Protein AF-A0A7S4CVP0-F1 (afdb_monomer)

Secondary structure (DSSP, 8-state):
-EEE-TTT--EEETT------S---STT-B---SSHHHHTTTTT--PPP--------------------------------------PPPPPPP----------------PPP-PPPPHHHHHHHHHHHHHHHHHHHHHHHHHHHHHHHHHHHHHHHHHHHHHHTT--HHHHIIIII-S-HHHHHTT-GGGGGS-HHHHHHHHHHHHTTT--HHHHHHH-GGGGGS-HHHHHHHHHHHHHTT--HHHHHHH-GGGGGS-HHHHHHHHHHHHHTT--HHHHHTT-GGGGGS-HHHHHHHHHHHHHTT--HHHHHHH-GGGGGS-HHHHHHHHHHHHHTT--HHHHHHH-GGGGGS-IIIIIHHHHHIIIIIS---THHHHH-GGGGGS-IIIIIHHHHHHHHHHHS---S--HHHHHSS-HHHHIIIIISS-HHHHHHHHHHT--SGGGTSHHHHTT--

Radius of gyration: 43.51 Å; Cα contacts (8 Å, |Δi|>4): 347; chains: 1; bounding box: 98×73×129 Å

InterPro domains:
  IPR003690 Transcription termination factor, mitochondrial/chloroplastic [PF02536] (267-424)
  IPR003690 Transcription termination factor, mitochondrial/chloroplastic [PTHR13068] (178-427)
  IPR003690 Transcription termination factor, mitochondrial/chloroplastic [SM00733] (182-212)
  IPR003690 Transcription termination factor, mitochondrial/chloroplastic [SM00733] (214-244)
  IPR003690 Transcription termination factor, mitochondrial/chloroplastic [SM00733] (246-276)
  IPR003690 Transcription termination factor, mitochondrial/chloroplastic [SM00733] (278-308)
  IPR003690 Transcription termination factor, mitochondrial/chloroplastic [SM00733] (310-340)
  IPR003690 Transcription termination factor, mitochondrial/chloroplastic [SM00733] (342-374)
  IPR003690 Transcription termination factor, mitochondrial/chloroplastic [SM00733] (375-406)
  IPR038538 MTERF superfamily, mitochondrial/chloroplastic [G3DSA:1.25.70.10] (231-441)

Foldseek 3Di:
DWWADPPPGDIDDDPDDDDDDDDDDPPDTDDDDDDPVVVVVVVPDDDDDDDDDDDDDDDDDDDDDDDDDDDDDDDDDDDDDDDDDDDDDDDDDDDDDDDDDDDDDDDDDDDDDDDDDDVVVVVVVVVVVVVVVVVVVVVVVVVVVVVVVVVVVVVVVVVVVVVQPPQALQNLCCVQQVDGPVLLCVVPVCSNVDGSVLSNVLSCLCVVLVANSNLLCNVPVCSSVADSVLVVVLQVVCVVLVASSNLLCSVCVCSSVADPVLVVVLVVVCVVLVASVNQLSSVCVCSSVADPVLVVVLVVVCVVLVASPNLLCSVPVCSSVADPVLVVVLQVLCVVLVHSPRLLCSVPVCSSVDDCLPQVVLLSCCCCPVQVHDSVLCSVPVCSSVDDCLPAVVLQQVLLCVQPVHQPPQRPCLSGVDDLQSCQVPVNVHGSVVSVVCCVPPRDSCPSVVVSVVVRPD

pLDDT: mean 70.23, std 26.1, range [22.73, 96.19]

Sequence (458 aa):
MALGCPTCGELQLLSDLPSAGSGCRPSRWIIATSGLVLFLVELGYVVSEKGPPPWSMLTATLKPHTAPRAMIPPASARRRPHRASQMQTPKPKAMAMHPSLPVLIEAKPSAPTAGALPPTLAWAMWLGLLLSGAAAWWWYWWRWGRSQETWVTLMTMGSEEGELSEMTTEEAIRRYLGVDMQTLILKYPAVQRYSVARVKEIAKCLTEFGVDVKRVVKREPRVVGFDPCRMRKTIAYLEELGLKVPKVVDGHPAVFGYSLQKMKGTVAYLESLGVNVPYVMNWHPAVFGLSLGNMKGTVAYLEELQVNIATVVNRRPEVFGISMENMKRTVTSLEKLGVDAPTVINTLPSIFGLRMETNVCPKIHFVTERMGRSVAEINRFPPYLGYSLQQRILPRYEFLVHCRGDANGVALASMLTPADEVFARRVAGSTLEEYQRWKAESWDQDLYVSEGSAVLEE

Organism: NCBI:txid73025

Mean predicted aligned error: 19.02 Å

Solvent-accessible surface area (backbone atoms only — not comparable to full-atom values): 28694 Å² total; per-residue (Å²): 116,62,44,46,40,94,87,77,72,52,73,48,64,84,84,76,85,81,84,89,89,74,96,74,74,86,90,70,67,57,84,80,76,92,62,75,71,62,67,57,60,80,66,68,72,78,86,80,93,82,88,84,86,89,88,86,88,86,90,79,91,84,82,88,80,89,84,89,90,80,90,87,90,90,81,88,84,84,81,90,80,88,88,86,82,88,86,83,85,87,77,87,84,87,85,83,87,85,88,84,87,89,86,89,84,90,78,85,90,79,85,84,78,91,76,85,78,64,74,73,57,54,56,54,52,53,52,50,51,53,52,50,47,53,51,51,49,50,51,50,51,53,54,49,52,59,44,46,60,54,45,54,52,47,52,62,46,45,68,55,52,63,63,59,75,76,58,44,53,56,56,40,37,40,72,55,36,67,43,62,55,67,74,41,39,80,79,37,60,69,64,78,76,54,52,44,67,53,50,53,50,46,37,47,59,35,50,76,60,69,32,56,49,44,59,26,42,73,74,37,59,67,61,74,73,56,54,64,75,58,44,52,56,53,47,55,51,39,52,75,53,70,36,58,56,36,62,38,39,54,72,41,51,66,62,70,76,54,52,69,69,57,46,54,55,52,48,58,50,40,51,76,52,67,30,57,58,49,64,37,43,61,76,48,57,67,62,69,74,59,53,73,66,52,40,50,57,50,48,53,54,35,54,76,54,72,34,53,59,28,58,25,41,58,76,39,63,65,61,60,74,58,55,72,67,56,48,50,51,49,40,55,55,29,51,76,64,66,35,52,46,42,61,33,38,46,72,40,56,62,56,77,76,53,53,54,80,86,52,45,49,60,53,50,48,44,37,40,71,76,63,68,38,64,54,66,55,44,60,75,38,42,67,63,76,74,54,51,54,80,82,48,49,49,60,50,46,56,48,24,27,71,68,63,76,52,57,75,95,61,51,67,63,65,67,62,68,55,57,66,55,56,24,22,50,74,66,52,69,44,51,48,66,57,53,53,47,44,55,70,76,69,57,69,77,61,79,68,52,65,65,66,60,58,83,73,80,124

Structure (mmCIF, N/CA/C/O backbone):
data_AF-A0A7S4CVP0-F1
#
_entry.id   AF-A0A7S4CVP0-F1
#
loop_
_atom_site.group_PDB
_atom_site.id
_atom_site.type_symbol
_atom_site.label_atom_id
_atom_site.label_alt_id
_atom_site.label_comp_id
_atom_site.label_asym_id
_atom_site.label_entity_id
_atom_site.label_seq_id
_atom_site.pdbx_PDB_ins_code
_atom_site.Cartn_x
_atom_site.Cartn_y
_atom_site.Cartn_z
_atom_site.occupancy
_atom_site.B_iso_or_equiv
_atom_site.auth_seq_id
_atom_site.auth_comp_id
_atom_site.auth_asym_id
_atom_site.auth_atom_id
_atom_site.pdbx_PDB_model_num
ATOM 1 N N . MET A 1 1 ? 53.625 -0.206 -57.895 1.00 46.38 1 MET A N 1
ATOM 2 C CA . MET A 1 1 ? 52.765 -0.112 -56.692 1.00 46.38 1 MET A CA 1
ATOM 3 C C . MET A 1 1 ? 53.620 0.382 -55.539 1.00 46.38 1 MET A C 1
ATOM 5 O O . MET A 1 1 ? 54.799 0.046 -55.519 1.00 46.38 1 MET A O 1
ATOM 9 N N . ALA A 1 2 ? 53.047 1.155 -54.618 1.00 42.09 2 ALA A N 1
ATOM 10 C CA . ALA A 1 2 ? 53.706 1.578 -53.384 1.00 42.09 2 ALA A CA 1
ATOM 11 C C . ALA A 1 2 ? 52.854 1.156 -52.182 1.00 42.09 2 ALA A C 1
ATOM 13 O O . ALA A 1 2 ? 51.628 1.081 -52.297 1.00 42.09 2 ALA A O 1
ATOM 14 N N . LEU A 1 3 ? 53.498 0.880 -51.051 1.00 45.41 3 LEU A N 1
ATOM 15 C CA . LEU A 1 3 ? 52.837 0.586 -49.780 1.00 45.41 3 LEU A CA 1
ATOM 16 C C . LEU A 1 3 ? 53.231 1.664 -48.764 1.00 45.41 3 LEU A C 1
ATOM 18 O O . LEU A 1 3 ? 54.396 2.057 -48.708 1.00 45.41 3 LEU A O 1
ATOM 22 N N . GLY A 1 4 ? 52.257 2.151 -47.990 1.00 43.38 4 GLY A N 1
ATOM 23 C CA . GLY A 1 4 ? 52.450 3.201 -46.986 1.00 43.38 4 GLY A CA 1
ATOM 24 C C . GLY A 1 4 ? 52.072 2.740 -45.578 1.00 43.38 4 GLY A C 1
ATOM 25 O O . GLY A 1 4 ? 51.098 2.000 -45.412 1.00 43.38 4 GLY A O 1
ATOM 26 N N . CYS A 1 5 ? 52.826 3.175 -44.567 1.00 43.00 5 CYS A N 1
ATOM 27 C CA . CYS A 1 5 ? 52.588 2.826 -43.164 1.00 43.00 5 CYS A CA 1
ATOM 28 C C . CYS A 1 5 ? 51.817 3.943 -42.420 1.00 43.00 5 CYS A C 1
ATOM 30 O O . CYS A 1 5 ? 52.391 5.008 -42.174 1.00 43.00 5 CYS A O 1
ATOM 32 N N . PRO A 1 6 ? 50.557 3.724 -41.978 1.00 41.50 6 PRO A N 1
ATOM 33 C CA . PRO A 1 6 ? 49.731 4.779 -41.368 1.00 41.50 6 PRO A CA 1
ATOM 34 C C . PRO A 1 6 ? 50.246 5.353 -40.037 1.00 41.50 6 PRO A C 1
ATOM 36 O O . PRO A 1 6 ? 49.711 6.348 -39.560 1.00 41.50 6 PRO A O 1
ATOM 39 N N . THR A 1 7 ? 51.238 4.715 -39.408 1.00 38.84 7 THR A N 1
ATOM 40 C CA . THR A 1 7 ? 51.791 5.105 -38.096 1.00 38.84 7 THR A CA 1
ATOM 41 C C . THR A 1 7 ? 53.147 5.811 -38.149 1.00 38.84 7 THR A C 1
ATOM 43 O O . THR A 1 7 ? 53.573 6.325 -37.120 1.00 38.84 7 THR A O 1
ATOM 46 N N . CYS A 1 8 ? 53.824 5.855 -39.303 1.00 44.88 8 CYS A N 1
ATOM 47 C CA . CYS A 1 8 ? 55.078 6.610 -39.480 1.00 44.88 8 CYS A CA 1
ATOM 48 C C . CYS A 1 8 ? 55.145 7.442 -40.774 1.00 44.88 8 CYS A C 1
ATOM 50 O O . CYS A 1 8 ? 56.036 8.273 -40.898 1.00 44.88 8 CYS A O 1
ATOM 52 N N . GLY A 1 9 ? 54.220 7.255 -41.724 1.00 44.00 9 GLY A N 1
ATOM 53 C CA . GLY A 1 9 ? 54.170 8.024 -42.974 1.00 44.00 9 GLY A CA 1
ATOM 54 C C . GLY A 1 9 ? 55.137 7.555 -44.068 1.00 44.00 9 GLY A C 1
ATOM 55 O O . GLY A 1 9 ? 55.077 8.072 -45.180 1.00 44.00 9 GLY A O 1
ATOM 56 N N . GLU A 1 10 ? 55.992 6.564 -43.798 1.00 43.25 10 GLU A N 1
ATOM 57 C CA . GLU A 1 10 ? 56.918 6.015 -44.794 1.00 43.25 10 GLU A CA 1
ATOM 58 C C . GLU A 1 10 ? 56.180 5.340 -45.961 1.00 43.25 10 GLU A C 1
ATOM 60 O O . GLU A 1 10 ? 55.196 4.615 -45.768 1.00 43.25 10 GLU A O 1
ATOM 65 N N . LEU A 1 11 ? 56.706 5.561 -47.169 1.00 43.09 11 LEU A N 1
ATOM 66 C CA . LEU A 1 11 ? 56.257 5.002 -48.443 1.00 43.09 11 LEU A CA 1
ATOM 67 C C . LEU A 1 11 ? 57.411 4.223 -49.083 1.00 43.09 11 LEU A C 1
ATOM 69 O O . LEU A 1 11 ? 58.501 4.767 -49.247 1.00 43.09 11 LEU A O 1
ATOM 73 N N . GLN A 1 12 ? 57.168 2.974 -49.484 1.00 45.47 12 GLN A N 1
ATOM 74 C CA . GLN A 1 12 ? 58.162 2.142 -50.175 1.00 45.47 12 GLN A CA 1
ATOM 75 C C . GLN A 1 12 ? 57.663 1.652 -51.539 1.00 45.47 12 GLN A C 1
ATOM 77 O O . GLN A 1 12 ? 56.481 1.341 -51.718 1.00 45.47 12 GLN A O 1
ATOM 82 N N . LEU A 1 13 ? 58.592 1.579 -52.497 1.00 45.72 13 LEU A N 1
ATOM 83 C CA . LEU A 1 13 ? 58.393 1.037 -53.841 1.00 45.72 13 LEU A CA 1
ATOM 84 C C . LEU A 1 13 ? 58.827 -0.433 -53.903 1.00 45.72 13 LEU A C 1
ATOM 86 O O . LEU A 1 13 ? 59.743 -0.865 -53.215 1.00 45.72 13 LEU A O 1
ATOM 90 N N . LEU A 1 14 ? 58.134 -1.205 -54.738 1.00 40.69 14 LEU A N 1
ATOM 91 C CA . LEU A 1 14 ? 58.150 -2.674 -54.726 1.00 40.69 14 LEU A CA 1
ATOM 92 C C . LEU A 1 14 ? 59.321 -3.331 -55.499 1.00 40.69 14 LEU A C 1
ATOM 94 O O . LEU A 1 14 ? 59.180 -4.462 -55.957 1.00 40.69 14 LEU A O 1
ATOM 98 N N . SER A 1 15 ? 60.443 -2.628 -55.679 1.00 39.16 15 SER A N 1
ATOM 99 C CA . SER A 1 15 ? 61.618 -3.094 -56.440 1.00 39.16 15 SER A CA 1
ATOM 100 C C . SER A 1 15 ? 62.722 -3.726 -55.587 1.00 39.16 15 SER A C 1
ATOM 102 O O . SER A 1 15 ? 63.431 -4.598 -56.084 1.00 39.16 15 SER A O 1
ATOM 104 N N . ASP A 1 16 ? 62.859 -3.328 -54.319 1.00 36.28 16 ASP A N 1
ATOM 105 C CA . ASP A 1 16 ? 64.052 -3.612 -53.514 1.00 36.28 16 ASP A CA 1
ATOM 106 C C . ASP A 1 16 ? 63.702 -4.306 -52.191 1.00 36.28 16 ASP A C 1
ATOM 108 O O . ASP A 1 16 ? 62.962 -3.773 -51.365 1.00 36.28 16 ASP A O 1
ATOM 112 N N . LEU A 1 17 ? 64.257 -5.505 -51.973 1.00 39.41 17 LEU A N 1
ATOM 113 C CA . LEU A 1 17 ? 64.061 -6.296 -50.751 1.00 39.41 17 LEU A CA 1
ATOM 114 C C . LEU A 1 17 ? 65.361 -6.968 -50.267 1.00 39.41 17 LEU A C 1
ATOM 116 O O . LEU A 1 17 ? 65.674 -8.087 -50.677 1.00 39.41 17 LEU A O 1
ATOM 120 N N . PRO A 1 18 ? 66.086 -6.336 -49.327 1.00 33.47 18 PRO A N 1
ATOM 121 C CA . PRO A 1 18 ? 67.038 -7.002 -48.445 1.00 33.47 18 PRO A CA 1
ATOM 122 C C . PRO A 1 18 ? 66.415 -7.344 -47.077 1.00 33.47 18 PRO A C 1
ATOM 124 O O . PRO A 1 18 ? 65.361 -6.848 -46.680 1.00 33.47 18 PRO A O 1
ATOM 127 N N . SER A 1 19 ? 67.089 -8.219 -46.335 1.00 34.56 19 SER A N 1
ATOM 128 C CA . SER A 1 19 ? 66.612 -8.834 -45.092 1.00 34.56 19 SER A CA 1
ATOM 129 C C . SER A 1 19 ? 66.484 -7.899 -43.877 1.00 34.56 19 SER A C 1
ATOM 131 O O . SER A 1 19 ? 67.437 -7.217 -43.519 1.00 34.56 19 SER A O 1
ATOM 133 N N . ALA A 1 20 ? 65.361 -8.039 -43.159 1.00 42.88 20 ALA A N 1
ATOM 134 C CA . ALA A 1 20 ? 65.218 -7.945 -41.696 1.00 42.88 20 ALA A CA 1
ATOM 135 C C . ALA A 1 20 ? 65.964 -6.806 -40.952 1.00 42.88 20 ALA A C 1
ATOM 137 O O . ALA A 1 20 ? 67.078 -7.000 -40.471 1.00 42.88 20 ALA A O 1
ATOM 138 N N . GLY A 1 21 ? 65.288 -5.665 -40.733 1.00 38.44 21 GLY A N 1
ATOM 139 C CA . GLY A 1 21 ? 65.865 -4.535 -39.981 1.00 38.44 21 GLY A CA 1
ATOM 140 C C . GLY A 1 21 ? 64.916 -3.627 -39.179 1.00 38.44 21 GLY A C 1
ATOM 141 O O . GLY A 1 21 ? 65.406 -2.727 -38.505 1.00 38.44 21 GLY A O 1
ATOM 142 N N . SER A 1 22 ? 63.587 -3.814 -39.201 1.00 35.94 22 SER A N 1
ATOM 143 C CA . SER A 1 22 ? 62.653 -2.931 -38.469 1.00 35.94 22 SER A CA 1
ATOM 144 C C . SER A 1 22 ? 61.409 -3.651 -37.921 1.00 35.94 22 SER A C 1
ATOM 146 O O . SER A 1 22 ? 60.970 -4.681 -38.430 1.00 35.94 22 SER A O 1
ATOM 148 N N . GLY A 1 23 ? 60.849 -3.123 -36.826 1.00 39.31 23 GLY A N 1
ATOM 149 C CA . GLY A 1 23 ? 59.878 -3.811 -35.960 1.00 39.31 23 GLY A CA 1
ATOM 150 C C . GLY A 1 23 ? 58.406 -3.813 -36.402 1.00 39.31 23 GLY A C 1
ATOM 151 O O . GLY A 1 23 ? 57.531 -3.923 -35.542 1.00 39.31 23 GLY A O 1
ATOM 152 N N . CYS A 1 24 ? 58.095 -3.681 -37.696 1.00 35.50 24 CYS A N 1
ATOM 153 C CA . CYS A 1 24 ? 56.708 -3.640 -38.184 1.00 35.50 24 CYS A CA 1
ATOM 154 C C . CYS A 1 24 ? 56.203 -5.010 -38.674 1.00 35.50 24 CYS A C 1
ATOM 156 O O . CYS A 1 24 ? 56.854 -5.687 -39.466 1.00 35.50 24 CYS A O 1
ATOM 158 N N . ARG A 1 25 ? 55.002 -5.424 -38.237 1.00 35.44 25 ARG A N 1
ATOM 159 C CA . ARG A 1 25 ? 54.365 -6.671 -38.707 1.00 35.44 25 ARG A CA 1
ATOM 160 C C . ARG A 1 25 ? 53.652 -6.451 -40.057 1.00 35.44 25 ARG A C 1
ATOM 162 O O . ARG A 1 25 ? 52.914 -5.474 -40.162 1.00 35.44 25 ARG A O 1
ATOM 169 N N . PRO A 1 26 ? 53.740 -7.372 -41.043 1.00 36.84 26 PRO A N 1
ATOM 170 C CA . PRO A 1 26 ? 53.161 -7.171 -42.384 1.00 36.84 26 PRO A CA 1
ATOM 171 C C . PRO A 1 26 ? 51.627 -7.060 -42.479 1.00 36.84 26 PRO A C 1
ATOM 173 O O . PRO A 1 26 ? 51.095 -6.805 -43.553 1.00 36.84 26 PRO A O 1
ATOM 176 N N . SER A 1 27 ? 50.877 -7.261 -41.396 1.00 36.38 27 SER A N 1
ATOM 177 C CA . SER A 1 27 ? 49.415 -7.422 -41.425 1.00 36.38 27 SER A CA 1
ATOM 178 C C . SER A 1 27 ? 48.607 -6.109 -41.387 1.00 36.38 27 SER A C 1
ATOM 180 O O . SER A 1 27 ? 47.481 -6.115 -40.890 1.00 36.38 27 SER A O 1
ATOM 182 N N . ARG A 1 28 ? 49.181 -4.972 -41.818 1.00 35.94 28 ARG A N 1
ATOM 183 C CA . ARG A 1 28 ? 48.540 -3.634 -41.777 1.00 35.94 28 ARG A CA 1
ATOM 184 C C . ARG A 1 28 ? 48.880 -2.690 -42.949 1.00 35.94 28 ARG A C 1
ATOM 186 O O . ARG A 1 28 ? 48.596 -1.499 -42.860 1.00 35.94 28 ARG A O 1
ATOM 193 N N . TRP A 1 29 ? 49.446 -3.191 -44.045 1.00 40.81 29 TRP A N 1
ATOM 194 C CA . TRP A 1 29 ? 49.641 -2.384 -45.258 1.00 40.81 29 TRP A CA 1
ATOM 195 C C . TRP A 1 29 ? 48.354 -2.350 -46.095 1.00 40.81 29 TRP A C 1
ATOM 197 O O . TRP A 1 29 ? 47.721 -3.386 -46.295 1.00 40.81 29 TRP A O 1
ATOM 207 N N . ILE A 1 30 ? 47.967 -1.169 -46.585 1.00 35.84 30 ILE A N 1
ATOM 208 C CA . ILE A 1 30 ? 46.764 -0.968 -47.408 1.00 35.84 30 ILE A CA 1
ATOM 209 C C . ILE A 1 30 ? 47.189 -0.723 -48.858 1.00 35.84 30 ILE A C 1
ATOM 211 O O . ILE A 1 30 ? 48.037 0.128 -49.123 1.00 35.84 30 ILE A O 1
ATOM 215 N N . ILE A 1 31 ? 46.580 -1.445 -49.802 1.00 33.91 31 ILE A N 1
ATOM 216 C CA . ILE A 1 31 ? 46.759 -1.198 -51.238 1.00 33.91 31 ILE A CA 1
ATOM 217 C C . ILE A 1 31 ? 45.822 -0.057 -51.642 1.00 33.91 31 ILE A C 1
ATOM 219 O O . ILE A 1 31 ? 44.610 -0.244 -51.732 1.00 33.91 31 ILE A O 1
ATOM 223 N N . ALA A 1 32 ? 46.380 1.125 -51.901 1.00 35.28 32 ALA A N 1
ATOM 224 C CA . ALA A 1 32 ? 45.632 2.241 -52.466 1.00 35.28 32 ALA A CA 1
ATOM 225 C C . ALA A 1 32 ? 45.401 2.011 -53.971 1.00 35.28 32 ALA A C 1
ATOM 227 O O . ALA A 1 32 ? 46.287 2.252 -54.792 1.00 35.28 32 ALA A O 1
ATOM 228 N N . THR A 1 33 ? 44.212 1.535 -54.346 1.00 34.81 33 THR A N 1
ATOM 229 C CA . THR A 1 33 ? 43.785 1.487 -55.752 1.00 34.81 33 THR A CA 1
ATOM 230 C C . THR A 1 33 ? 43.420 2.884 -56.256 1.00 34.81 33 THR A C 1
ATOM 232 O O . THR A 1 33 ? 42.788 3.674 -55.555 1.00 34.81 33 THR A O 1
ATOM 235 N N . SER A 1 34 ? 43.844 3.192 -57.479 1.00 51.25 34 SER A N 1
ATOM 236 C CA . SER A 1 34 ? 43.791 4.522 -58.091 1.00 51.25 34 SER A CA 1
ATOM 237 C C . SER A 1 34 ? 42.371 5.076 -58.249 1.00 51.25 34 SER A C 1
ATOM 239 O O . SER A 1 34 ? 41.526 4.451 -58.884 1.00 51.25 34 SER A O 1
ATOM 241 N N . GLY A 1 35 ? 42.159 6.293 -57.743 1.00 39.25 35 GLY A N 1
ATOM 242 C CA . GLY A 1 35 ? 40.948 7.091 -57.961 1.00 39.25 35 GLY A CA 1
ATOM 243 C C . GLY A 1 35 ? 41.103 8.506 -57.400 1.00 39.25 35 GLY A C 1
ATOM 244 O O . GLY A 1 35 ? 41.115 9.476 -58.148 1.00 39.25 35 GLY A O 1
ATOM 245 N N . LEU A 1 36 ? 41.340 8.620 -56.088 1.00 38.25 36 LEU A N 1
ATOM 246 C CA . LEU A 1 36 ? 41.391 9.914 -55.390 1.00 38.25 36 LEU A CA 1
ATOM 247 C C . LEU A 1 36 ? 42.608 10.793 -55.755 1.00 38.25 36 LEU A C 1
ATOM 249 O O . LEU A 1 36 ? 42.544 12.012 -55.645 1.00 38.25 36 LEU A O 1
ATOM 253 N N . VAL A 1 37 ? 43.716 10.184 -56.193 1.00 38.88 37 VAL A N 1
ATOM 254 C CA . VAL A 1 37 ? 44.991 10.886 -56.451 1.00 38.88 37 VAL A CA 1
ATOM 255 C C . VAL A 1 37 ? 44.953 11.733 -57.729 1.00 38.88 37 VAL A C 1
ATOM 257 O O . VAL A 1 37 ? 45.592 12.775 -57.772 1.00 38.88 37 VAL A O 1
ATOM 260 N N . LEU A 1 38 ? 44.185 11.335 -58.751 1.00 39.91 38 LEU A N 1
ATOM 261 C CA . LEU A 1 38 ? 44.077 12.108 -59.997 1.00 39.91 38 LEU A CA 1
ATOM 262 C C . LEU A 1 38 ? 43.253 13.392 -59.802 1.00 39.91 38 LEU A C 1
ATOM 264 O O . LEU A 1 38 ? 43.621 14.445 -60.314 1.00 39.91 38 LEU A O 1
ATOM 268 N N . PHE A 1 39 ? 42.195 13.327 -58.988 1.00 35.50 39 PHE A N 1
ATOM 269 C CA . PHE A 1 39 ? 41.275 14.447 -58.757 1.00 35.50 39 PHE A CA 1
ATOM 270 C C . PHE A 1 39 ? 41.923 15.640 -58.028 1.00 35.50 39 PHE A C 1
ATOM 272 O O . PHE A 1 39 ? 41.482 16.775 -58.173 1.00 35.50 39 PHE A O 1
ATOM 279 N N . LEU A 1 40 ? 42.990 15.403 -57.257 1.00 40.72 40 LEU A N 1
ATOM 280 C CA . LEU A 1 40 ? 43.727 16.458 -56.551 1.00 40.72 40 LEU A CA 1
ATOM 281 C C . LEU A 1 40 ? 44.822 17.121 -57.405 1.00 40.72 40 LEU A C 1
ATOM 283 O O . LEU A 1 40 ? 45.329 18.170 -57.015 1.00 40.72 40 LEU A O 1
ATOM 287 N N . VAL A 1 41 ? 45.169 16.551 -58.566 1.00 40.88 41 VAL A N 1
ATOM 288 C CA . VAL A 1 41 ? 46.170 17.125 -59.485 1.00 40.88 41 VAL A CA 1
ATOM 289 C C . VAL A 1 41 ? 45.535 18.137 -60.445 1.00 40.88 41 VAL A C 1
ATOM 291 O O . VAL A 1 41 ? 46.136 19.176 -60.705 1.00 40.88 41 VAL A O 1
ATOM 294 N N . GLU A 1 42 ? 44.300 17.907 -60.910 1.00 39.06 42 GLU A N 1
ATOM 295 C CA . GLU A 1 42 ? 43.581 18.879 -61.759 1.00 39.06 42 GLU A CA 1
ATOM 296 C C . GLU A 1 42 ? 43.179 20.167 -61.016 1.00 39.06 42 GLU A C 1
ATOM 298 O O . GLU A 1 42 ? 42.990 21.206 -61.645 1.00 39.06 42 GLU A O 1
ATOM 303 N N . LEU A 1 43 ? 43.097 20.139 -59.680 1.00 40.28 43 LEU A N 1
ATOM 304 C CA . LEU A 1 43 ? 42.708 21.294 -58.856 1.00 40.28 43 LEU A CA 1
ATOM 305 C C . LEU A 1 43 ? 43.872 22.235 -58.479 1.00 40.28 43 LEU A C 1
ATOM 307 O O . LEU A 1 43 ? 43.681 23.153 -57.685 1.00 40.28 43 LEU A O 1
ATOM 311 N N . GLY A 1 44 ? 45.072 22.041 -59.041 1.00 35.12 44 GLY A N 1
ATOM 312 C CA . GLY A 1 44 ? 46.144 23.051 -59.042 1.00 35.12 44 GLY A CA 1
ATOM 313 C C . GLY A 1 44 ? 46.776 23.408 -57.686 1.00 35.12 44 GLY A C 1
ATOM 314 O O . GLY A 1 44 ? 47.491 24.407 -57.595 1.00 35.12 44 GLY A O 1
ATOM 315 N N . TYR A 1 45 ? 46.541 22.624 -56.629 1.00 29.42 45 TYR A N 1
ATOM 316 C CA . TYR A 1 45 ? 47.054 22.915 -55.286 1.00 29.42 45 TYR A CA 1
ATOM 317 C C . TYR A 1 45 ? 48.559 22.627 -55.149 1.00 29.42 45 TYR A C 1
ATOM 319 O O . TYR A 1 45 ? 48.985 21.512 -54.847 1.00 29.42 45 TYR A O 1
ATOM 327 N N . VAL A 1 46 ? 49.375 23.671 -55.313 1.00 28.05 46 VAL A N 1
ATOM 328 C CA . VAL A 1 46 ? 50.807 23.648 -54.981 1.00 28.05 46 VAL A CA 1
ATOM 329 C C . VAL A 1 46 ? 50.983 23.752 -53.464 1.00 28.05 46 VAL A C 1
ATOM 331 O O . VAL A 1 46 ? 50.719 24.797 -52.868 1.00 28.05 46 VAL A O 1
ATOM 334 N N . VAL A 1 47 ? 51.468 22.683 -52.828 1.00 28.44 47 VAL A N 1
ATOM 335 C CA . VAL A 1 47 ? 51.889 22.719 -51.418 1.00 28.44 47 VAL A CA 1
ATOM 336 C C . VAL A 1 47 ? 53.256 23.401 -51.330 1.00 28.44 47 VAL A C 1
ATOM 338 O O . VAL A 1 47 ? 54.237 22.907 -51.878 1.00 28.44 47 VAL A O 1
ATOM 341 N N . SER A 1 48 ? 53.311 24.550 -50.656 1.00 26.23 48 SER A N 1
ATOM 342 C CA . SER A 1 48 ? 54.523 25.365 -50.512 1.00 26.23 48 SER A CA 1
ATOM 343 C C . SER A 1 48 ? 55.221 25.109 -49.173 1.00 26.23 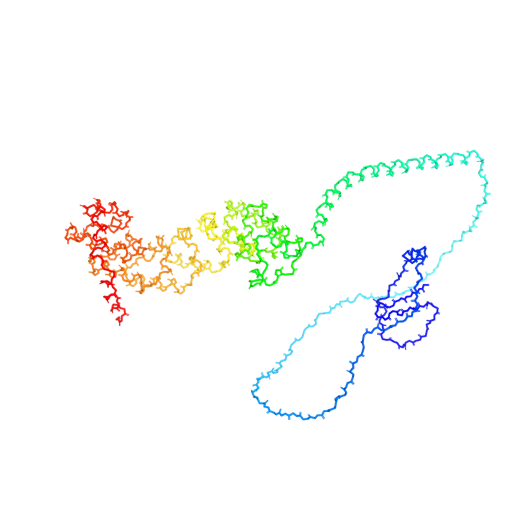48 SER A C 1
ATOM 345 O O . SER A 1 48 ? 54.600 25.213 -48.115 1.00 26.23 48 SER A O 1
ATOM 347 N N . GLU A 1 49 ? 56.522 24.820 -49.202 1.00 33.69 49 GLU A N 1
ATOM 348 C CA . GLU A 1 49 ? 57.362 24.729 -48.004 1.00 33.69 49 GLU A CA 1
ATOM 349 C C . GLU A 1 49 ? 57.940 26.103 -47.617 1.00 33.69 49 GLU A C 1
ATOM 351 O O . GLU A 1 49 ? 58.680 26.681 -48.418 1.00 33.69 49 GLU A O 1
ATOM 356 N N . LYS A 1 50 ? 57.670 26.585 -46.384 1.00 26.03 50 LYS A N 1
ATOM 357 C CA . LYS A 1 50 ? 58.583 27.355 -45.485 1.00 26.03 50 LYS A CA 1
ATOM 358 C C . LYS A 1 50 ? 57.843 28.046 -44.322 1.00 26.03 50 LYS A C 1
ATOM 360 O O . LYS A 1 50 ? 56.875 28.756 -44.557 1.00 26.03 50 LYS A O 1
ATOM 365 N N . GLY A 1 51 ? 58.428 27.999 -43.116 1.00 23.86 51 GLY A N 1
ATOM 366 C CA . GLY A 1 51 ? 58.300 29.078 -42.111 1.00 23.86 51 GLY A CA 1
ATOM 367 C C . GLY A 1 51 ? 57.478 28.794 -40.830 1.00 23.86 51 GLY A C 1
ATOM 368 O O . GLY A 1 51 ? 56.299 28.473 -40.932 1.00 23.86 51 GLY A O 1
ATOM 369 N N . PRO A 1 52 ? 58.072 28.961 -39.626 1.00 33.03 52 PRO A N 1
ATOM 370 C CA . PRO A 1 52 ? 57.411 28.969 -38.303 1.00 33.03 52 PRO A CA 1
ATOM 371 C C . PRO A 1 52 ? 57.584 30.363 -37.617 1.00 33.03 52 PRO A C 1
ATOM 373 O O . PRO A 1 52 ? 57.953 31.309 -38.318 1.00 33.03 52 PRO A O 1
ATOM 376 N N . PRO A 1 53 ? 57.477 30.546 -36.274 1.00 43.41 53 PRO A N 1
ATOM 377 C CA . PRO A 1 53 ? 56.836 29.762 -35.208 1.00 43.41 53 PRO A CA 1
ATOM 378 C C . PRO A 1 53 ? 55.543 30.514 -34.778 1.00 43.41 53 PRO A C 1
ATOM 380 O O . PRO A 1 53 ? 54.686 30.566 -35.660 1.00 43.41 53 PRO A O 1
ATOM 383 N N . PRO A 1 54 ? 55.321 31.166 -33.597 1.00 29.48 54 PRO A N 1
ATOM 384 C CA . PRO A 1 54 ? 55.849 31.084 -32.209 1.00 29.48 54 PRO A CA 1
ATOM 385 C C . PRO A 1 54 ? 54.932 30.212 -31.296 1.00 29.48 54 PRO A C 1
ATOM 387 O O . PRO A 1 54 ? 53.946 29.671 -31.777 1.00 29.48 54 PRO A O 1
ATOM 390 N N . TRP A 1 55 ? 55.146 29.978 -29.990 1.00 25.06 55 TRP A N 1
ATOM 391 C CA . TRP A 1 55 ? 56.126 30.463 -28.997 1.00 25.06 55 TRP A CA 1
ATOM 392 C C . TRP A 1 55 ? 56.928 29.301 -28.382 1.00 25.06 55 TRP A C 1
ATOM 394 O O . TRP A 1 55 ? 56.415 28.198 -28.211 1.00 25.06 55 TRP A O 1
ATOM 404 N N . SER A 1 56 ? 58.150 29.586 -27.930 1.00 25.36 56 SER A N 1
ATOM 405 C CA . SER A 1 56 ? 58.957 28.679 -27.103 1.00 25.36 56 SER A CA 1
ATOM 406 C C . SER A 1 56 ? 59.716 29.464 -26.034 1.00 25.36 56 SER A C 1
ATOM 408 O O . SER A 1 56 ? 60.482 30.353 -26.402 1.00 25.36 56 SER A O 1
ATOM 410 N N . MET A 1 57 ? 59.587 29.116 -24.747 1.00 25.06 57 MET A N 1
ATOM 411 C CA . MET A 1 57 ? 60.605 29.456 -23.740 1.00 25.06 57 MET A CA 1
ATOM 412 C C . MET A 1 57 ? 60.459 28.669 -22.428 1.00 25.06 57 MET A C 1
ATOM 414 O O . MET A 1 57 ? 59.352 28.450 -21.952 1.00 25.06 57 MET A O 1
ATOM 418 N N . LEU A 1 58 ? 61.626 28.366 -21.838 1.00 24.28 58 LEU A N 1
ATOM 419 C CA . LEU A 1 58 ? 61.920 27.806 -20.504 1.00 24.28 58 LEU A CA 1
ATOM 420 C C . LEU A 1 58 ? 62.112 26.283 -20.383 1.00 24.28 58 LEU A C 1
ATOM 422 O O . LEU A 1 58 ? 61.311 25.555 -19.806 1.00 24.28 58 LEU A O 1
ATOM 426 N N . THR A 1 59 ? 63.300 25.835 -20.794 1.00 25.20 59 THR A N 1
ATOM 427 C CA . THR A 1 59 ? 63.961 24.644 -20.237 1.00 25.20 59 THR A CA 1
ATOM 428 C C . THR A 1 59 ? 64.828 25.034 -19.035 1.00 25.20 59 THR A C 1
ATOM 430 O O . THR A 1 59 ? 65.792 25.780 -19.206 1.00 25.20 59 THR A O 1
ATOM 433 N N . ALA A 1 60 ? 64.549 24.494 -17.845 1.00 23.34 60 ALA A N 1
ATOM 434 C CA . ALA A 1 60 ? 65.423 24.626 -16.677 1.00 23.34 60 ALA A CA 1
ATOM 435 C C . ALA A 1 60 ? 65.554 23.287 -15.933 1.00 23.34 60 ALA A C 1
ATOM 437 O O . ALA A 1 60 ? 64.592 22.720 -15.423 1.00 23.34 60 ALA A O 1
ATOM 438 N N . THR A 1 61 ? 66.781 22.781 -15.917 1.00 24.66 61 THR A N 1
ATOM 439 C CA . THR A 1 61 ? 67.247 21.535 -15.296 1.00 24.66 61 THR A CA 1
ATOM 440 C C . THR A 1 61 ? 66.888 21.374 -13.816 1.00 24.66 61 THR A C 1
ATOM 442 O O . THR A 1 61 ? 67.097 22.299 -13.034 1.00 24.66 61 THR A O 1
ATOM 445 N N . LEU A 1 62 ? 66.559 20.145 -13.397 1.00 22.73 62 LEU A N 1
ATOM 446 C CA . LEU A 1 62 ? 66.680 19.706 -12.002 1.00 22.73 62 LEU A CA 1
ATOM 447 C C . LEU A 1 62 ? 67.437 18.373 -11.902 1.00 22.73 62 LEU A C 1
ATOM 449 O O . LEU A 1 62 ? 67.147 17.415 -12.618 1.00 22.73 62 LEU A O 1
ATOM 453 N N . LYS A 1 63 ? 68.394 18.317 -10.970 1.00 23.78 63 LYS A N 1
ATOM 454 C CA . LYS A 1 63 ? 68.993 17.090 -10.417 1.00 23.78 63 LYS A CA 1
ATOM 455 C C . LYS A 1 63 ? 68.643 17.012 -8.914 1.00 23.78 63 LYS A C 1
ATOM 457 O O . LYS A 1 63 ? 68.193 18.011 -8.357 1.00 23.78 63 LYS A O 1
ATOM 462 N N . PRO A 1 64 ? 68.735 15.833 -8.276 1.00 35.47 64 PRO A N 1
ATOM 463 C CA . PRO A 1 64 ? 67.966 15.531 -7.066 1.00 35.47 64 PRO A CA 1
ATOM 464 C C . PRO A 1 64 ? 68.645 15.992 -5.772 1.00 35.47 64 PRO A C 1
ATOM 466 O O . PRO A 1 64 ? 69.863 16.123 -5.750 1.00 35.47 64 PRO A O 1
ATOM 469 N N . HIS A 1 65 ? 67.883 16.058 -4.670 1.00 24.17 65 HIS A N 1
ATOM 470 C CA . HIS A 1 65 ? 68.206 15.293 -3.451 1.00 24.17 65 HIS A CA 1
ATOM 471 C C . HIS A 1 65 ? 67.055 15.252 -2.420 1.00 24.17 65 HIS A C 1
ATOM 473 O O . HIS A 1 65 ? 66.180 16.110 -2.411 1.00 24.17 65 HIS A O 1
ATOM 479 N N . THR A 1 66 ? 67.155 14.280 -1.501 1.00 25.53 66 THR A N 1
ATOM 480 C CA . THR A 1 66 ? 66.508 14.187 -0.166 1.00 25.53 66 THR A CA 1
ATOM 481 C C . THR A 1 66 ? 64.978 14.057 -0.043 1.00 25.53 66 THR A C 1
ATOM 483 O O . THR A 1 66 ? 64.193 14.703 -0.723 1.00 25.53 66 THR A O 1
ATOM 486 N N . ALA A 1 67 ? 64.571 13.222 0.920 1.00 26.56 67 ALA A N 1
ATOM 487 C CA . ALA A 1 67 ? 63.201 13.011 1.396 1.00 26.56 67 ALA A CA 1
ATOM 488 C C . ALA A 1 67 ? 63.118 13.307 2.909 1.00 26.56 67 ALA A C 1
ATOM 490 O O . ALA A 1 67 ? 64.160 13.458 3.552 1.00 26.56 67 ALA A O 1
ATOM 491 N N . PRO A 1 68 ? 61.914 13.275 3.507 1.00 29.78 68 PRO A N 1
ATOM 492 C CA . PRO A 1 68 ? 61.773 12.695 4.849 1.00 29.78 68 PRO A CA 1
ATOM 493 C C . PRO A 1 68 ? 60.682 11.599 4.947 1.00 29.78 68 PRO A C 1
ATOM 495 O O . PRO A 1 68 ? 59.976 11.302 3.986 1.00 29.78 68 PRO A O 1
ATOM 498 N N . ARG A 1 69 ? 60.589 10.946 6.118 1.00 25.06 69 ARG A N 1
ATOM 499 C CA . ARG A 1 69 ? 59.765 9.748 6.414 1.00 25.06 69 ARG A CA 1
ATOM 500 C C . ARG A 1 69 ? 58.511 10.038 7.261 1.00 25.06 69 ARG A C 1
ATOM 502 O O . ARG A 1 69 ? 58.620 10.737 8.260 1.00 25.06 69 ARG A O 1
ATOM 509 N N . ALA A 1 70 ? 57.431 9.299 6.983 1.00 25.84 70 ALA A N 1
ATOM 510 C CA . ALA A 1 70 ? 56.442 8.713 7.920 1.00 25.84 70 ALA A CA 1
ATOM 511 C C . ALA A 1 70 ? 55.723 7.561 7.150 1.00 25.84 70 ALA A C 1
ATOM 513 O O . ALA A 1 70 ? 55.489 7.727 5.959 1.00 25.84 70 ALA A O 1
ATOM 514 N N . MET A 1 71 ? 55.594 6.298 7.604 1.00 25.45 71 MET A N 1
ATOM 515 C CA . MET A 1 71 ? 54.753 5.734 8.694 1.00 25.45 71 MET A CA 1
ATOM 516 C C . MET A 1 71 ? 53.236 5.907 8.445 1.00 25.45 71 MET A C 1
ATOM 518 O O . MET A 1 71 ? 52.850 6.995 8.047 1.00 25.45 71 MET A O 1
ATOM 522 N N . ILE A 1 72 ? 52.299 4.963 8.672 1.00 28.59 72 ILE A N 1
ATOM 523 C CA . ILE A 1 72 ? 52.190 3.529 9.115 1.00 28.59 72 ILE A CA 1
ATOM 524 C C . ILE A 1 72 ? 50.699 3.106 8.809 1.00 28.59 72 ILE A C 1
ATOM 526 O O . ILE A 1 72 ? 49.922 4.050 8.649 1.00 28.59 72 ILE A O 1
ATOM 530 N N . PRO A 1 73 ? 50.190 1.832 8.731 1.00 35.91 73 PRO A N 1
ATOM 531 C CA . PRO A 1 73 ? 50.723 0.451 8.898 1.00 35.91 73 PRO A CA 1
ATOM 532 C C . PRO A 1 73 ? 50.570 -0.444 7.611 1.00 35.91 73 PRO A C 1
ATOM 534 O O . PRO A 1 73 ? 50.254 0.091 6.549 1.00 35.91 73 PRO A O 1
ATOM 537 N N . PRO A 1 74 ? 50.771 -1.793 7.644 1.00 32.16 74 PRO A N 1
ATOM 538 C CA . PRO A 1 74 ? 50.555 -2.694 6.489 1.00 32.16 74 PRO A CA 1
ATOM 539 C C . PRO A 1 74 ? 49.297 -3.597 6.567 1.00 32.16 74 PRO A C 1
ATOM 541 O O . PRO A 1 74 ? 48.808 -3.906 7.652 1.00 32.16 74 PRO A O 1
ATOM 544 N N . ALA A 1 75 ? 48.846 -4.127 5.415 1.00 28.97 75 ALA A N 1
ATOM 545 C CA . ALA A 1 75 ? 47.779 -5.135 5.314 1.00 28.97 75 ALA A CA 1
ATOM 546 C C . ALA A 1 75 ? 48.207 -6.401 4.530 1.00 28.97 75 ALA A C 1
ATOM 548 O O . ALA A 1 75 ? 48.604 -6.360 3.368 1.00 28.97 75 ALA A O 1
ATOM 549 N N . SER A 1 76 ? 48.105 -7.535 5.218 1.00 29.61 76 SER A N 1
ATOM 550 C CA . SER A 1 76 ? 48.335 -8.939 4.837 1.00 29.61 76 SER A CA 1
ATOM 551 C C . SER A 1 76 ? 48.055 -9.382 3.382 1.00 29.61 76 SER A C 1
ATOM 553 O O . SER A 1 76 ? 46.922 -9.658 2.992 1.00 29.61 76 SER A O 1
ATOM 555 N N . ALA A 1 77 ? 49.117 -9.684 2.626 1.00 27.38 77 ALA A N 1
ATOM 556 C CA . ALA A 1 77 ? 49.026 -10.486 1.400 1.00 27.38 77 ALA A CA 1
ATOM 557 C C . ALA A 1 77 ? 49.097 -12.002 1.704 1.00 27.38 77 ALA A C 1
ATOM 559 O O . ALA A 1 77 ? 50.156 -12.514 2.073 1.00 27.38 77 ALA A O 1
ATOM 560 N N . ARG A 1 78 ? 48.001 -12.754 1.501 1.00 30.53 78 ARG A N 1
ATOM 561 C CA . ARG A 1 78 ? 48.038 -14.235 1.470 1.00 30.53 78 ARG A CA 1
ATOM 562 C C . ARG A 1 78 ? 48.350 -14.750 0.060 1.00 30.53 78 ARG A C 1
ATOM 564 O O . ARG A 1 78 ? 47.845 -14.237 -0.932 1.00 30.53 78 ARG A O 1
ATOM 571 N N . ARG A 1 79 ? 49.194 -15.783 -0.022 1.00 26.45 79 ARG A N 1
ATOM 572 C CA . ARG A 1 79 ? 49.667 -16.412 -1.269 1.00 26.45 79 ARG A CA 1
ATOM 573 C C . ARG A 1 79 ? 48.963 -17.752 -1.554 1.00 26.45 79 ARG A C 1
ATOM 575 O O . ARG A 1 79 ? 48.692 -18.488 -0.613 1.00 26.45 79 ARG A O 1
ATOM 582 N N . ARG A 1 80 ? 48.936 -18.110 -2.856 1.00 29.30 80 ARG A N 1
ATOM 583 C CA . ARG A 1 80 ? 48.869 -19.472 -3.464 1.00 29.30 80 ARG A CA 1
ATOM 584 C C . ARG A 1 80 ? 47.503 -20.215 -3.471 1.00 29.30 80 ARG A C 1
ATOM 586 O O . ARG A 1 80 ? 46.706 -20.004 -2.568 1.00 29.30 80 ARG A O 1
ATOM 593 N N . PRO A 1 81 ? 47.296 -21.188 -4.397 1.00 43.28 81 PRO A N 1
ATOM 594 C CA . PRO A 1 81 ? 47.702 -21.169 -5.817 1.00 43.28 81 PRO A CA 1
ATOM 595 C C . PRO A 1 81 ? 46.691 -21.821 -6.808 1.00 43.28 81 PRO A C 1
ATOM 597 O O . PRO A 1 81 ? 45.693 -22.408 -6.420 1.00 43.28 81 PRO A O 1
ATOM 600 N N . HIS A 1 82 ? 47.035 -21.753 -8.101 1.00 27.69 82 HIS A N 1
ATOM 601 C CA . HIS A 1 82 ? 46.655 -22.624 -9.234 1.00 27.69 82 HIS A CA 1
ATOM 602 C C . HIS A 1 82 ? 45.532 -23.681 -9.098 1.00 27.69 82 HIS A C 1
ATOM 604 O O . HIS A 1 82 ? 45.683 -24.679 -8.396 1.00 27.69 82 HIS A O 1
ATOM 610 N N . ARG A 1 83 ? 44.627 -23.672 -10.088 1.00 26.38 83 ARG A N 1
ATOM 611 C CA . ARG A 1 83 ? 44.505 -24.819 -11.011 1.00 26.38 83 ARG A CA 1
ATOM 612 C C . ARG A 1 83 ? 44.195 -24.328 -12.427 1.00 26.38 83 ARG A C 1
ATOM 614 O O . ARG A 1 83 ? 43.477 -23.349 -12.589 1.00 26.38 83 ARG A O 1
ATOM 621 N N . ALA A 1 84 ? 44.759 -24.984 -13.437 1.00 27.33 84 ALA A N 1
ATOM 622 C CA . ALA A 1 84 ? 44.492 -24.709 -14.846 1.00 27.33 84 ALA A CA 1
ATOM 623 C C . ALA A 1 84 ? 43.955 -25.974 -15.524 1.00 27.33 84 ALA A C 1
ATOM 625 O O . ALA A 1 84 ? 44.377 -27.075 -15.170 1.00 27.33 84 ALA A O 1
ATOM 626 N N . SER A 1 85 ? 43.090 -25.798 -16.522 1.00 30.09 85 SER A N 1
ATOM 627 C CA . SER A 1 85 ? 42.682 -26.844 -17.462 1.00 30.09 85 SER A CA 1
ATOM 628 C C . SER A 1 85 ? 42.677 -26.254 -18.867 1.00 30.09 85 SER A C 1
ATOM 630 O O . SER A 1 85 ? 42.079 -25.206 -19.099 1.00 30.09 85 SER A O 1
ATOM 632 N N . GLN A 1 86 ? 43.371 -26.909 -19.794 1.00 30.89 86 GLN A N 1
ATOM 633 C CA . GLN A 1 86 ? 43.371 -26.545 -21.210 1.00 30.89 86 GLN A CA 1
ATOM 634 C C . GLN A 1 86 ? 42.184 -27.207 -21.921 1.00 30.89 86 GLN A C 1
ATOM 636 O O . GLN A 1 86 ? 41.819 -28.333 -21.591 1.00 30.89 86 GLN A O 1
ATOM 641 N N . MET A 1 87 ? 41.665 -26.564 -22.966 1.00 28.97 87 MET A N 1
ATOM 642 C CA . MET A 1 87 ? 40.997 -27.261 -24.068 1.00 28.97 87 MET A CA 1
ATOM 643 C C . MET A 1 87 ? 41.725 -26.922 -25.367 1.00 28.97 87 MET A C 1
ATOM 645 O O . MET A 1 87 ? 42.108 -25.775 -25.595 1.00 28.97 87 MET A O 1
ATOM 649 N N . GLN A 1 88 ? 41.974 -27.947 -26.177 1.00 29.59 88 GLN A N 1
ATOM 650 C CA . GLN A 1 88 ? 42.778 -27.870 -27.394 1.00 29.59 88 GLN A CA 1
ATOM 651 C C . GLN A 1 88 ? 41.869 -27.846 -28.626 1.00 29.59 88 GLN A C 1
ATOM 653 O O . GLN A 1 88 ? 40.834 -28.511 -28.648 1.00 29.59 88 GLN A O 1
ATOM 658 N N . THR A 1 89 ? 42.271 -27.121 -29.668 1.00 28.25 89 THR A N 1
ATOM 659 C CA . THR A 1 89 ? 41.624 -27.172 -30.985 1.00 28.25 89 THR A CA 1
ATOM 660 C C . THR A 1 89 ? 42.311 -28.212 -31.884 1.00 28.25 89 THR A C 1
ATOM 662 O O . THR A 1 89 ? 43.542 -28.293 -31.894 1.00 28.25 89 THR A O 1
ATOM 665 N N . PRO A 1 90 ? 41.560 -29.023 -32.653 1.00 32.09 90 PRO A N 1
ATOM 666 C CA . PRO A 1 90 ? 42.148 -30.019 -33.544 1.00 32.09 90 PRO A CA 1
ATOM 667 C C . PRO A 1 90 ? 42.613 -29.405 -34.875 1.00 32.09 90 PRO A C 1
ATOM 669 O O . PRO A 1 90 ? 41.910 -28.604 -35.489 1.00 32.09 90 PRO A O 1
ATOM 672 N N . LYS A 1 91 ? 43.777 -29.848 -35.366 1.00 27.27 91 LYS A N 1
ATOM 673 C CA . LYS A 1 91 ? 44.198 -29.667 -36.767 1.00 27.27 91 LYS A CA 1
ATOM 674 C C . LYS A 1 91 ? 43.656 -30.819 -37.631 1.00 27.27 91 LYS A C 1
ATOM 676 O O . LYS A 1 91 ? 43.772 -31.967 -37.195 1.00 27.27 91 LYS A O 1
ATOM 681 N N . PRO A 1 92 ? 43.190 -30.580 -38.870 1.00 32.78 92 PRO A N 1
ATOM 682 C CA . PRO A 1 92 ? 43.124 -31.634 -39.879 1.00 32.78 92 PRO A CA 1
ATOM 683 C C . PRO A 1 92 ? 44.541 -32.033 -40.339 1.00 32.78 92 PRO A C 1
ATOM 685 O O . PRO A 1 92 ? 45.476 -31.231 -40.284 1.00 32.78 92 PRO A O 1
ATOM 688 N N . LYS A 1 93 ? 44.709 -33.287 -40.776 1.00 30.19 93 LYS A N 1
ATOM 689 C CA . LYS A 1 93 ? 45.981 -33.834 -41.284 1.00 30.19 93 LYS A CA 1
ATOM 690 C C . LYS A 1 93 ? 46.080 -33.680 -42.804 1.00 30.19 93 LYS A C 1
ATOM 692 O O . LYS A 1 93 ? 45.073 -33.800 -43.493 1.00 30.19 93 LYS A O 1
ATOM 697 N N . ALA A 1 94 ? 47.302 -33.534 -43.312 1.00 25.08 94 ALA A N 1
ATOM 698 C CA . ALA A 1 94 ? 47.637 -33.841 -44.703 1.00 25.08 94 ALA A CA 1
ATOM 699 C C . ALA A 1 94 ? 48.218 -35.266 -44.802 1.00 25.08 94 ALA A C 1
ATOM 701 O O . ALA A 1 94 ? 48.831 -35.747 -43.847 1.00 25.08 94 ALA A O 1
ATOM 702 N N . MET A 1 95 ? 48.048 -35.919 -45.954 1.00 29.91 95 MET A N 1
ATOM 703 C CA . MET A 1 95 ? 48.723 -37.169 -46.339 1.00 29.91 95 MET A CA 1
ATOM 704 C C . MET A 1 95 ? 48.966 -37.183 -47.863 1.00 29.91 95 MET A C 1
ATOM 706 O O . MET A 1 95 ? 48.502 -36.282 -48.559 1.00 29.91 95 MET A O 1
ATOM 710 N N . ALA A 1 96 ? 49.804 -38.104 -48.348 1.00 27.17 96 ALA A N 1
ATOM 711 C CA . ALA A 1 96 ? 50.694 -37.855 -49.491 1.00 27.17 96 ALA A CA 1
ATOM 712 C C . ALA A 1 96 ? 50.265 -38.432 -50.865 1.00 27.17 96 ALA A C 1
ATOM 714 O O . ALA A 1 96 ? 49.295 -39.175 -50.982 1.00 27.17 96 ALA A O 1
ATOM 715 N N . MET A 1 97 ? 51.047 -38.064 -51.892 1.00 24.50 97 MET A N 1
ATOM 716 C CA . MET A 1 97 ? 51.068 -38.587 -53.276 1.00 24.50 97 MET A CA 1
ATOM 717 C C . MET A 1 97 ? 51.403 -40.102 -53.320 1.00 24.50 97 MET A C 1
ATOM 719 O O . MET A 1 97 ? 51.886 -40.638 -52.326 1.00 24.50 97 MET A O 1
ATOM 723 N N . HIS A 1 98 ? 51.167 -40.874 -54.393 1.00 28.84 98 HIS A N 1
ATOM 724 C CA . HIS A 1 98 ? 51.792 -40.875 -55.745 1.00 28.84 98 HIS A CA 1
ATOM 725 C C . HIS A 1 98 ? 51.181 -42.054 -56.583 1.00 28.84 98 HIS A C 1
ATOM 727 O O . HIS A 1 98 ? 50.463 -42.856 -55.987 1.00 28.84 98 HIS A O 1
ATOM 733 N N . PRO A 1 99 ? 51.563 -42.337 -57.858 1.00 43.31 99 PRO A N 1
ATOM 734 C CA . PRO A 1 99 ? 51.709 -41.485 -59.057 1.00 43.31 99 PRO A CA 1
ATOM 735 C C . PRO A 1 99 ? 51.088 -42.139 -60.348 1.00 43.31 99 PRO A C 1
ATOM 737 O O . PRO A 1 99 ? 50.348 -43.111 -60.243 1.00 43.31 99 PRO A O 1
ATOM 740 N N . SER A 1 100 ? 51.471 -41.641 -61.547 1.00 28.05 100 SER A N 1
ATOM 741 C CA . SER A 1 100 ? 51.509 -42.323 -62.884 1.00 28.05 100 SER A CA 1
ATOM 742 C C . SER A 1 100 ? 50.544 -41.873 -64.014 1.00 28.05 100 SER A C 1
ATOM 744 O O . SER A 1 100 ? 49.457 -42.407 -64.183 1.00 28.05 100 SER A O 1
ATOM 746 N N . LEU A 1 101 ? 51.024 -40.892 -64.801 1.00 28.36 101 LEU A N 1
ATOM 747 C CA . LEU A 1 101 ? 51.142 -40.776 -66.285 1.00 28.36 101 LEU A CA 1
ATOM 748 C C . LEU A 1 101 ? 50.513 -41.858 -67.229 1.00 28.36 101 LEU A C 1
ATOM 750 O O . LEU A 1 101 ? 50.448 -43.020 -66.841 1.00 28.36 101 LEU A O 1
ATOM 754 N N . PRO A 1 102 ? 50.371 -41.595 -68.558 1.00 38.62 102 PRO A N 1
ATOM 755 C CA . PRO A 1 102 ? 49.750 -40.431 -69.229 1.00 38.62 102 PRO A CA 1
ATOM 756 C C . PRO A 1 102 ? 48.937 -40.813 -70.513 1.00 38.62 102 PRO A C 1
ATOM 758 O O . PRO A 1 102 ? 49.095 -41.906 -71.048 1.00 38.62 102 PRO A O 1
ATOM 761 N N . VAL A 1 103 ? 48.168 -39.889 -71.114 1.00 29.53 103 VAL A N 1
ATOM 762 C CA . VAL A 1 103 ? 47.753 -39.984 -72.542 1.00 29.53 103 VAL A CA 1
ATOM 763 C C . VAL A 1 103 ? 47.852 -38.613 -73.220 1.00 29.53 103 VAL A C 1
ATOM 765 O O . VAL A 1 103 ? 47.517 -37.592 -72.623 1.00 29.53 103 VAL A O 1
ATOM 768 N N . LEU A 1 104 ? 48.332 -38.608 -74.466 1.00 25.44 104 LEU A N 1
ATOM 769 C CA . LEU A 1 104 ? 48.570 -37.433 -75.304 1.00 25.44 104 LEU A CA 1
ATOM 770 C C . LEU A 1 104 ? 47.436 -37.267 -76.334 1.00 25.44 104 LEU A C 1
ATOM 772 O O . LEU A 1 104 ? 47.121 -38.230 -77.029 1.00 25.44 104 LEU A O 1
ATOM 776 N N . ILE A 1 105 ? 46.883 -36.060 -76.495 1.00 28.80 105 ILE A N 1
ATOM 777 C CA . ILE A 1 105 ? 46.169 -35.649 -77.719 1.00 28.80 105 ILE A CA 1
ATOM 778 C C . ILE A 1 105 ? 46.588 -34.213 -78.050 1.00 28.80 105 ILE A C 1
ATOM 780 O O . ILE A 1 105 ? 46.388 -33.301 -77.249 1.00 28.80 105 ILE A O 1
ATOM 784 N N . GLU A 1 106 ? 47.169 -34.017 -79.231 1.00 25.47 106 GLU A N 1
ATOM 785 C CA . GLU A 1 106 ? 47.477 -32.694 -79.779 1.00 25.47 106 GLU A CA 1
ATOM 786 C C . GLU A 1 106 ? 46.270 -32.113 -80.531 1.00 25.47 106 GLU A C 1
ATOM 788 O O . GLU A 1 106 ? 45.556 -32.832 -81.230 1.00 25.47 106 GLU A O 1
ATOM 793 N N . ALA A 1 107 ? 46.098 -30.790 -80.483 1.00 26.52 107 ALA A N 1
ATOM 794 C CA . ALA A 1 107 ? 45.262 -30.055 -81.429 1.00 26.52 107 ALA A CA 1
ATOM 795 C C . ALA A 1 107 ? 45.909 -28.697 -81.746 1.00 26.52 107 ALA A C 1
ATOM 797 O O . ALA A 1 107 ? 46.190 -27.905 -80.846 1.00 26.52 107 ALA A O 1
ATOM 798 N N . LYS A 1 108 ? 46.174 -28.430 -83.032 1.00 27.22 108 LYS A N 1
ATOM 799 C CA . LYS A 1 108 ? 46.794 -27.177 -83.496 1.00 27.22 108 LYS A CA 1
ATOM 800 C C . LYS A 1 108 ? 45.844 -25.979 -83.333 1.00 27.22 108 LYS A C 1
ATOM 802 O O . LYS A 1 108 ? 44.676 -26.102 -83.700 1.00 27.22 108 LYS A O 1
ATOM 807 N N . PRO A 1 109 ? 46.342 -24.794 -82.936 1.00 29.03 109 PRO A N 1
ATOM 808 C CA . PRO A 1 109 ? 45.606 -23.549 -83.114 1.00 29.03 109 PRO A CA 1
ATOM 809 C C . PRO A 1 109 ? 45.654 -23.110 -84.587 1.00 29.03 109 PRO A C 1
ATOM 811 O O . PRO A 1 109 ? 46.732 -22.964 -85.165 1.00 29.03 109 PRO A O 1
ATOM 814 N N . SER A 1 110 ? 44.492 -22.860 -85.191 1.00 29.52 110 SER A N 1
ATOM 815 C CA . SER A 1 110 ? 44.355 -22.204 -86.496 1.00 29.52 110 SER A CA 1
ATOM 816 C C . SER A 1 110 ? 43.704 -20.830 -86.319 1.00 29.52 110 SER A C 1
ATOM 818 O O . SER A 1 110 ? 42.601 -20.709 -85.789 1.00 29.52 110 SER A O 1
ATOM 820 N N . ALA A 1 111 ? 44.398 -19.771 -86.739 1.00 30.28 111 ALA A N 1
ATOM 821 C CA . ALA A 1 111 ? 43.874 -18.411 -86.655 1.00 30.28 111 ALA A CA 1
ATOM 822 C C . ALA A 1 111 ? 42.890 -18.126 -87.810 1.00 30.28 111 ALA A C 1
ATOM 824 O O . ALA A 1 111 ? 43.234 -18.400 -88.963 1.00 30.28 111 ALA A O 1
ATOM 825 N N . PRO A 1 112 ? 41.703 -17.545 -87.550 1.00 34.22 112 PRO A N 1
ATOM 826 C CA . PRO A 1 112 ? 40.843 -17.018 -88.602 1.00 34.22 112 PRO A CA 1
ATOM 827 C C . PRO A 1 112 ? 41.382 -15.672 -89.113 1.00 34.22 112 PRO A C 1
ATOM 829 O O . PRO A 1 112 ? 41.772 -14.801 -88.335 1.00 34.22 112 PRO A O 1
ATOM 832 N N . THR A 1 113 ? 41.394 -15.491 -90.432 1.00 34.38 113 THR A N 1
ATOM 833 C CA . THR A 1 113 ? 41.788 -14.238 -91.089 1.00 34.38 113 THR A CA 1
ATOM 834 C C . THR A 1 113 ? 40.706 -13.161 -90.972 1.00 34.38 113 THR A C 1
ATOM 836 O O . THR A 1 113 ? 39.510 -13.450 -90.938 1.00 34.38 113 THR A O 1
ATOM 839 N N . ALA A 1 114 ? 41.121 -11.892 -90.932 1.00 34.56 114 ALA A N 1
ATOM 840 C CA . ALA A 1 114 ? 40.204 -10.758 -90.847 1.00 34.56 114 ALA A CA 1
ATOM 841 C C . ALA A 1 114 ? 39.478 -10.516 -92.185 1.00 34.56 114 ALA A C 1
ATOM 843 O O . ALA A 1 114 ? 40.075 -10.031 -93.146 1.00 34.56 114 ALA A O 1
ATOM 844 N N . GLY A 1 115 ? 38.182 -10.830 -92.238 1.00 35.25 115 GLY A N 1
ATOM 845 C CA . GLY A 1 115 ? 37.290 -10.446 -93.335 1.00 35.25 115 GLY A CA 1
ATOM 846 C C . GLY A 1 115 ? 36.639 -9.085 -93.076 1.00 35.25 115 GLY A C 1
ATOM 847 O O . GLY A 1 115 ? 36.062 -8.868 -92.011 1.00 35.25 115 GLY A O 1
ATOM 848 N N . ALA A 1 116 ? 36.714 -8.165 -94.040 1.00 41.88 116 ALA A N 1
ATOM 849 C CA . ALA A 1 116 ? 36.071 -6.856 -93.934 1.00 41.88 116 ALA A CA 1
ATOM 850 C C . ALA A 1 116 ? 34.543 -6.960 -94.111 1.00 41.88 116 ALA A C 1
ATOM 852 O O . ALA A 1 116 ? 34.058 -7.603 -95.042 1.00 41.88 116 ALA A O 1
ATOM 853 N N . LEU A 1 117 ? 33.782 -6.297 -93.235 1.00 45.91 117 LEU A N 1
ATOM 854 C CA . LEU A 1 117 ? 32.321 -6.214 -93.333 1.00 45.91 117 LEU A CA 1
ATOM 855 C C . LEU A 1 117 ? 31.892 -5.203 -94.417 1.00 45.91 117 LEU A C 1
ATOM 857 O O . LEU A 1 117 ? 32.498 -4.133 -94.520 1.00 45.91 117 LEU A O 1
ATOM 861 N N . PRO A 1 118 ? 30.834 -5.487 -95.203 1.00 52.50 118 PRO A N 1
ATOM 862 C CA . PRO A 1 118 ? 30.330 -4.560 -96.212 1.00 52.50 118 PRO A CA 1
ATOM 863 C C . PRO A 1 118 ? 29.700 -3.306 -95.572 1.00 52.50 118 PRO A C 1
ATOM 865 O O . PRO A 1 118 ? 29.090 -3.392 -94.500 1.00 52.50 118 PRO A O 1
ATOM 868 N N . PRO A 1 119 ? 29.781 -2.134 -96.235 1.00 54.66 119 PRO A N 1
ATOM 869 C CA . PRO A 1 119 ? 29.461 -0.839 -95.625 1.00 54.66 119 PRO A CA 1
ATOM 870 C C . PRO A 1 119 ? 27.994 -0.671 -95.196 1.00 54.66 119 PRO A C 1
ATOM 872 O O . PRO A 1 119 ? 27.700 0.168 -94.349 1.00 54.66 119 PRO A O 1
ATOM 875 N N . THR A 1 120 ? 27.067 -1.475 -95.722 1.00 56.72 120 THR A N 1
ATOM 876 C CA . THR A 1 120 ? 25.642 -1.441 -95.347 1.00 56.72 120 THR A CA 1
ATOM 877 C C . THR A 1 120 ? 25.382 -1.886 -93.905 1.00 56.72 120 THR A C 1
ATOM 879 O O . THR A 1 120 ? 24.483 -1.347 -93.261 1.00 56.72 120 THR A O 1
ATOM 882 N N . LEU A 1 121 ? 26.184 -2.808 -93.357 1.00 51.09 121 LEU A N 1
ATOM 883 C CA . LEU A 1 121 ? 26.040 -3.252 -91.963 1.00 51.09 121 LEU A CA 1
ATOM 884 C C . LEU A 1 121 ? 26.567 -2.213 -90.963 1.00 51.09 121 LEU A C 1
ATOM 886 O O . LEU A 1 121 ? 26.019 -2.090 -89.868 1.00 51.09 121 LEU A O 1
ATOM 890 N N . ALA A 1 122 ? 27.566 -1.413 -91.347 1.00 52.50 122 ALA A N 1
ATOM 891 C CA . ALA A 1 122 ? 28.096 -0.348 -90.496 1.00 52.50 122 ALA A CA 1
ATOM 892 C C . ALA A 1 122 ? 27.022 0.706 -90.166 1.00 52.50 122 ALA A C 1
ATOM 894 O O . ALA A 1 122 ? 26.856 1.071 -89.003 1.00 52.50 122 ALA A O 1
ATOM 895 N N . TRP A 1 123 ? 26.237 1.142 -91.159 1.00 49.50 123 TRP A N 1
ATOM 896 C CA . TRP A 1 123 ? 25.134 2.088 -90.941 1.00 49.50 123 TRP A CA 1
ATOM 897 C C . TRP A 1 123 ? 24.047 1.526 -90.016 1.00 49.50 123 TRP A C 1
ATOM 899 O O . TRP A 1 123 ? 23.556 2.252 -89.155 1.00 49.50 123 TRP A O 1
ATOM 909 N N . ALA A 1 124 ? 23.721 0.233 -90.120 1.00 52.94 124 ALA A N 1
ATOM 910 C CA . ALA A 1 124 ? 22.779 -0.419 -89.209 1.00 52.94 124 ALA A CA 1
ATOM 911 C C . ALA A 1 124 ? 23.298 -0.450 -87.756 1.00 52.94 124 ALA A C 1
ATOM 913 O O . ALA A 1 124 ? 22.536 -0.188 -86.825 1.00 52.94 124 ALA A O 1
ATOM 914 N N . MET A 1 125 ? 24.598 -0.699 -87.554 1.00 51.41 125 MET A N 1
ATOM 915 C CA . MET A 1 125 ? 25.224 -0.651 -86.225 1.00 51.41 125 MET A CA 1
ATOM 916 C C . MET A 1 125 ? 25.231 0.767 -85.634 1.00 51.41 125 MET A C 1
ATOM 918 O O . MET A 1 125 ? 24.916 0.930 -84.456 1.00 51.41 125 MET A O 1
ATOM 922 N N . TRP A 1 126 ? 25.514 1.799 -86.437 1.00 51.06 126 TRP A N 1
ATOM 923 C CA . TRP A 1 126 ? 25.438 3.199 -85.995 1.00 51.06 126 TRP A CA 1
ATOM 924 C C . TRP A 1 126 ? 24.008 3.644 -85.658 1.00 51.06 126 TRP A C 1
ATOM 926 O O . TRP A 1 126 ? 23.807 4.333 -84.657 1.00 51.06 126 TRP A O 1
ATOM 936 N N . LEU A 1 127 ? 23.003 3.213 -86.430 1.00 54.41 127 LEU A N 1
ATOM 937 C CA . LEU A 1 127 ? 21.596 3.502 -86.132 1.00 54.41 127 LEU A CA 1
ATOM 938 C C . LEU A 1 127 ? 21.132 2.794 -84.847 1.00 54.41 127 LEU A C 1
ATOM 940 O O . LEU A 1 127 ? 20.454 3.398 -84.018 1.00 54.41 127 LEU A O 1
ATOM 944 N N . GLY A 1 128 ? 21.552 1.539 -84.645 1.00 53.91 128 GLY A N 1
ATOM 945 C CA . GLY A 1 128 ? 21.311 0.794 -83.407 1.00 53.91 128 GLY A CA 1
ATOM 946 C C . GLY A 1 128 ? 21.969 1.449 -82.188 1.00 53.91 128 GLY A C 1
ATOM 947 O O . GLY A 1 128 ? 21.325 1.583 -81.149 1.00 53.91 128 GLY A O 1
ATOM 948 N N . LEU A 1 129 ? 23.206 1.939 -82.326 1.00 55.03 129 LEU A N 1
ATOM 949 C CA . LEU A 1 129 ? 23.889 2.710 -81.284 1.00 55.03 129 LEU A CA 1
ATOM 950 C C . LEU A 1 129 ? 23.136 4.003 -80.941 1.00 55.03 129 LEU A C 1
ATOM 952 O O . LEU A 1 129 ? 22.864 4.231 -79.764 1.00 55.03 129 LEU A O 1
ATOM 956 N N . LEU A 1 130 ? 22.721 4.799 -81.932 1.00 56.19 130 LEU A N 1
ATOM 957 C CA . LEU A 1 130 ? 21.937 6.023 -81.712 1.00 56.19 130 LEU A CA 1
ATOM 958 C C . LEU A 1 130 ? 20.596 5.756 -81.011 1.00 56.19 130 LEU A C 1
ATOM 960 O O . LEU A 1 130 ? 20.262 6.448 -80.048 1.00 56.19 130 LEU A O 1
ATOM 964 N N . LEU A 1 131 ? 19.853 4.730 -81.435 1.00 54.31 131 LEU A N 1
ATOM 965 C CA . LEU A 1 131 ? 18.588 4.351 -80.797 1.00 54.31 131 LEU A CA 1
ATOM 966 C C . LEU A 1 131 ? 18.800 3.800 -79.377 1.00 54.31 131 LEU A C 1
ATOM 968 O O . LEU A 1 131 ? 18.027 4.125 -78.476 1.00 54.31 131 LEU A O 1
ATOM 972 N N . SER A 1 132 ? 19.876 3.041 -79.141 1.00 59.84 132 SER A N 1
ATOM 973 C CA . SER A 1 132 ? 20.248 2.594 -77.792 1.00 59.84 132 SER A CA 1
ATOM 974 C C . SER A 1 132 ? 20.656 3.763 -76.886 1.00 59.84 132 SER A C 1
ATOM 976 O O . SER A 1 132 ? 20.271 3.790 -75.719 1.00 59.84 132 SER A O 1
ATOM 978 N N . GLY A 1 133 ? 21.343 4.774 -77.432 1.00 61.03 133 GLY A N 1
ATOM 979 C CA . GLY A 1 133 ? 21.692 6.008 -76.732 1.00 61.03 133 GLY A CA 1
ATOM 980 C C . GLY A 1 133 ? 20.456 6.815 -76.344 1.00 61.03 133 GLY A C 1
ATOM 981 O O . GLY A 1 133 ? 20.340 7.223 -75.193 1.00 61.03 133 GLY A O 1
ATOM 982 N N . ALA A 1 134 ? 19.491 6.970 -77.257 1.00 60.91 134 ALA A N 1
ATOM 983 C CA . ALA A 1 134 ? 18.213 7.626 -76.978 1.00 60.91 134 ALA A CA 1
ATOM 984 C C . ALA A 1 134 ? 17.387 6.875 -75.916 1.00 60.91 134 ALA A C 1
ATOM 986 O O . ALA A 1 134 ? 16.847 7.501 -75.005 1.00 60.91 134 ALA A O 1
ATOM 987 N N . ALA A 1 135 ? 17.338 5.539 -75.973 1.00 58.50 135 ALA A N 1
ATOM 988 C CA . ALA A 1 135 ? 16.675 4.717 -74.960 1.00 58.50 135 ALA A CA 1
ATOM 989 C C . ALA A 1 135 ? 17.375 4.797 -73.590 1.00 58.50 135 ALA A C 1
ATOM 991 O O . ALA A 1 135 ? 16.704 4.894 -72.562 1.00 58.50 135 ALA A O 1
ATOM 992 N N . ALA A 1 136 ? 18.712 4.820 -73.562 1.00 60.53 136 ALA A N 1
ATOM 993 C CA . ALA A 1 136 ? 19.493 5.017 -72.345 1.00 60.53 136 ALA A CA 1
ATOM 994 C C . ALA A 1 136 ? 19.283 6.419 -71.750 1.00 60.53 136 ALA A C 1
ATOM 996 O O . ALA A 1 136 ? 19.099 6.533 -70.541 1.00 60.53 136 ALA A O 1
ATOM 997 N N . TRP A 1 137 ? 19.237 7.467 -72.582 1.00 57.41 137 TRP A N 1
ATOM 998 C CA . TRP A 1 137 ? 18.911 8.835 -72.160 1.00 57.41 137 TRP A CA 1
ATOM 999 C C . TRP A 1 137 ? 17.487 8.936 -71.616 1.00 57.41 137 TRP A C 1
ATOM 1001 O O . TRP A 1 137 ? 17.288 9.508 -70.549 1.00 57.41 137 TRP A O 1
ATOM 1011 N N . TRP A 1 138 ? 16.503 8.334 -72.290 1.00 65.31 138 TRP A N 1
ATOM 1012 C CA . TRP A 1 138 ? 15.116 8.308 -71.824 1.00 65.31 138 TRP A CA 1
ATOM 1013 C C . TRP A 1 138 ? 14.972 7.540 -70.505 1.00 65.31 138 TRP A C 1
ATOM 1015 O O . TRP A 1 138 ? 14.300 8.016 -69.595 1.00 65.31 138 TRP A O 1
ATOM 1025 N N . TRP A 1 139 ? 15.669 6.410 -70.341 1.00 62.09 139 TRP A N 1
ATOM 1026 C CA . TRP A 1 139 ? 15.729 5.681 -69.070 1.00 62.09 139 TRP A CA 1
ATOM 1027 C C . TRP A 1 139 ? 16.402 6.502 -67.964 1.00 62.09 139 TRP A C 1
ATOM 1029 O O . TRP A 1 139 ? 15.894 6.537 -66.844 1.00 62.09 139 TRP A O 1
ATOM 1039 N N . TYR A 1 140 ? 17.498 7.208 -68.268 1.00 53.06 140 TYR A N 1
ATOM 1040 C CA . TYR A 1 140 ? 18.153 8.120 -67.325 1.00 53.06 140 TYR A CA 1
ATOM 1041 C C . TYR A 1 140 ? 17.216 9.256 -66.911 1.00 53.06 140 TYR A C 1
ATOM 1043 O O . TYR A 1 140 ? 17.071 9.518 -65.722 1.00 53.06 140 TYR A O 1
ATOM 1051 N N . TRP A 1 141 ? 16.536 9.889 -67.868 1.00 60.84 141 TRP A N 1
ATOM 1052 C CA . TRP A 1 141 ? 15.632 11.016 -67.639 1.00 60.84 141 TRP A CA 1
ATOM 1053 C C . TRP A 1 141 ? 14.355 10.594 -66.898 1.00 60.84 141 TRP A C 1
ATOM 1055 O O . TRP A 1 141 ? 13.921 11.279 -65.979 1.00 60.84 141 TRP A O 1
ATOM 1065 N N . TRP A 1 142 ? 13.805 9.413 -67.195 1.00 62.66 142 TRP A N 1
ATOM 1066 C CA . TRP A 1 142 ? 12.681 8.808 -66.467 1.00 62.66 142 TRP A CA 1
ATOM 1067 C C . TRP A 1 142 ? 13.063 8.408 -65.032 1.00 62.66 142 TRP A C 1
ATOM 1069 O O . TRP A 1 142 ? 12.312 8.653 -64.084 1.00 62.66 142 TRP A O 1
ATOM 1079 N N . ARG A 1 143 ? 14.268 7.851 -64.843 1.00 46.69 143 ARG A N 1
ATOM 1080 C CA . ARG A 1 143 ? 14.829 7.534 -63.520 1.00 46.69 143 ARG A CA 1
ATOM 1081 C C . ARG A 1 143 ? 15.135 8.803 -62.715 1.00 46.69 143 ARG A C 1
ATOM 1083 O O . ARG A 1 143 ? 14.886 8.824 -61.513 1.00 46.69 143 ARG A O 1
ATOM 1090 N N . TRP A 1 144 ? 15.601 9.866 -63.371 1.00 49.62 144 TRP A N 1
ATOM 1091 C CA . TRP A 1 144 ? 15.788 11.200 -62.790 1.00 49.62 144 TRP A CA 1
ATOM 1092 C C . TRP A 1 144 ? 14.447 11.868 -62.447 1.00 49.62 144 TRP A C 1
ATOM 1094 O O . TRP A 1 144 ? 14.328 12.501 -61.402 1.00 49.62 144 TRP A O 1
ATOM 1104 N N . GLY A 1 145 ? 13.412 11.647 -63.263 1.00 52.12 145 GLY A N 1
ATOM 1105 C CA . GLY A 1 145 ? 12.035 12.071 -63.008 1.00 52.12 145 GLY A CA 1
ATOM 1106 C C . GLY A 1 145 ? 11.478 11.476 -61.716 1.00 52.12 145 GLY A C 1
ATOM 1107 O O . GLY A 1 145 ? 11.079 12.226 -60.831 1.00 52.12 145 GLY A O 1
ATOM 1108 N N . ARG A 1 146 ? 11.562 10.150 -61.525 1.00 47.62 146 ARG A N 1
ATOM 1109 C CA . ARG A 1 146 ? 11.236 9.541 -60.215 1.00 47.62 146 ARG A CA 1
ATOM 1110 C C . ARG A 1 146 ? 12.150 10.026 -59.091 1.00 47.62 146 ARG A C 1
ATOM 1112 O O . ARG A 1 146 ? 11.709 10.144 -57.952 1.00 47.62 146 ARG A O 1
ATOM 1119 N N . SER A 1 147 ? 13.415 10.330 -59.394 1.00 46.00 147 SER A N 1
ATOM 1120 C CA . SER A 1 147 ? 14.322 10.895 -58.395 1.00 46.00 147 SER A CA 1
ATOM 1121 C C . SER A 1 147 ? 13.820 12.239 -57.857 1.00 46.00 147 SER A C 1
ATOM 1123 O O . SER A 1 147 ? 14.139 12.554 -56.715 1.00 46.00 147 SER A O 1
ATOM 1125 N N . GLN A 1 148 ? 13.033 13.018 -58.615 1.00 41.16 148 GLN A N 1
ATOM 1126 C CA . GLN A 1 148 ? 12.464 14.283 -58.133 1.00 41.16 148 GLN A CA 1
ATOM 1127 C C . GLN A 1 148 ? 11.455 14.087 -56.992 1.00 41.16 148 GLN A C 1
ATOM 1129 O O . GLN A 1 148 ? 11.461 14.882 -56.061 1.00 41.16 148 GLN A O 1
ATOM 1134 N N . GLU A 1 149 ? 10.669 13.007 -56.969 1.00 44.38 149 GLU A N 1
ATOM 1135 C CA . GLU A 1 149 ? 9.776 12.706 -55.834 1.00 44.38 149 GLU A CA 1
ATOM 1136 C C . GLU A 1 149 ? 10.587 12.394 -54.563 1.00 44.38 149 GLU A C 1
ATOM 1138 O O . GLU A 1 149 ? 10.289 12.895 -53.472 1.00 44.38 149 GLU A O 1
ATOM 1143 N N . THR A 1 150 ? 11.696 11.657 -54.705 1.00 49.56 150 THR A N 1
ATOM 1144 C CA . THR A 1 150 ? 12.657 11.487 -53.605 1.00 49.56 150 THR A CA 1
ATOM 1145 C C . THR A 1 150 ? 13.417 12.770 -53.266 1.00 49.56 150 THR A C 1
ATOM 1147 O O . THR A 1 150 ? 13.761 12.931 -52.104 1.00 49.56 150 THR A O 1
ATOM 1150 N N . TRP A 1 151 ? 13.632 13.708 -54.199 1.00 40.50 151 TRP A N 1
ATOM 1151 C CA . TRP A 1 151 ? 14.222 15.024 -53.902 1.00 40.50 151 TRP A CA 1
ATOM 1152 C C . TRP A 1 151 ? 13.251 15.950 -53.172 1.00 40.50 151 TRP A C 1
ATOM 1154 O O . TRP A 1 151 ? 13.681 16.631 -52.254 1.00 40.50 151 TRP A O 1
ATOM 1164 N N . VAL A 1 152 ? 11.954 15.950 -53.496 1.00 48.19 152 VAL A N 1
ATOM 1165 C CA . VAL A 1 152 ? 10.937 16.670 -52.707 1.00 48.19 152 VAL A CA 1
ATOM 1166 C C . VAL A 1 152 ? 10.886 16.100 -51.288 1.00 48.19 152 VAL A C 1
ATOM 1168 O O . VAL A 1 152 ? 10.905 16.858 -50.320 1.00 48.19 152 VAL A O 1
ATOM 1171 N N . THR A 1 153 ? 10.947 14.771 -51.153 1.00 49.62 153 THR A N 1
ATOM 1172 C CA . THR A 1 153 ? 11.034 14.104 -49.844 1.00 49.62 153 THR A CA 1
ATOM 1173 C C . THR A 1 153 ? 12.335 14.473 -49.107 1.00 49.62 153 THR A C 1
ATOM 1175 O O . THR A 1 153 ? 12.280 14.867 -47.942 1.00 49.62 153 THR A O 1
ATOM 1178 N N . LEU A 1 154 ? 13.495 14.448 -49.781 1.00 43.91 154 LEU A N 1
ATOM 1179 C CA . LEU A 1 154 ? 14.785 14.881 -49.221 1.00 43.91 154 LEU A CA 1
ATOM 1180 C C . LEU A 1 154 ? 14.806 16.370 -48.857 1.00 43.91 154 LEU A C 1
ATOM 1182 O O . LEU A 1 154 ? 15.449 16.723 -47.883 1.00 43.91 154 LEU A O 1
ATOM 1186 N N . MET A 1 155 ? 14.112 17.241 -49.591 1.00 35.62 155 MET A N 1
ATOM 1187 C CA . MET A 1 155 ? 14.012 18.671 -49.278 1.00 35.62 155 MET A CA 1
ATOM 1188 C C . MET A 1 155 ? 13.152 18.902 -48.032 1.00 35.62 155 MET A C 1
ATOM 1190 O O . MET A 1 155 ? 13.535 19.680 -47.159 1.00 35.62 155 MET A O 1
ATOM 1194 N N . THR A 1 156 ? 12.035 18.178 -47.888 1.00 48.59 156 THR A N 1
ATOM 1195 C CA . THR A 1 156 ? 11.240 18.225 -46.648 1.00 48.59 156 THR A CA 1
ATOM 1196 C C . THR A 1 156 ? 11.992 17.641 -45.450 1.00 48.59 156 THR A C 1
ATOM 1198 O O . THR A 1 156 ? 11.882 18.182 -44.354 1.00 48.59 156 THR A O 1
ATOM 1201 N N . MET A 1 157 ? 12.820 16.606 -45.644 1.00 37.94 157 MET A N 1
ATOM 1202 C CA . MET A 1 157 ? 13.695 16.083 -44.585 1.00 37.94 157 MET A CA 1
ATOM 1203 C C . MET A 1 157 ? 14.899 16.994 -44.306 1.00 37.94 157 MET A C 1
ATOM 1205 O O . MET A 1 157 ? 15.260 17.173 -43.149 1.00 37.94 157 MET A O 1
ATOM 1209 N N . GLY A 1 158 ? 15.466 17.651 -45.319 1.00 39.06 158 GLY A N 1
ATOM 1210 C CA . GLY A 1 158 ? 16.571 18.605 -45.183 1.00 39.06 158 GLY A CA 1
ATOM 1211 C C . GLY A 1 158 ? 16.206 19.822 -44.331 1.00 39.06 158 GLY A C 1
ATOM 1212 O O . GLY A 1 158 ? 17.056 20.358 -43.623 1.00 39.06 158 GLY A O 1
ATOM 1213 N N . SER A 1 159 ? 14.922 20.195 -44.313 1.00 43.28 159 SER A N 1
ATOM 1214 C CA . SER A 1 159 ? 14.384 21.199 -43.389 1.00 43.28 159 SER A CA 1
ATOM 1215 C C . SER A 1 159 ? 14.363 20.747 -41.918 1.00 43.28 159 SER A C 1
ATOM 1217 O O . SER A 1 159 ? 14.356 21.606 -41.042 1.00 43.28 159 SER A O 1
ATOM 1219 N N . GLU A 1 160 ? 14.348 19.440 -41.622 1.00 45.72 160 GLU A N 1
ATOM 1220 C CA . GLU A 1 160 ? 14.542 18.905 -40.261 1.00 45.72 160 GLU A CA 1
ATOM 1221 C C . GLU A 1 160 ? 16.017 18.597 -39.953 1.00 45.72 160 GLU A C 1
ATOM 1223 O O . GLU A 1 160 ? 16.451 18.766 -38.814 1.00 45.72 160 GLU A O 1
ATOM 1228 N N . GLU A 1 161 ? 16.800 18.146 -40.938 1.00 42.56 161 GLU A N 1
ATOM 1229 C CA . GLU A 1 161 ? 18.221 17.822 -40.749 1.00 42.56 161 GLU A CA 1
ATOM 1230 C C . GLU A 1 161 ? 19.086 19.082 -40.573 1.00 42.56 161 GLU A C 1
ATOM 1232 O O . GLU A 1 161 ? 20.061 19.045 -39.822 1.00 42.56 161 GLU A O 1
ATOM 1237 N N . GLY A 1 162 ? 18.677 20.218 -41.153 1.00 42.56 162 GLY A N 1
ATOM 1238 C CA . GLY A 1 162 ? 19.294 21.527 -40.917 1.00 42.56 162 GLY A CA 1
ATOM 1239 C C . GLY A 1 162 ? 19.219 22.000 -39.457 1.00 42.56 162 GLY A C 1
ATOM 1240 O O . GLY A 1 162 ? 20.214 22.493 -38.938 1.00 42.56 162 GLY A O 1
ATOM 1241 N N . GLU A 1 163 ? 18.095 21.790 -38.755 1.00 49.16 163 GLU A N 1
ATOM 1242 C CA . GLU A 1 163 ? 18.000 22.077 -37.306 1.00 49.16 163 GLU A CA 1
ATOM 1243 C C . GLU A 1 163 ? 18.791 21.074 -36.439 1.00 49.16 163 GLU A C 1
ATOM 1245 O O . GLU A 1 163 ? 19.045 21.337 -35.261 1.00 49.16 163 GLU A O 1
ATOM 1250 N N . LEU A 1 164 ? 19.152 19.902 -36.974 1.00 48.81 164 LEU A N 1
ATOM 1251 C CA . LEU A 1 164 ? 19.761 18.817 -36.196 1.00 48.81 164 LEU A CA 1
ATOM 1252 C C . LEU A 1 164 ? 21.295 18.852 -36.139 1.00 48.81 164 LEU A C 1
ATOM 1254 O O . LEU A 1 164 ? 21.866 18.109 -35.340 1.00 48.81 164 LEU A O 1
ATOM 1258 N N . SER A 1 165 ? 21.958 19.656 -36.974 1.00 53.28 165 SER A N 1
ATOM 1259 C CA . SER A 1 165 ? 23.424 19.663 -37.103 1.00 53.28 165 SER A CA 1
ATOM 1260 C C . SER A 1 165 ? 24.144 20.480 -36.021 1.00 53.28 165 SER A C 1
ATOM 1262 O O . SER A 1 165 ? 25.250 20.107 -35.631 1.00 53.28 165 SER A O 1
ATOM 1264 N N . GLU A 1 166 ? 23.517 21.544 -35.505 1.00 62.84 166 GLU A N 1
ATOM 1265 C CA . GLU A 1 166 ? 24.098 22.430 -34.478 1.00 62.84 166 GLU A CA 1
ATOM 1266 C C . GLU A 1 166 ? 23.488 22.251 -33.074 1.00 62.84 166 GLU A C 1
ATOM 1268 O O . GLU A 1 166 ? 24.146 22.562 -32.081 1.00 62.84 166 GLU A O 1
ATOM 1273 N N . MET A 1 167 ? 22.259 21.728 -32.960 1.00 73.50 167 MET A N 1
ATOM 1274 C CA . MET A 1 167 ? 21.553 21.602 -31.675 1.00 73.50 167 MET A CA 1
ATOM 1275 C C . MET A 1 167 ? 22.318 20.713 -30.683 1.00 73.50 167 MET A C 1
ATOM 1277 O O . MET A 1 167 ? 22.534 19.524 -30.921 1.00 73.50 167 MET A O 1
ATOM 1281 N N . THR A 1 168 ? 22.666 21.260 -29.519 1.00 83.56 168 THR A N 1
ATOM 1282 C CA . THR A 1 168 ? 23.393 20.529 -28.473 1.00 83.56 168 THR A CA 1
ATOM 1283 C C . THR A 1 168 ? 22.509 19.508 -27.746 1.00 83.56 168 THR A C 1
ATOM 1285 O O . THR A 1 168 ? 21.279 19.611 -27.704 1.00 83.56 168 THR A O 1
ATOM 1288 N N . THR A 1 169 ? 23.128 18.526 -27.076 1.00 81.94 169 THR A N 1
ATOM 1289 C CA . THR A 1 169 ? 22.403 17.594 -26.188 1.00 81.94 169 THR A CA 1
ATOM 1290 C C . THR A 1 169 ? 21.678 18.325 -25.045 1.00 81.94 169 THR A C 1
ATOM 1292 O O . THR A 1 169 ? 20.626 17.861 -24.606 1.00 81.94 169 THR A O 1
ATOM 1295 N N . GLU A 1 170 ? 22.180 19.478 -24.590 1.00 83.50 170 GLU A N 1
ATOM 1296 C CA . GLU A 1 170 ? 21.532 20.295 -23.554 1.00 83.50 170 GLU A CA 1
ATOM 1297 C C . GLU A 1 170 ? 20.241 20.944 -24.061 1.00 83.50 170 GLU A C 1
ATOM 1299 O O . GLU A 1 170 ? 19.184 20.807 -23.437 1.00 83.50 170 GLU A O 1
ATOM 1304 N N . GLU A 1 171 ? 20.289 21.566 -25.238 1.00 84.62 171 GLU A N 1
ATOM 1305 C CA . GLU A 1 171 ? 19.114 22.141 -25.897 1.00 84.62 171 GLU A CA 1
ATOM 1306 C C . GLU A 1 171 ? 18.098 21.061 -26.273 1.00 84.62 171 GLU A C 1
ATOM 1308 O O . GLU A 1 171 ? 16.902 21.250 -26.058 1.00 84.62 171 GLU A O 1
ATOM 1313 N N . ALA A 1 172 ? 18.552 19.892 -26.735 1.00 84.94 172 ALA A N 1
ATOM 1314 C CA . ALA A 1 172 ? 17.687 18.752 -27.017 1.00 84.94 172 ALA A CA 1
ATOM 1315 C C . ALA A 1 172 ? 16.967 18.242 -25.753 1.00 84.94 172 ALA A C 1
ATOM 1317 O O . ALA A 1 172 ? 15.759 18.000 -25.783 1.00 84.94 172 ALA A O 1
ATOM 1318 N N . ILE A 1 173 ? 17.667 18.122 -24.618 1.00 86.31 173 ILE A N 1
ATOM 1319 C CA . ILE A 1 173 ? 17.062 17.755 -23.325 1.00 86.31 173 ILE A CA 1
ATOM 1320 C C . ILE A 1 173 ? 16.044 18.817 -22.884 1.00 86.31 173 ILE A C 1
ATOM 1322 O O . ILE A 1 173 ? 14.923 18.478 -22.490 1.00 86.31 173 ILE A O 1
ATOM 1326 N N . ARG A 1 174 ? 16.387 20.102 -23.020 1.00 87.38 174 ARG A N 1
ATOM 1327 C CA . ARG A 1 174 ? 15.517 21.228 -22.663 1.00 87.38 174 ARG A CA 1
ATOM 1328 C C . ARG A 1 174 ? 14.263 21.311 -23.545 1.00 87.38 174 ARG A C 1
ATOM 1330 O O . ARG A 1 174 ? 13.174 21.505 -23.006 1.00 87.38 174 ARG A O 1
ATOM 1337 N N . ARG A 1 175 ? 14.398 21.130 -24.867 1.00 86.94 175 ARG A N 1
ATOM 1338 C CA . ARG A 1 175 ? 13.326 21.219 -25.882 1.00 86.94 175 ARG A CA 1
ATOM 1339 C C . ARG A 1 175 ? 12.414 19.990 -25.878 1.00 86.94 175 ARG A C 1
ATOM 1341 O O . ARG A 1 175 ? 11.200 20.156 -25.913 1.00 86.94 175 ARG A O 1
ATOM 1348 N N . TYR A 1 176 ? 12.969 18.776 -25.801 1.00 86.56 176 TYR A N 1
ATOM 1349 C CA . TYR A 1 176 ? 12.198 17.532 -25.949 1.00 86.56 176 TYR A CA 1
ATOM 1350 C C . TYR A 1 176 ? 11.800 16.850 -24.632 1.00 86.56 176 TYR A C 1
ATOM 1352 O O . TYR A 1 176 ? 10.763 16.193 -24.593 1.00 86.56 176 TYR A O 1
ATOM 1360 N N . LEU A 1 177 ? 12.579 16.986 -23.550 1.00 85.38 177 LEU A N 1
ATOM 1361 C CA . LEU A 1 177 ? 12.221 16.411 -22.239 1.00 85.38 177 LEU A CA 1
ATOM 1362 C C . LEU A 1 177 ? 11.606 17.454 -21.291 1.00 85.38 177 LEU A C 1
ATOM 1364 O O . LEU A 1 177 ? 10.948 17.091 -20.317 1.00 85.38 177 LEU A O 1
ATOM 1368 N N . GLY A 1 178 ? 11.805 18.752 -21.549 1.00 86.31 178 GLY A N 1
ATOM 1369 C CA . GLY A 1 178 ? 11.263 19.836 -20.723 1.00 86.31 178 GLY A CA 1
ATOM 1370 C C . GLY A 1 178 ? 11.883 19.923 -19.322 1.00 86.31 178 GLY A C 1
ATOM 1371 O O . GLY A 1 178 ? 11.256 20.471 -18.403 1.00 86.31 178 GLY A O 1
ATOM 1372 N N . VAL A 1 179 ? 13.086 19.364 -19.147 1.00 86.19 179 VAL A N 1
ATOM 1373 C CA . VAL A 1 179 ? 13.866 19.333 -17.899 1.00 86.19 179 VAL A CA 1
ATOM 1374 C C . VAL A 1 179 ? 15.216 20.019 -18.125 1.00 86.19 179 VAL A C 1
ATOM 1376 O O . VAL A 1 179 ? 15.726 20.040 -19.238 1.00 86.19 179 VAL A O 1
ATOM 1379 N N . ASP A 1 180 ? 15.783 20.588 -17.066 1.00 86.44 180 ASP A N 1
ATOM 1380 C CA . ASP A 1 180 ? 17.129 21.157 -17.071 1.00 86.44 180 ASP A CA 1
ATOM 1381 C C . ASP A 1 180 ? 18.207 20.056 -17.017 1.00 86.44 180 ASP A C 1
ATOM 1383 O O . ASP A 1 180 ? 18.095 19.111 -16.226 1.00 86.44 180 ASP A O 1
ATOM 1387 N N . MET A 1 181 ? 19.264 20.179 -17.824 1.00 82.62 181 MET A N 1
ATOM 1388 C CA . MET A 1 181 ? 20.293 19.143 -17.944 1.00 82.62 181 MET A CA 1
ATOM 1389 C C . MET A 1 181 ? 21.137 18.981 -16.670 1.00 82.62 181 MET A C 1
ATOM 1391 O O . MET A 1 181 ? 21.450 17.844 -16.309 1.00 82.62 181 MET A O 1
ATOM 1395 N N . GLN A 1 182 ? 21.442 20.054 -15.931 1.00 84.31 182 GLN A N 1
ATOM 1396 C CA . GLN A 1 182 ? 22.182 19.951 -14.666 1.00 84.31 182 GLN A CA 1
ATOM 1397 C C . GLN A 1 182 ? 21.372 19.187 -13.611 1.00 84.31 182 GLN A C 1
ATOM 1399 O O . GLN A 1 182 ? 21.908 18.299 -12.942 1.00 84.31 182 GLN A O 1
ATOM 1404 N N . THR A 1 183 ? 20.056 19.426 -13.527 1.00 85.19 183 THR A N 1
ATOM 1405 C CA . THR A 1 183 ? 19.177 18.671 -12.611 1.00 85.19 183 THR A CA 1
ATOM 1406 C C . THR A 1 183 ? 19.109 17.170 -12.921 1.00 85.19 183 THR A C 1
ATOM 1408 O O . THR A 1 183 ? 18.839 16.372 -12.019 1.00 85.19 183 THR A O 1
ATOM 1411 N N . LEU A 1 184 ? 19.390 16.763 -14.167 1.00 84.62 184 LEU A N 1
ATOM 1412 C CA . LEU A 1 184 ? 19.530 15.355 -14.546 1.00 84.62 184 LEU A CA 1
ATOM 1413 C C . LEU A 1 184 ? 20.930 14.813 -14.255 1.00 84.62 184 LEU A C 1
ATOM 1415 O O . LEU A 1 184 ? 21.034 13.714 -13.713 1.00 84.62 184 LEU A O 1
ATOM 1419 N N . ILE A 1 185 ? 21.992 15.577 -14.538 1.00 87.00 185 ILE A N 1
ATOM 1420 C CA . ILE A 1 185 ? 23.385 15.185 -14.261 1.00 87.00 185 ILE A CA 1
ATOM 1421 C C . ILE A 1 185 ? 23.574 14.831 -12.781 1.00 87.00 185 ILE A C 1
ATOM 1423 O O . ILE A 1 185 ? 24.148 13.786 -12.485 1.00 87.00 185 ILE A O 1
ATOM 1427 N N . LEU A 1 186 ? 23.019 15.626 -11.857 1.00 87.25 186 LEU A N 1
ATOM 1428 C CA . LEU A 1 186 ? 23.103 15.378 -10.407 1.00 87.25 186 LEU A CA 1
ATOM 1429 C C . LEU A 1 186 ? 22.517 14.022 -9.968 1.00 87.25 186 LEU A C 1
ATOM 1431 O O . LEU A 1 186 ? 22.949 13.464 -8.962 1.00 87.25 186 LEU A O 1
ATOM 1435 N N . LYS A 1 187 ? 21.541 13.479 -10.708 1.00 84.12 187 LYS A N 1
ATOM 1436 C CA . LYS A 1 187 ? 20.930 12.163 -10.440 1.00 84.12 187 LYS A CA 1
ATOM 1437 C C . LYS A 1 187 ? 21.514 11.039 -11.301 1.00 84.12 187 LYS A C 1
ATOM 1439 O O . LYS A 1 187 ? 21.490 9.876 -10.899 1.00 84.12 187 LYS A O 1
ATOM 1444 N N . TYR A 1 188 ? 21.955 11.362 -12.514 1.00 86.81 188 TYR A N 1
ATOM 1445 C CA . TYR A 1 188 ? 22.343 10.402 -13.542 1.00 86.81 188 TYR A CA 1
ATOM 1446 C C . TYR A 1 188 ? 23.347 11.025 -14.535 1.00 86.81 188 TYR A C 1
ATOM 1448 O O . TYR A 1 188 ? 22.974 11.383 -15.655 1.00 86.81 188 TYR A O 1
ATOM 1456 N N . PRO A 1 189 ? 24.646 11.115 -14.176 1.00 87.38 189 PRO A N 1
ATOM 1457 C CA . PRO A 1 189 ? 25.671 11.757 -15.011 1.00 87.38 189 PRO A CA 1
ATOM 1458 C C . PRO A 1 189 ? 25.812 11.155 -16.417 1.00 87.38 189 PRO A C 1
ATOM 1460 O O . PRO A 1 189 ? 26.230 11.831 -17.353 1.00 87.38 189 PRO A O 1
ATOM 1463 N N . ALA A 1 190 ? 25.420 9.888 -16.592 1.00 86.06 190 ALA A N 1
ATOM 1464 C CA . ALA A 1 190 ? 25.427 9.205 -17.882 1.00 86.06 190 ALA A CA 1
ATOM 1465 C C . ALA A 1 190 ? 24.523 9.866 -18.942 1.00 86.06 190 ALA A C 1
ATOM 1467 O O . ALA A 1 190 ? 24.732 9.611 -20.125 1.00 86.06 190 ALA A O 1
ATOM 1468 N N . VAL A 1 191 ? 23.585 10.745 -18.554 1.00 84.81 191 VAL A N 1
ATOM 1469 C CA . VAL A 1 191 ? 22.735 11.500 -19.492 1.00 84.81 191 VAL A CA 1
ATOM 1470 C C . VAL A 1 191 ? 23.550 12.302 -20.521 1.00 84.81 191 VAL A C 1
ATOM 1472 O O . VAL A 1 191 ? 23.149 12.395 -21.676 1.00 84.81 191 VAL A O 1
ATOM 1475 N N . GLN A 1 192 ? 24.741 12.784 -20.138 1.00 83.06 192 GLN A N 1
ATOM 1476 C CA . GLN A 1 192 ? 25.672 13.511 -21.015 1.00 83.06 192 GLN A CA 1
ATOM 1477 C C . GLN A 1 192 ? 26.186 12.681 -22.204 1.00 83.06 192 GLN A C 1
ATOM 1479 O O . GLN A 1 192 ? 26.715 13.240 -23.158 1.00 83.06 192 GLN A O 1
ATOM 1484 N N . ARG A 1 193 ? 26.088 11.346 -22.137 1.00 85.69 193 ARG A N 1
ATOM 1485 C CA . ARG A 1 193 ? 26.669 10.421 -23.126 1.00 85.69 193 ARG A CA 1
ATOM 1486 C C . ARG A 1 193 ? 25.698 10.024 -24.240 1.00 85.69 193 ARG A C 1
ATOM 1488 O O . ARG A 1 193 ? 26.082 9.248 -25.113 1.00 85.69 193 ARG A O 1
ATOM 1495 N N . TYR A 1 194 ? 24.453 10.501 -24.206 1.00 85.81 194 TYR A N 1
ATOM 1496 C CA . TYR A 1 194 ? 23.471 10.225 -25.254 1.00 85.81 194 TYR A CA 1
ATOM 1497 C C . TYR A 1 194 ? 23.524 11.272 -26.366 1.00 85.81 194 TYR A C 1
ATOM 1499 O O . TYR A 1 194 ? 23.747 12.458 -26.126 1.00 85.81 194 TYR A O 1
ATOM 1507 N N . SER A 1 195 ? 23.286 10.819 -27.595 1.00 86.81 195 SER A N 1
ATOM 1508 C CA . SER A 1 195 ? 23.137 11.693 -28.753 1.00 86.81 195 SER A CA 1
ATOM 1509 C C . SER A 1 195 ? 21.780 12.402 -28.750 1.00 86.81 195 SER A C 1
ATOM 1511 O O . SER A 1 195 ? 20.778 11.873 -28.261 1.00 86.81 195 SER A O 1
ATOM 1513 N N . VAL A 1 196 ? 21.735 13.570 -29.393 1.00 86.12 196 VAL A N 1
ATOM 1514 C CA . VAL A 1 196 ? 20.514 14.341 -29.691 1.00 86.12 196 VAL A CA 1
ATOM 1515 C C . VAL A 1 196 ? 19.423 13.454 -30.302 1.00 86.12 196 VAL A C 1
ATOM 1517 O O . VAL A 1 196 ? 18.277 13.472 -29.852 1.00 86.12 196 VAL A O 1
ATOM 1520 N N . ALA A 1 197 ? 19.797 12.597 -31.259 1.00 86.31 197 ALA A N 1
ATOM 1521 C CA . ALA A 1 197 ? 18.896 11.637 -31.892 1.00 86.31 197 ALA A CA 1
ATOM 1522 C C . ALA A 1 197 ? 18.230 10.684 -30.881 1.00 86.31 197 ALA A C 1
ATOM 1524 O O . ALA A 1 197 ? 17.029 10.443 -30.980 1.00 86.31 197 ALA A O 1
ATOM 1525 N N . ARG A 1 198 ? 18.960 10.194 -29.866 1.00 87.19 198 ARG A N 1
ATOM 1526 C CA . ARG A 1 198 ? 18.387 9.327 -28.822 1.00 87.19 198 ARG A CA 1
ATOM 1527 C C . ARG A 1 198 ? 17.420 10.078 -27.909 1.00 87.19 198 ARG A C 1
ATOM 1529 O O . ARG A 1 198 ? 16.398 9.520 -27.517 1.00 87.19 198 ARG A O 1
ATOM 1536 N N . VAL A 1 199 ? 17.708 11.342 -27.601 1.00 87.38 199 VAL A N 1
ATOM 1537 C CA . VAL A 1 199 ? 16.798 12.198 -26.824 1.00 87.38 199 VAL A CA 1
ATOM 1538 C C . VAL A 1 199 ? 15.499 12.450 -27.604 1.00 87.38 199 VAL A C 1
ATOM 1540 O O . VAL A 1 199 ? 14.420 12.245 -27.045 1.00 87.38 199 VAL A O 1
ATOM 1543 N N . LYS A 1 200 ? 15.585 12.783 -28.904 1.00 89.19 200 LYS A N 1
ATOM 1544 C CA . LYS A 1 200 ? 14.425 12.929 -29.810 1.00 89.19 200 LYS A CA 1
ATOM 1545 C C . LYS A 1 200 ? 13.628 11.616 -29.923 1.00 89.19 200 LYS A C 1
ATOM 1547 O O . LYS A 1 200 ? 12.404 11.642 -29.827 1.00 89.19 200 LYS A O 1
ATOM 1552 N N . GLU A 1 201 ? 14.301 10.466 -30.047 1.00 89.94 201 GLU A N 1
ATOM 1553 C CA . GLU A 1 201 ? 13.664 9.139 -30.131 1.00 89.94 201 GLU A CA 1
ATOM 1554 C C . GLU A 1 201 ? 12.884 8.769 -28.856 1.00 89.94 201 GLU A C 1
ATOM 1556 O O . GLU A 1 201 ? 11.726 8.360 -28.945 1.00 89.94 201 GLU A O 1
ATOM 1561 N N . ILE A 1 202 ? 13.482 8.938 -27.669 1.00 89.75 202 ILE A N 1
ATOM 1562 C CA . ILE A 1 202 ? 12.828 8.637 -26.382 1.00 89.75 202 ILE A CA 1
ATOM 1563 C C . ILE A 1 202 ? 11.648 9.582 -26.130 1.00 89.75 202 ILE A C 1
ATOM 1565 O O . ILE A 1 202 ? 10.576 9.127 -25.731 1.00 89.75 202 ILE A O 1
ATOM 1569 N N . ALA A 1 203 ? 11.820 10.883 -26.383 1.00 89.19 203 ALA A N 1
ATOM 1570 C CA . ALA A 1 203 ? 10.759 11.871 -26.208 1.00 89.19 203 ALA A CA 1
ATOM 1571 C C . ALA A 1 203 ? 9.559 11.585 -27.121 1.00 89.19 203 ALA A C 1
ATOM 1573 O O . ALA A 1 203 ? 8.416 11.590 -26.656 1.00 89.19 203 ALA A O 1
ATOM 1574 N N . LYS A 1 204 ? 9.818 11.253 -28.395 1.00 91.19 204 LYS A N 1
ATOM 1575 C CA . LYS A 1 204 ? 8.782 10.805 -29.330 1.00 91.19 204 LYS A CA 1
ATOM 1576 C C . LYS A 1 204 ? 8.112 9.526 -28.824 1.00 91.19 204 LYS A C 1
ATOM 1578 O O . LYS A 1 204 ? 6.896 9.509 -28.692 1.00 91.19 204 LYS A O 1
ATOM 1583 N N . CYS A 1 205 ? 8.888 8.504 -28.457 1.00 89.00 205 CYS A N 1
ATOM 1584 C CA . CYS A 1 205 ? 8.366 7.222 -27.976 1.00 89.00 205 CYS A CA 1
ATOM 1585 C C . CYS A 1 205 ? 7.491 7.354 -26.719 1.00 89.00 205 CYS A C 1
ATOM 1587 O O . CYS A 1 205 ? 6.552 6.586 -26.568 1.00 89.00 205 CYS A O 1
ATOM 1589 N N . LEU A 1 206 ? 7.773 8.286 -25.805 1.00 89.38 206 LEU A N 1
ATOM 1590 C CA . LEU A 1 206 ? 6.925 8.522 -24.628 1.00 89.38 206 LEU A CA 1
ATOM 1591 C C . LEU A 1 206 ? 5.668 9.340 -24.980 1.00 89.38 206 LEU A C 1
ATOM 1593 O O . LEU A 1 206 ? 4.579 9.035 -24.493 1.00 89.38 206 LEU A O 1
ATOM 1597 N N . THR A 1 207 ? 5.799 10.325 -25.873 1.00 90.31 207 THR A N 1
ATOM 1598 C CA . THR A 1 207 ? 4.670 11.133 -26.369 1.00 90.31 207 THR A CA 1
ATOM 1599 C C . THR A 1 207 ? 3.681 10.292 -27.189 1.00 90.31 207 THR A C 1
ATOM 1601 O O . THR A 1 207 ? 2.476 10.476 -27.046 1.00 90.31 207 THR A O 1
ATOM 1604 N N . GLU A 1 208 ? 4.169 9.321 -27.976 1.00 89.75 208 GLU A N 1
ATOM 1605 C CA . GLU A 1 208 ? 3.372 8.344 -28.746 1.00 89.75 208 GLU A CA 1
ATOM 1606 C C . GLU A 1 208 ? 2.331 7.608 -27.875 1.00 89.75 208 GLU A C 1
ATOM 1608 O O . GLU A 1 208 ? 1.249 7.293 -28.364 1.00 89.75 208 GLU A O 1
ATOM 1613 N N . PHE A 1 209 ? 2.612 7.398 -26.582 1.00 85.31 209 PHE A N 1
ATOM 1614 C CA . PHE A 1 209 ? 1.709 6.735 -25.628 1.00 85.31 209 PHE A CA 1
ATOM 1615 C C . PHE A 1 209 ? 1.041 7.691 -24.624 1.00 85.31 209 PHE A C 1
ATOM 1617 O O . PHE A 1 209 ? 0.520 7.241 -23.605 1.00 85.31 209 PHE A O 1
ATOM 1624 N N . GLY A 1 210 ? 1.062 9.007 -24.870 1.00 86.31 210 GLY A N 1
ATOM 1625 C CA . GLY A 1 210 ? 0.392 10.000 -24.018 1.00 86.31 210 GLY A CA 1
ATOM 1626 C C . GLY A 1 210 ? 0.977 10.141 -22.604 1.00 86.31 210 GLY A C 1
ATOM 1627 O O . GLY A 1 210 ? 0.251 10.482 -21.672 1.00 86.31 210 GLY A O 1
ATOM 1628 N N . VAL A 1 211 ? 2.268 9.846 -22.429 1.00 88.50 211 VAL A N 1
ATOM 1629 C CA . VAL A 1 211 ? 2.977 9.876 -21.138 1.00 88.50 211 VAL A CA 1
ATOM 1630 C C . VAL A 1 211 ? 3.571 11.267 -20.865 1.00 88.50 211 VAL A C 1
ATOM 1632 O O . VAL A 1 211 ? 4.122 11.894 -21.772 1.00 88.50 211 VAL A O 1
ATOM 1635 N N . ASP A 1 212 ? 3.543 11.748 -19.614 1.00 88.94 212 ASP A N 1
ATOM 1636 C CA . ASP A 1 212 ? 4.179 13.021 -19.232 1.00 88.94 212 ASP A CA 1
ATOM 1637 C C . ASP A 1 212 ? 5.710 12.849 -19.170 1.00 88.94 212 ASP A C 1
ATOM 1639 O O . ASP A 1 212 ? 6.298 12.548 -18.126 1.00 88.94 212 ASP A O 1
ATOM 1643 N N . VAL A 1 213 ? 6.366 13.048 -20.320 1.00 88.88 213 VAL A N 1
ATOM 1644 C CA . VAL A 1 213 ? 7.826 12.932 -20.515 1.00 88.88 213 VAL A CA 1
ATOM 1645 C C . VAL A 1 213 ? 8.604 13.654 -19.409 1.00 88.88 213 VAL A C 1
ATOM 1647 O O . VAL A 1 213 ? 9.537 13.100 -18.827 1.00 88.88 213 VAL A O 1
ATOM 1650 N N . LYS A 1 214 ? 8.180 14.874 -19.064 1.00 89.38 214 LYS A N 1
ATOM 1651 C CA . LYS A 1 214 ? 8.833 15.753 -18.087 1.00 89.38 214 LYS A CA 1
ATOM 1652 C C . LYS A 1 214 ? 8.728 15.207 -16.664 1.00 89.38 214 LYS A C 1
ATOM 1654 O O . LYS A 1 214 ? 9.704 15.247 -15.912 1.00 89.38 214 LYS A O 1
ATOM 1659 N N . ARG A 1 215 ? 7.567 14.672 -16.281 1.00 88.56 215 ARG A N 1
ATOM 1660 C CA . ARG A 1 215 ? 7.330 13.999 -14.991 1.00 88.56 215 ARG A CA 1
ATOM 1661 C C . ARG A 1 215 ? 8.105 12.694 -14.883 1.00 88.56 215 ARG A C 1
ATOM 1663 O O . ARG A 1 215 ? 8.763 12.465 -13.868 1.00 88.56 215 ARG A O 1
ATOM 1670 N N . VAL A 1 216 ? 8.056 11.873 -15.928 1.00 90.44 216 VAL A N 1
ATOM 1671 C CA . VAL A 1 216 ? 8.722 10.568 -16.004 1.00 90.44 216 VAL A CA 1
ATOM 1672 C C . VAL A 1 216 ? 10.240 10.721 -15.904 1.00 90.44 216 VAL A C 1
ATOM 1674 O O . VAL A 1 216 ? 10.850 10.113 -15.025 1.00 90.44 216 VAL A O 1
ATOM 1677 N N . VAL A 1 217 ? 10.841 11.613 -16.696 1.00 89.69 217 VAL A N 1
ATOM 1678 C CA . VAL A 1 217 ? 12.288 11.896 -16.671 1.00 89.69 217 VAL A CA 1
ATOM 1679 C C . VAL A 1 217 ? 12.733 12.522 -15.339 1.00 89.69 217 VAL A C 1
ATOM 1681 O O . VAL A 1 217 ? 13.794 12.171 -14.826 1.00 89.69 217 VAL A O 1
ATOM 1684 N N . LYS A 1 218 ? 11.929 13.399 -14.713 1.00 88.12 218 LYS A N 1
ATOM 1685 C CA . LYS A 1 218 ? 12.248 13.953 -13.377 1.00 88.12 218 LYS A CA 1
ATOM 1686 C C . LYS A 1 218 ? 12.217 12.909 -12.257 1.00 88.12 218 LYS A C 1
ATOM 1688 O O . LYS A 1 218 ? 12.977 13.047 -11.287 1.00 88.12 218 LYS A O 1
ATOM 1693 N N . ARG A 1 219 ? 11.329 11.912 -12.362 1.00 88.00 219 ARG A N 1
ATOM 1694 C CA . ARG A 1 219 ? 11.201 10.791 -11.416 1.00 88.00 219 ARG A CA 1
ATOM 1695 C C . ARG A 1 219 ? 12.333 9.783 -11.600 1.00 88.00 219 ARG A C 1
ATOM 1697 O O . ARG A 1 219 ? 13.032 9.504 -10.632 1.00 88.00 219 ARG A O 1
ATOM 1704 N N . GLU A 1 220 ? 12.554 9.316 -12.826 1.00 89.44 220 GLU A N 1
ATOM 1705 C CA . GLU A 1 220 ? 13.552 8.295 -13.164 1.00 89.44 220 GLU A CA 1
ATOM 1706 C C . GLU A 1 220 ? 14.374 8.707 -14.402 1.00 89.44 220 GLU A C 1
ATOM 1708 O O . GLU A 1 220 ? 14.045 8.332 -15.532 1.00 89.44 220 GLU A O 1
ATOM 1713 N N . PRO A 1 221 ? 15.476 9.458 -14.221 1.00 89.12 221 PRO A N 1
ATOM 1714 C CA . PRO A 1 221 ? 16.337 9.894 -15.323 1.00 89.12 221 PRO A CA 1
ATOM 1715 C C . PRO A 1 221 ? 16.920 8.749 -16.165 1.00 89.12 221 PRO A C 1
ATOM 1717 O O . PRO A 1 221 ? 17.281 8.964 -17.322 1.00 89.12 221 PRO A O 1
ATOM 1720 N N . ARG A 1 222 ? 16.977 7.519 -15.625 1.00 88.81 222 ARG A N 1
ATOM 1721 C CA . ARG A 1 222 ? 17.432 6.325 -16.358 1.00 88.81 222 ARG A CA 1
ATOM 1722 C C . ARG A 1 222 ? 16.546 5.982 -17.557 1.00 88.81 222 ARG A C 1
ATOM 1724 O O . ARG A 1 222 ? 17.003 5.244 -18.426 1.00 88.81 222 ARG A O 1
ATOM 1731 N N . VAL A 1 223 ? 15.322 6.521 -17.638 1.00 88.94 223 VAL A N 1
ATOM 1732 C CA . VAL A 1 223 ? 14.393 6.264 -18.752 1.00 88.94 223 VAL A CA 1
ATOM 1733 C C . VAL A 1 223 ? 14.999 6.595 -20.121 1.00 88.94 223 VAL A C 1
ATOM 1735 O O . VAL A 1 223 ? 14.786 5.852 -21.072 1.00 88.94 223 VAL A O 1
ATOM 1738 N N . VAL A 1 224 ? 15.839 7.637 -20.201 1.00 85.62 224 VAL A N 1
ATOM 1739 C CA . VAL A 1 224 ? 16.539 8.067 -21.429 1.00 85.62 224 VAL A CA 1
ATOM 1740 C C . VAL A 1 224 ? 17.524 7.002 -21.940 1.00 85.62 224 VAL A C 1
ATOM 1742 O O . VAL A 1 224 ? 17.814 6.930 -23.133 1.00 85.62 224 VAL A O 1
ATOM 1745 N N . GLY A 1 225 ? 18.008 6.136 -21.044 1.00 85.06 225 GLY A N 1
ATOM 1746 C CA . GLY A 1 225 ? 18.911 5.036 -21.367 1.00 85.06 225 GLY A CA 1
ATOM 1747 C C . GLY A 1 225 ? 18.231 3.733 -21.792 1.00 85.06 225 GLY A C 1
ATOM 1748 O O . GLY A 1 225 ? 18.930 2.825 -22.243 1.00 85.06 225 GLY A O 1
ATOM 1749 N N . PHE A 1 226 ? 16.905 3.602 -21.663 1.00 88.19 226 PHE A N 1
ATOM 1750 C CA . PHE A 1 226 ? 16.206 2.407 -22.142 1.00 88.19 226 PHE A CA 1
ATOM 1751 C C . PHE A 1 226 ? 16.128 2.366 -23.671 1.00 88.19 226 PHE A C 1
ATOM 1753 O O . PHE A 1 226 ? 16.436 3.331 -24.368 1.00 88.19 226 PHE A O 1
ATOM 1760 N N . ASP A 1 227 ? 15.777 1.196 -24.197 1.00 87.88 227 ASP A N 1
ATOM 1761 C CA . ASP A 1 227 ? 15.609 0.963 -25.627 1.00 87.88 227 ASP A CA 1
ATOM 1762 C C . ASP A 1 227 ? 14.142 1.151 -26.051 1.00 87.88 227 ASP A C 1
ATOM 1764 O O . ASP A 1 227 ? 13.293 0.416 -25.546 1.00 87.88 227 ASP A O 1
ATOM 1768 N N . PRO A 1 228 ? 13.812 2.072 -26.978 1.00 88.00 228 PRO A N 1
ATOM 1769 C CA . PRO A 1 228 ? 12.442 2.305 -27.436 1.00 88.00 228 PRO A CA 1
ATOM 1770 C C . PRO A 1 228 ? 11.752 1.073 -28.022 1.00 88.00 228 PRO A C 1
ATOM 1772 O O . PRO A 1 228 ? 10.552 0.891 -27.830 1.00 88.00 228 PRO A O 1
ATOM 1775 N N . CYS A 1 229 ? 12.483 0.171 -28.680 1.00 87.75 229 CYS A N 1
ATOM 1776 C CA . CYS A 1 229 ? 11.912 -1.078 -29.188 1.00 87.75 229 CYS A CA 1
ATOM 1777 C C . CYS A 1 229 ? 11.562 -2.061 -28.055 1.00 87.75 229 CYS A C 1
ATOM 1779 O O . CYS A 1 229 ? 10.540 -2.747 -28.132 1.00 87.75 229 CYS A O 1
ATOM 1781 N N . ARG A 1 230 ? 12.334 -2.091 -26.962 1.00 89.00 230 ARG A N 1
ATOM 1782 C CA . ARG A 1 230 ? 11.953 -2.753 -25.703 1.00 89.00 230 ARG A CA 1
ATOM 1783 C C . ARG A 1 230 ? 10.795 -2.035 -25.007 1.00 89.00 230 ARG A C 1
ATOM 1785 O O . ARG A 1 230 ? 9.875 -2.716 -24.569 1.00 89.00 230 ARG A O 1
ATOM 1792 N N . MET A 1 231 ? 10.804 -0.702 -24.922 1.00 90.38 231 MET A N 1
ATOM 1793 C CA . MET A 1 231 ? 9.739 0.083 -24.280 1.00 90.38 231 MET A CA 1
ATOM 1794 C C . MET A 1 231 ? 8.389 -0.154 -24.962 1.00 90.38 231 MET A C 1
ATOM 1796 O O . MET A 1 231 ? 7.426 -0.481 -24.274 1.00 90.38 231 MET A O 1
ATOM 1800 N N . ARG A 1 232 ? 8.339 -0.117 -26.301 1.00 91.25 232 ARG A N 1
ATOM 1801 C CA . ARG A 1 232 ? 7.144 -0.454 -27.096 1.00 91.25 232 ARG A CA 1
ATOM 1802 C C . ARG A 1 232 ? 6.641 -1.878 -26.827 1.00 91.25 232 ARG A C 1
ATOM 1804 O O . ARG A 1 232 ? 5.445 -2.069 -26.649 1.00 91.25 232 ARG A O 1
ATOM 1811 N N . LYS A 1 233 ? 7.534 -2.870 -26.693 1.00 92.62 233 LYS A N 1
ATOM 1812 C CA . LYS A 1 233 ? 7.155 -4.250 -26.311 1.00 92.62 233 LYS A CA 1
ATOM 1813 C C . LYS A 1 233 ? 6.656 -4.366 -24.864 1.00 92.62 233 LYS A C 1
ATOM 1815 O O . LYS A 1 233 ? 5.761 -5.162 -24.604 1.00 92.62 233 LYS A O 1
ATOM 1820 N N . THR A 1 234 ? 7.209 -3.592 -23.927 1.00 92.00 234 THR A N 1
ATOM 1821 C CA . THR A 1 234 ? 6.678 -3.492 -22.555 1.00 92.00 234 THR A CA 1
ATOM 1822 C C . THR A 1 234 ? 5.290 -2.857 -22.550 1.00 92.00 234 THR A C 1
ATOM 1824 O O . THR A 1 234 ? 4.414 -3.363 -21.861 1.00 92.00 234 THR A O 1
ATOM 1827 N N . ILE A 1 235 ? 5.067 -1.802 -23.335 1.00 91.81 235 ILE A N 1
ATOM 1828 C CA . ILE A 1 235 ? 3.783 -1.095 -23.403 1.00 91.81 235 ILE A CA 1
ATOM 1829 C C . ILE A 1 235 ? 2.696 -1.966 -24.027 1.00 91.81 235 ILE A C 1
ATOM 1831 O O . ILE A 1 235 ? 1.680 -2.167 -23.374 1.00 91.81 235 ILE A O 1
ATOM 1835 N N . ALA A 1 236 ? 2.954 -2.596 -25.176 1.00 93.12 236 ALA A N 1
ATOM 1836 C CA . ALA A 1 236 ? 2.010 -3.531 -25.791 1.00 93.12 236 ALA A CA 1
ATOM 1837 C C . ALA A 1 236 ? 1.586 -4.661 -24.830 1.00 93.12 236 ALA A C 1
ATOM 1839 O O . ALA A 1 236 ? 0.436 -5.086 -24.843 1.00 93.12 236 ALA A O 1
ATOM 1840 N N . TYR A 1 237 ? 2.483 -5.114 -23.942 1.00 93.06 237 TYR A N 1
ATOM 1841 C CA . TYR A 1 237 ? 2.130 -6.082 -22.900 1.00 93.06 237 TYR A CA 1
ATOM 1842 C C . TYR A 1 237 ? 1.313 -5.476 -21.741 1.00 93.06 237 TYR A C 1
ATOM 1844 O O . TYR A 1 237 ? 0.448 -6.143 -21.185 1.00 93.06 237 TYR A O 1
ATOM 1852 N N . LEU A 1 238 ? 1.539 -4.216 -21.364 1.00 92.19 238 LEU A N 1
ATOM 1853 C CA . LEU A 1 238 ? 0.678 -3.527 -20.392 1.00 92.19 238 LEU A CA 1
ATOM 1854 C C . LEU A 1 238 ? -0.734 -3.282 -20.971 1.00 92.19 238 LEU A C 1
ATOM 1856 O O . LEU A 1 238 ? -1.714 -3.353 -20.231 1.00 92.19 238 LEU A O 1
ATOM 1860 N N . GLU A 1 239 ? -0.842 -3.054 -22.281 1.00 91.81 239 GLU A N 1
ATOM 1861 C CA . GLU A 1 239 ? -2.107 -2.930 -23.022 1.00 91.81 239 GLU A CA 1
ATOM 1862 C C . GLU A 1 239 ? -2.830 -4.285 -23.149 1.00 91.81 239 GLU A C 1
ATOM 1864 O O . GLU A 1 239 ? -4.031 -4.346 -22.892 1.00 91.81 239 GLU A O 1
ATOM 1869 N N . GLU A 1 240 ? -2.101 -5.380 -23.422 1.00 92.69 240 GLU A N 1
ATOM 1870 C CA . GLU A 1 240 ? -2.585 -6.782 -23.382 1.00 92.69 240 GLU A CA 1
ATOM 1871 C C . GLU A 1 240 ? -3.262 -7.111 -22.031 1.00 92.69 240 GLU A C 1
ATOM 1873 O O . GLU A 1 240 ? -4.264 -7.820 -21.991 1.00 92.69 240 GLU A O 1
ATOM 1878 N N . LEU A 1 241 ? -2.761 -6.539 -20.927 1.00 90.06 241 LEU A N 1
ATOM 1879 C CA . LEU A 1 241 ? -3.306 -6.681 -19.567 1.00 90.06 241 LEU A CA 1
ATOM 1880 C C . LEU A 1 241 ? -4.437 -5.688 -19.216 1.00 90.06 241 LEU A C 1
ATOM 1882 O O . LEU A 1 241 ? -4.880 -5.647 -18.066 1.00 90.06 241 LEU A O 1
ATOM 1886 N N . GLY A 1 242 ? -4.875 -4.835 -20.148 1.00 89.19 242 GLY A N 1
ATOM 1887 C CA . GLY A 1 242 ? -5.897 -3.811 -19.893 1.00 89.19 242 GLY A CA 1
ATOM 1888 C C . GLY A 1 242 ? -5.468 -2.709 -18.911 1.00 89.19 242 GLY A C 1
ATOM 1889 O O . GLY A 1 242 ? -6.311 -2.087 -18.255 1.00 89.19 242 GLY A O 1
ATOM 1890 N N . LEU A 1 243 ? -4.162 -2.463 -18.757 1.00 89.94 243 LEU A N 1
ATOM 1891 C CA . LEU A 1 243 ? -3.638 -1.446 -17.842 1.00 89.94 243 LEU A CA 1
ATOM 1892 C C . LEU A 1 243 ? -3.675 -0.049 -18.469 1.00 89.94 243 LEU A C 1
ATOM 1894 O O . LEU A 1 243 ? -3.451 0.135 -19.663 1.00 89.94 243 LEU A O 1
ATOM 1898 N N . LYS A 1 244 ? -3.896 0.979 -17.642 1.00 90.12 244 LYS A N 1
ATOM 1899 C CA . LYS A 1 244 ? -3.883 2.376 -18.098 1.00 90.12 244 LYS A CA 1
ATOM 1900 C C . LYS A 1 244 ? -2.438 2.859 -18.200 1.00 90.12 244 LYS A C 1
ATOM 1902 O O . LYS A 1 244 ? -1.932 3.488 -17.271 1.00 90.12 244 LYS A O 1
ATOM 1907 N N . VAL A 1 245 ? -1.783 2.547 -19.322 1.00 90.81 245 VAL A N 1
ATOM 1908 C CA . VAL A 1 245 ? -0.346 2.788 -19.564 1.00 90.81 245 VAL A CA 1
ATOM 1909 C C . VAL A 1 245 ? 0.134 4.174 -19.116 1.00 90.81 245 VAL A C 1
ATOM 1911 O O . VAL A 1 245 ? 1.089 4.194 -18.337 1.00 90.81 245 VAL A O 1
ATOM 1914 N N . PRO A 1 246 ? -0.517 5.310 -19.458 1.00 90.00 246 PRO A N 1
ATOM 1915 C CA . PRO A 1 246 ? -0.060 6.623 -18.998 1.00 90.00 246 PRO A CA 1
ATOM 1916 C C . PRO A 1 246 ? 0.015 6.715 -17.473 1.00 90.00 246 PRO A C 1
ATOM 1918 O O . PRO A 1 246 ? 1.032 7.121 -16.927 1.00 90.00 246 PRO A O 1
ATOM 1921 N N . LYS A 1 247 ? -1.019 6.238 -16.764 1.00 89.50 247 LYS A N 1
ATOM 1922 C CA . LYS A 1 247 ? -1.079 6.236 -15.293 1.00 89.50 247 LYS A CA 1
ATOM 1923 C C . LYS A 1 247 ? 0.018 5.357 -14.680 1.00 89.50 247 LYS A C 1
ATOM 1925 O O . LYS A 1 247 ? 0.634 5.748 -13.690 1.00 89.50 247 LYS A O 1
ATOM 1930 N N . VAL A 1 248 ? 0.250 4.175 -15.255 1.00 91.00 248 VAL A N 1
ATOM 1931 C CA . VAL A 1 248 ? 1.261 3.218 -14.775 1.00 91.00 248 VAL A CA 1
ATOM 1932 C C . VAL A 1 248 ? 2.677 3.757 -14.993 1.00 91.00 248 VAL A C 1
ATOM 1934 O O . VAL A 1 248 ? 3.492 3.693 -14.074 1.00 91.00 248 VAL A O 1
ATOM 1937 N N . VAL A 1 249 ? 2.964 4.326 -16.167 1.00 91.12 249 VAL A N 1
ATOM 1938 C CA . VAL A 1 249 ? 4.296 4.838 -16.524 1.00 91.12 249 VAL A CA 1
ATOM 1939 C C . VAL A 1 249 ? 4.598 6.174 -15.836 1.00 91.12 249 VAL A C 1
ATOM 1941 O O . VAL A 1 249 ? 5.689 6.320 -15.290 1.00 91.12 249 VAL A O 1
ATOM 1944 N N . ASP A 1 250 ? 3.642 7.110 -15.761 1.00 88.44 250 ASP A N 1
ATOM 1945 C CA . ASP A 1 250 ? 3.765 8.333 -14.948 1.00 88.44 250 ASP A CA 1
ATOM 1946 C C . ASP A 1 250 ? 4.044 7.990 -13.479 1.00 88.44 250 ASP A C 1
ATOM 1948 O O . ASP A 1 250 ? 4.885 8.615 -12.824 1.00 88.44 250 ASP A O 1
ATOM 1952 N N . GLY A 1 251 ? 3.299 7.013 -12.949 1.00 86.75 251 GLY A N 1
ATOM 1953 C CA . GLY A 1 251 ? 3.400 6.534 -11.575 1.00 86.75 251 GLY A CA 1
ATOM 1954 C C . GLY A 1 251 ? 4.750 5.890 -11.278 1.00 86.75 251 GLY A C 1
ATOM 1955 O O . GLY A 1 251 ? 5.397 6.260 -10.300 1.00 86.75 251 GLY A O 1
ATOM 1956 N N . HIS A 1 252 ? 5.180 4.958 -12.133 1.00 90.44 252 HIS A N 1
ATOM 1957 C CA . HIS A 1 252 ? 6.340 4.095 -11.912 1.00 90.44 252 HIS A CA 1
ATOM 1958 C C . HIS A 1 252 ? 7.161 3.869 -13.197 1.00 90.44 252 HIS A C 1
ATOM 1960 O O . HIS A 1 252 ? 7.137 2.777 -13.773 1.00 90.44 252 HIS A O 1
ATOM 1966 N N . PRO A 1 253 ? 7.960 4.864 -13.631 1.00 90.75 253 PRO A N 1
ATOM 1967 C CA . PRO A 1 253 ? 8.820 4.761 -14.817 1.00 90.75 253 PRO A CA 1
ATOM 1968 C C . PRO A 1 253 ? 9.766 3.551 -14.836 1.00 90.75 253 PRO A C 1
ATOM 1970 O O . PRO A 1 253 ? 10.141 3.054 -15.899 1.00 90.75 253 PRO A O 1
ATOM 1973 N N . ALA A 1 254 ? 10.147 3.053 -13.655 1.00 90.38 254 ALA A N 1
ATOM 1974 C CA . ALA A 1 254 ? 11.017 1.893 -13.495 1.00 90.38 254 ALA A CA 1
ATOM 1975 C C . ALA A 1 254 ? 10.420 0.585 -14.062 1.00 90.38 254 ALA A C 1
ATOM 1977 O O . ALA A 1 254 ? 11.153 -0.396 -14.197 1.00 90.38 254 ALA A O 1
ATOM 1978 N N . VAL A 1 255 ? 9.138 0.572 -14.461 1.00 91.31 255 VAL A N 1
ATOM 1979 C CA . VAL A 1 255 ? 8.492 -0.546 -15.173 1.00 91.31 255 VAL A CA 1
ATOM 1980 C C . VAL A 1 255 ? 9.281 -1.003 -16.411 1.00 91.31 255 VAL A C 1
ATOM 1982 O O . VAL A 1 255 ? 9.410 -2.204 -16.644 1.00 91.31 255 VAL A O 1
ATOM 1985 N N . PHE A 1 256 ? 9.909 -0.079 -17.148 1.00 90.00 256 PHE A N 1
ATOM 1986 C CA . PHE A 1 256 ? 10.749 -0.401 -18.312 1.00 90.00 256 PHE A CA 1
ATOM 1987 C C . PHE A 1 256 ? 12.044 -1.152 -17.956 1.00 90.00 256 PHE A C 1
ATOM 1989 O O . PHE A 1 256 ? 12.604 -1.864 -18.794 1.00 90.00 256 PHE A O 1
ATOM 1996 N N . GLY A 1 257 ? 12.514 -1.029 -16.709 1.00 88.50 257 GLY A N 1
ATOM 1997 C CA . GLY A 1 257 ? 13.698 -1.726 -16.212 1.00 88.50 257 GLY A CA 1
ATOM 1998 C C . GLY A 1 257 ? 13.489 -3.233 -16.055 1.00 88.50 257 GLY A C 1
ATOM 1999 O O . GLY A 1 257 ? 14.442 -4.002 -16.214 1.00 88.50 257 GLY A O 1
ATOM 2000 N N . TYR A 1 258 ? 12.253 -3.677 -15.817 1.00 89.62 258 TYR A N 1
ATOM 2001 C CA . TYR A 1 258 ? 11.915 -5.091 -15.648 1.00 89.62 258 TYR A CA 1
ATOM 2002 C C . TYR A 1 258 ? 11.936 -5.853 -16.980 1.00 89.62 258 TYR A C 1
ATOM 2004 O O . TYR A 1 258 ? 11.712 -5.288 -18.053 1.00 89.62 258 TYR A O 1
ATOM 2012 N N . SER A 1 259 ? 12.246 -7.152 -16.934 1.00 90.00 259 SER A N 1
ATOM 2013 C CA . SER A 1 259 ? 12.194 -8.014 -18.117 1.00 90.00 259 SER A CA 1
ATOM 2014 C C . SER A 1 259 ? 10.773 -8.531 -18.348 1.00 90.00 259 SER A C 1
ATOM 2016 O O . SER A 1 259 ? 10.083 -8.923 -17.407 1.00 90.00 259 SER A O 1
ATOM 2018 N N . LEU A 1 260 ? 10.351 -8.593 -19.615 1.00 90.38 260 LEU A N 1
ATOM 2019 C CA . LEU A 1 260 ? 9.026 -9.092 -20.007 1.00 90.38 260 LEU A CA 1
ATOM 2020 C C . LEU A 1 260 ? 8.738 -10.507 -19.484 1.00 90.38 260 LEU A C 1
ATOM 2022 O O . LEU A 1 260 ? 7.630 -10.776 -19.036 1.00 90.38 260 LEU A O 1
ATOM 2026 N N . GLN A 1 261 ? 9.743 -11.390 -19.472 1.00 90.69 261 GLN A N 1
ATOM 2027 C CA . GLN A 1 261 ? 9.621 -12.734 -18.895 1.00 90.69 261 GLN A CA 1
ATOM 2028 C C . GLN A 1 261 ? 9.315 -12.699 -17.392 1.00 90.69 261 GLN A C 1
ATOM 2030 O O . GLN A 1 261 ? 8.464 -13.454 -16.929 1.00 90.69 261 GLN A O 1
ATOM 2035 N N . LYS A 1 262 ? 9.956 -11.798 -16.630 1.00 90.50 262 LYS A N 1
ATOM 2036 C CA . LYS A 1 262 ? 9.655 -11.627 -15.205 1.00 90.50 262 LYS A CA 1
ATOM 2037 C C . LYS A 1 262 ? 8.244 -11.075 -15.011 1.00 90.50 262 LYS A C 1
ATOM 2039 O O . LYS A 1 262 ? 7.514 -11.590 -14.175 1.00 90.50 262 LYS A O 1
ATOM 2044 N N . MET A 1 263 ? 7.846 -10.078 -15.806 1.00 91.44 263 MET A N 1
ATOM 2045 C CA . MET A 1 263 ? 6.502 -9.494 -15.738 1.00 91.44 263 MET A CA 1
ATOM 2046 C C . MET A 1 263 ? 5.415 -10.540 -16.037 1.00 91.44 263 MET A C 1
ATOM 2048 O O . MET A 1 263 ? 4.511 -10.692 -15.221 1.00 91.44 263 MET A O 1
ATOM 2052 N N . LYS A 1 264 ? 5.553 -11.328 -17.119 1.00 92.25 264 LYS A N 1
ATOM 2053 C CA . LYS A 1 264 ? 4.634 -12.437 -17.448 1.00 92.25 264 LYS A CA 1
ATOM 2054 C C . LYS A 1 264 ? 4.613 -13.520 -16.354 1.00 92.25 264 LYS A C 1
ATOM 2056 O O . LYS A 1 264 ? 3.538 -13.973 -15.981 1.00 92.25 264 LYS A O 1
ATOM 2061 N N . GLY A 1 265 ? 5.761 -13.870 -15.763 1.00 93.12 265 GLY A N 1
ATOM 2062 C CA . GLY A 1 265 ? 5.825 -14.803 -14.627 1.00 93.12 265 GLY A CA 1
ATOM 2063 C C . GLY A 1 265 ? 5.163 -14.284 -13.340 1.00 93.12 265 GLY A C 1
ATOM 2064 O O . GLY A 1 265 ? 4.534 -15.055 -12.620 1.00 93.12 265 GLY A O 1
ATOM 2065 N N . THR A 1 266 ? 5.265 -12.982 -13.055 1.00 92.88 266 THR A N 1
ATOM 2066 C CA . THR A 1 266 ? 4.563 -12.333 -11.933 1.00 92.88 266 THR A CA 1
ATOM 2067 C C . THR A 1 266 ? 3.055 -12.259 -12.163 1.00 92.88 266 THR A C 1
ATOM 2069 O O . THR A 1 266 ? 2.306 -12.527 -11.229 1.00 92.88 266 THR A O 1
ATOM 2072 N N . VAL A 1 267 ? 2.604 -11.946 -13.382 1.00 93.69 267 VAL A N 1
ATOM 2073 C CA . VAL A 1 267 ? 1.173 -11.938 -13.731 1.00 93.69 267 VAL A CA 1
ATOM 2074 C C . VAL A 1 267 ? 0.562 -13.325 -13.566 1.00 93.69 267 VAL A C 1
ATOM 2076 O O . VAL A 1 267 ? -0.335 -13.472 -12.743 1.00 93.69 267 VAL A O 1
ATOM 2079 N N . ALA A 1 268 ? 1.117 -14.346 -14.226 1.00 94.38 268 ALA A N 1
ATOM 2080 C CA . ALA A 1 268 ? 0.588 -15.710 -14.161 1.00 94.38 268 ALA A CA 1
ATOM 2081 C C . ALA A 1 268 ? 0.545 -16.266 -12.725 1.00 94.38 268 ALA A C 1
ATOM 2083 O O . ALA A 1 268 ? -0.363 -17.015 -12.366 1.00 94.38 268 ALA A O 1
ATOM 2084 N N . TYR A 1 269 ? 1.502 -15.876 -11.872 1.00 94.12 269 TYR A N 1
ATOM 2085 C CA . TYR A 1 269 ? 1.461 -16.247 -10.460 1.00 94.12 269 TYR A CA 1
ATOM 2086 C C . TYR 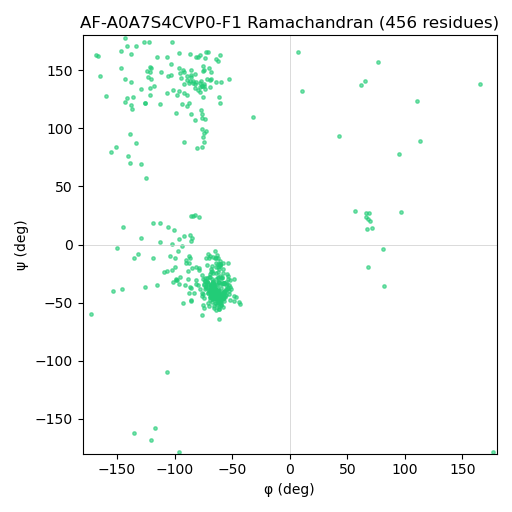A 1 269 ? 0.328 -15.536 -9.703 1.00 94.12 269 TYR A C 1
ATOM 2088 O O . TYR A 1 269 ? -0.419 -16.194 -8.987 1.00 94.12 269 TYR A O 1
ATOM 2096 N N . LEU A 1 270 ? 0.136 -14.227 -9.887 1.00 93.69 270 LEU A N 1
ATOM 2097 C CA . LEU A 1 270 ? -0.958 -13.486 -9.243 1.00 93.69 270 LEU A CA 1
ATOM 2098 C C . LEU A 1 270 ? -2.346 -13.948 -9.729 1.00 93.69 270 LEU A C 1
ATOM 2100 O O . LEU A 1 270 ? -3.264 -14.073 -8.920 1.00 93.69 270 LEU A O 1
ATOM 2104 N N . GLU A 1 271 ? -2.483 -14.278 -11.014 1.00 93.50 271 GLU A N 1
ATOM 2105 C CA . GLU A 1 271 ? -3.692 -14.887 -11.586 1.00 93.50 271 GLU A CA 1
ATOM 2106 C C . GLU A 1 271 ? -4.000 -16.241 -10.929 1.00 93.50 271 GLU A C 1
ATOM 2108 O O . GLU A 1 271 ? -5.139 -16.479 -10.529 1.00 93.50 271 GLU A O 1
ATOM 2113 N N . SER A 1 272 ? -2.983 -17.088 -10.705 1.00 94.38 272 SER A N 1
ATOM 2114 C CA . SER A 1 272 ? -3.150 -18.372 -9.998 1.00 94.38 272 SER A CA 1
ATOM 2115 C C . SER A 1 272 ? -3.589 -18.239 -8.529 1.00 94.38 272 SER A C 1
ATOM 2117 O O . SER A 1 272 ? -4.085 -19.203 -7.955 1.00 94.38 272 SER A O 1
ATOM 2119 N N . LEU A 1 273 ? -3.457 -17.045 -7.937 1.00 92.62 273 LEU A N 1
ATOM 2120 C CA . LEU A 1 273 ? -3.916 -16.711 -6.582 1.00 92.62 273 LEU A CA 1
ATOM 2121 C C . LEU A 1 273 ? -5.299 -16.026 -6.562 1.00 92.62 273 LEU A C 1
ATOM 2123 O O . LEU A 1 273 ? -5.736 -15.567 -5.507 1.00 92.62 273 LEU A O 1
ATOM 2127 N N . GLY A 1 274 ? -5.973 -15.887 -7.711 1.00 91.56 274 GLY A N 1
ATOM 2128 C CA . GLY A 1 274 ? -7.260 -15.184 -7.821 1.00 91.56 274 GLY A CA 1
ATOM 2129 C C . GLY A 1 274 ? -7.173 -13.662 -7.625 1.00 91.56 274 GLY A C 1
ATOM 2130 O O . GLY A 1 274 ? -8.170 -13.016 -7.294 1.00 91.56 274 GLY A O 1
ATOM 2131 N N . VAL A 1 275 ? -5.988 -13.068 -7.791 1.00 93.19 275 VAL A N 1
ATOM 2132 C CA . VAL A 1 275 ? -5.773 -11.620 -7.644 1.00 93.19 275 VAL A CA 1
ATOM 2133 C C . VAL A 1 275 ? -6.263 -10.886 -8.895 1.00 93.19 275 VAL A C 1
ATOM 2135 O O . VAL A 1 275 ? -5.995 -11.300 -10.021 1.00 93.19 275 VAL A O 1
ATOM 2138 N N . ASN A 1 276 ? -6.928 -9.741 -8.717 1.00 90.94 276 ASN A N 1
ATOM 2139 C CA . ASN A 1 276 ? -7.299 -8.860 -9.821 1.00 90.94 276 ASN A CA 1
ATOM 2140 C C . ASN A 1 276 ? -6.055 -8.083 -10.281 1.00 90.94 276 ASN A C 1
ATOM 2142 O O . ASN A 1 276 ? -5.789 -6.960 -9.845 1.00 90.94 276 ASN A O 1
ATOM 2146 N N . VAL A 1 277 ? -5.267 -8.721 -11.149 1.00 91.00 277 VAL A N 1
ATOM 2147 C CA . VAL A 1 277 ? -4.020 -8.185 -11.708 1.00 91.00 277 VAL A CA 1
ATOM 2148 C C . VAL A 1 277 ? -4.199 -6.786 -12.325 1.00 91.00 277 VAL A C 1
ATOM 2150 O O . VAL A 1 277 ? -3.427 -5.896 -11.946 1.00 91.00 277 VAL A O 1
ATOM 2153 N N . PRO A 1 278 ? -5.220 -6.518 -13.171 1.00 90.25 278 PRO A N 1
ATOM 2154 C CA . PRO A 1 278 ? -5.472 -5.176 -13.690 1.00 90.25 278 PRO A CA 1
ATOM 2155 C C . PRO A 1 278 ? -5.702 -4.128 -12.597 1.00 90.25 278 PRO A C 1
ATOM 2157 O O . PRO A 1 278 ? -5.170 -3.022 -12.687 1.00 90.25 278 PRO A O 1
ATOM 2160 N N . TYR A 1 279 ? -6.455 -4.449 -11.541 1.00 90.06 279 TYR A N 1
ATOM 2161 C CA . TYR A 1 279 ? -6.674 -3.533 -10.419 1.00 90.06 279 TYR A CA 1
ATOM 2162 C C . TYR A 1 279 ? -5.371 -3.267 -9.652 1.00 90.06 279 TYR A C 1
ATOM 2164 O O . TYR A 1 279 ? -4.971 -2.111 -9.501 1.00 90.06 279 TYR A O 1
ATOM 2172 N N . VAL A 1 280 ? -4.676 -4.328 -9.229 1.00 90.12 280 VAL A N 1
ATOM 2173 C CA . VAL A 1 280 ? -3.439 -4.247 -8.438 1.00 90.12 280 VAL A CA 1
ATOM 2174 C C . VAL A 1 280 ? -2.354 -3.451 -9.162 1.00 90.12 280 VAL A C 1
ATOM 2176 O O . VAL A 1 280 ? -1.758 -2.547 -8.576 1.00 90.12 280 VAL A O 1
ATOM 2179 N N . MET A 1 281 ? -2.109 -3.721 -10.445 1.00 88.31 281 MET A N 1
ATOM 2180 C CA . MET A 1 281 ? -1.001 -3.097 -11.181 1.00 88.31 281 MET A CA 1
ATOM 2181 C C . MET A 1 281 ? -1.295 -1.660 -11.636 1.00 88.31 281 MET A C 1
ATOM 2183 O O . MET A 1 281 ? -0.360 -0.879 -11.804 1.00 88.31 281 MET A O 1
ATOM 2187 N N . ASN A 1 282 ? -2.569 -1.261 -11.744 1.00 89.00 282 ASN A N 1
ATOM 2188 C CA . ASN A 1 282 ? -2.961 0.138 -11.966 1.00 89.00 282 ASN A CA 1
ATOM 2189 C C . ASN A 1 282 ? -2.724 1.050 -10.739 1.00 89.00 282 ASN A C 1
ATOM 2191 O O . ASN A 1 282 ? -2.899 2.268 -10.860 1.00 89.00 282 ASN A O 1
ATOM 2195 N N . TRP A 1 283 ? -2.361 0.502 -9.573 1.00 84.62 283 TRP A N 1
ATOM 2196 C CA . TRP A 1 283 ? -2.069 1.264 -8.347 1.00 84.62 283 TRP A CA 1
ATOM 2197 C C . TRP A 1 283 ? -0.692 0.944 -7.740 1.00 84.62 283 TRP A C 1
ATOM 2199 O O . TRP A 1 283 ? -0.010 1.863 -7.298 1.00 84.62 283 TRP A O 1
ATOM 2209 N N . HIS A 1 284 ? -0.242 -0.316 -7.792 1.00 87.75 284 HIS A N 1
ATOM 2210 C CA . HIS A 1 284 ? 1.016 -0.788 -7.192 1.00 87.75 284 HIS A CA 1
ATOM 2211 C C . HIS A 1 284 ? 1.933 -1.500 -8.221 1.00 87.75 284 HIS A C 1
ATOM 2213 O O . HIS A 1 284 ? 2.336 -2.648 -8.018 1.00 87.75 284 HIS A O 1
ATOM 2219 N N . PRO A 1 285 ? 2.331 -0.848 -9.334 1.00 87.75 285 PRO A N 1
ATOM 2220 C CA . PRO A 1 285 ? 3.201 -1.446 -10.362 1.00 87.75 285 PRO A CA 1
ATOM 2221 C C . PRO A 1 285 ? 4.607 -1.840 -9.860 1.00 87.75 285 PRO A C 1
ATOM 2223 O O . PRO A 1 285 ? 5.319 -2.591 -10.528 1.00 87.75 285 PRO A O 1
ATOM 2226 N N . ALA A 1 286 ? 5.003 -1.402 -8.660 1.00 87.88 286 ALA A N 1
ATOM 2227 C CA . ALA A 1 286 ? 6.219 -1.850 -7.980 1.00 87.88 286 ALA A CA 1
ATOM 2228 C C . ALA A 1 286 ? 6.246 -3.368 -7.686 1.00 87.88 286 ALA A C 1
ATOM 2230 O O . ALA A 1 286 ? 7.328 -3.924 -7.497 1.00 87.88 286 ALA A O 1
ATOM 2231 N N . VAL A 1 287 ? 5.097 -4.062 -7.713 1.00 87.88 287 VAL A N 1
ATOM 2232 C CA . VAL A 1 287 ? 4.998 -5.526 -7.531 1.00 87.88 287 VAL A CA 1
ATOM 2233 C C . VAL A 1 287 ? 5.853 -6.300 -8.549 1.00 87.88 287 VAL A C 1
ATOM 2235 O O . VAL A 1 287 ? 6.473 -7.298 -8.186 1.00 87.88 287 VAL A O 1
ATOM 2238 N N . PHE A 1 288 ? 6.009 -5.799 -9.783 1.00 85.19 288 PHE A N 1
ATOM 2239 C CA . PHE A 1 288 ? 6.937 -6.366 -10.778 1.00 85.19 288 PHE A CA 1
ATOM 2240 C C . PHE A 1 288 ? 8.417 -6.335 -10.339 1.00 85.19 288 PHE A C 1
ATOM 2242 O O . PHE A 1 288 ? 9.246 -7.088 -10.859 1.00 85.19 288 PHE A O 1
ATOM 2249 N N . GLY A 1 289 ? 8.781 -5.468 -9.390 1.00 85.00 289 GLY A N 1
ATOM 2250 C CA . GLY A 1 289 ? 10.125 -5.368 -8.820 1.00 85.00 289 GLY A CA 1
ATOM 2251 C C . GLY A 1 289 ? 10.477 -6.517 -7.875 1.00 85.00 289 GLY A C 1
ATOM 2252 O O . GLY A 1 289 ? 11.635 -6.932 -7.835 1.00 85.00 289 GLY A O 1
ATOM 2253 N N . LEU A 1 290 ? 9.487 -7.103 -7.205 1.00 86.38 290 LEU A N 1
ATOM 2254 C CA . LEU A 1 290 ? 9.663 -8.154 -6.198 1.00 86.38 290 LEU A CA 1
ATOM 2255 C C . LEU A 1 290 ? 10.097 -9.497 -6.813 1.00 86.38 290 LEU A C 1
ATOM 2257 O O . LEU A 1 290 ? 10.046 -9.689 -8.029 1.00 86.38 290 LEU A O 1
ATOM 2261 N N . SER A 1 291 ? 10.574 -10.431 -5.987 1.00 87.69 291 SER A N 1
ATOM 2262 C CA . SER A 1 291 ? 10.976 -11.772 -6.433 1.00 87.69 291 SER A CA 1
ATOM 2263 C C . SER A 1 291 ? 9.820 -12.768 -6.265 1.00 87.69 291 SER A C 1
ATOM 2265 O O . SER A 1 291 ? 9.094 -12.714 -5.273 1.00 87.69 291 SER A O 1
ATOM 2267 N N . LEU A 1 292 ? 9.673 -13.715 -7.200 1.00 89.56 292 LEU A N 1
ATOM 2268 C CA . LEU A 1 292 ? 8.678 -14.792 -7.082 1.00 89.56 292 LEU A CA 1
ATOM 2269 C C . LEU A 1 292 ? 8.933 -15.695 -5.861 1.00 89.56 292 LEU A C 1
ATOM 2271 O O . LEU A 1 292 ? 7.987 -16.249 -5.314 1.00 89.56 292 LEU A O 1
ATOM 2275 N N . GLY A 1 293 ? 10.188 -15.825 -5.416 1.00 88.00 293 GLY A N 1
ATOM 2276 C CA . GLY A 1 293 ? 10.533 -16.571 -4.204 1.00 88.00 293 GLY A CA 1
ATOM 2277 C C . GLY A 1 293 ? 10.013 -15.891 -2.936 1.00 88.00 293 GLY A C 1
ATOM 2278 O O . GLY A 1 293 ? 9.393 -16.546 -2.105 1.00 88.00 293 GLY A O 1
ATOM 2279 N N . ASN A 1 294 ? 10.185 -14.568 -2.828 1.00 87.19 294 ASN A N 1
ATOM 2280 C CA . ASN A 1 294 ? 9.665 -13.782 -1.706 1.00 87.19 294 ASN A CA 1
ATOM 2281 C C . ASN A 1 294 ? 8.132 -13.826 -1.685 1.00 87.19 294 ASN A C 1
ATOM 2283 O O . ASN A 1 294 ? 7.558 -14.103 -0.638 1.00 87.19 294 ASN A O 1
ATOM 2287 N N . MET A 1 295 ? 7.479 -13.632 -2.842 1.00 92.06 295 MET A N 1
ATOM 2288 C CA . MET A 1 295 ? 6.019 -13.739 -2.942 1.00 92.06 295 MET A CA 1
ATOM 2289 C C . MET A 1 295 ? 5.526 -15.113 -2.470 1.00 92.06 295 MET A C 1
ATOM 2291 O O . MET A 1 295 ? 4.634 -15.171 -1.633 1.00 92.06 295 MET A O 1
ATOM 2295 N N . LYS A 1 296 ? 6.133 -16.212 -2.945 1.00 93.06 296 LYS A N 1
ATOM 2296 C CA . LYS A 1 296 ? 5.752 -17.577 -2.544 1.00 93.06 296 LYS A CA 1
ATOM 2297 C C . LYS A 1 296 ? 5.945 -17.841 -1.050 1.00 93.06 296 LYS A C 1
ATOM 2299 O O . LYS A 1 296 ? 5.073 -18.448 -0.442 1.00 93.06 296 LYS A O 1
ATOM 2304 N N . GLY A 1 297 ? 7.037 -17.357 -0.453 1.00 92.75 297 GLY A N 1
ATOM 2305 C CA . GLY A 1 297 ? 7.260 -17.459 0.994 1.00 92.75 297 GLY A CA 1
ATOM 2306 C C . GLY A 1 297 ? 6.215 -16.695 1.816 1.00 92.75 297 GLY A C 1
ATOM 2307 O O . GLY A 1 297 ? 5.743 -17.203 2.828 1.00 92.75 297 GLY A O 1
ATOM 2308 N N . THR A 1 298 ? 5.805 -15.508 1.355 1.00 93.12 298 THR A N 1
ATOM 2309 C CA . THR A 1 298 ? 4.695 -14.753 1.957 1.00 93.12 298 THR A CA 1
ATOM 2310 C C . THR A 1 298 ? 3.360 -15.479 1.800 1.00 93.12 298 THR A C 1
ATOM 2312 O O . THR A 1 298 ? 2.623 -15.582 2.773 1.00 93.12 298 THR A O 1
ATOM 2315 N N . VAL A 1 299 ? 3.042 -15.987 0.603 1.00 95.12 299 VAL A N 1
ATOM 2316 C CA . VAL A 1 299 ? 1.777 -16.693 0.341 1.00 95.12 299 VAL A CA 1
ATOM 2317 C C . VAL A 1 299 ? 1.652 -17.939 1.207 1.00 95.12 299 VAL A C 1
ATOM 2319 O O . VAL A 1 299 ? 0.652 -18.051 1.903 1.00 95.12 299 VAL A O 1
ATOM 2322 N N . ALA A 1 300 ? 2.676 -18.796 1.259 1.00 95.12 300 ALA A N 1
ATOM 2323 C CA . ALA A 1 300 ? 2.645 -20.015 2.070 1.00 95.12 300 ALA A CA 1
ATOM 2324 C C . ALA A 1 300 ? 2.355 -19.727 3.555 1.00 95.12 300 ALA A C 1
ATOM 2326 O O . ALA A 1 300 ? 1.551 -20.413 4.174 1.00 95.12 300 ALA A O 1
ATOM 2327 N N . TYR A 1 301 ? 2.927 -18.657 4.119 1.00 94.75 301 TYR A N 1
ATOM 2328 C CA . TYR A 1 301 ? 2.635 -18.263 5.502 1.00 94.75 301 TYR A CA 1
ATOM 2329 C C . TYR A 1 301 ? 1.223 -17.675 5.684 1.00 94.75 301 TYR A C 1
ATOM 2331 O O . TYR A 1 301 ? 0.608 -17.858 6.729 1.00 94.75 301 TYR A O 1
ATOM 2339 N N . LEU A 1 302 ? 0.670 -16.989 4.679 1.00 94.62 302 LEU A N 1
ATOM 2340 C CA . LEU A 1 302 ? -0.731 -16.549 4.715 1.00 94.62 302 LEU A CA 1
ATOM 2341 C C . LEU A 1 302 ? -1.704 -17.734 4.547 1.00 94.62 302 LEU A C 1
ATOM 2343 O O . LEU A 1 302 ? -2.775 -17.721 5.149 1.00 94.62 302 LEU A O 1
ATOM 2347 N N . GLU A 1 303 ? -1.321 -18.773 3.801 1.00 94.50 303 GLU A N 1
ATOM 2348 C CA . GLU A 1 303 ? -2.051 -20.044 3.683 1.00 94.50 303 GLU A CA 1
ATOM 2349 C C . GLU A 1 303 ? -2.021 -20.839 5.000 1.00 94.50 303 GLU A C 1
ATOM 2351 O O . GLU A 1 303 ? -3.071 -21.296 5.450 1.00 94.50 303 GLU A O 1
ATOM 2356 N N . GLU A 1 304 ? -0.862 -20.924 5.670 1.00 95.44 304 GLU A N 1
ATOM 2357 C CA . GLU A 1 304 ? -0.716 -21.479 7.030 1.00 95.44 304 GLU A CA 1
ATOM 2358 C C . GLU A 1 304 ? -1.660 -20.789 8.037 1.00 95.44 304 GLU A C 1
ATOM 2360 O O . GLU A 1 304 ? -2.250 -21.452 8.888 1.00 95.44 304 GLU A O 1
ATOM 2365 N N . LEU A 1 305 ? -1.855 -19.471 7.905 1.00 94.25 305 LEU A N 1
ATOM 2366 C CA . LEU A 1 305 ? -2.772 -18.664 8.722 1.00 94.25 305 LEU A CA 1
ATOM 2367 C C . LEU A 1 305 ? -4.234 -18.659 8.229 1.00 94.25 305 LEU A C 1
ATOM 2369 O O . LEU A 1 305 ? -5.046 -17.903 8.758 1.00 94.25 305 LEU A O 1
ATOM 2373 N N . GLN A 1 306 ? -4.586 -19.451 7.210 1.00 94.00 306 GLN A N 1
ATOM 2374 C CA . GLN A 1 306 ? -5.939 -19.516 6.626 1.00 94.00 306 GLN A CA 1
ATOM 2375 C C . GLN A 1 306 ? -6.473 -18.152 6.123 1.00 94.00 306 GLN A C 1
ATOM 2377 O O . GLN A 1 306 ? -7.679 -17.893 6.080 1.00 94.00 306 GLN A O 1
ATOM 2382 N N . VAL A 1 307 ? -5.571 -17.256 5.715 1.00 94.75 307 VAL A N 1
ATOM 2383 C CA . VAL A 1 307 ? -5.886 -15.906 5.233 1.00 94.75 307 VAL A CA 1
ATOM 2384 C C . VAL A 1 307 ? -6.253 -15.927 3.745 1.00 94.75 307 VAL A C 1
ATOM 2386 O O . VAL A 1 307 ? -5.608 -16.577 2.925 1.00 94.75 307 VAL A O 1
ATOM 2389 N N . ASN A 1 308 ? -7.268 -15.152 3.351 1.00 93.94 308 ASN A N 1
ATOM 2390 C CA . ASN A 1 308 ? -7.692 -15.021 1.961 1.00 93.94 308 ASN A CA 1
ATOM 2391 C C . ASN A 1 308 ? -6.705 -14.137 1.174 1.00 93.94 308 ASN A C 1
ATOM 2393 O O . ASN A 1 308 ? -6.837 -12.911 1.112 1.00 93.94 308 ASN A O 1
ATOM 2397 N N . ILE A 1 309 ? -5.717 -14.788 0.553 1.00 94.19 309 ILE A N 1
ATOM 2398 C CA . ILE A 1 309 ? -4.622 -14.170 -0.215 1.00 94.19 309 ILE A CA 1
ATOM 2399 C C . ILE A 1 309 ? -5.152 -13.126 -1.205 1.00 94.19 309 ILE A C 1
ATOM 2401 O O . ILE A 1 309 ? -4.669 -11.996 -1.224 1.00 94.19 309 ILE A O 1
ATOM 2405 N N . ALA A 1 310 ? -6.177 -13.475 -1.991 1.00 93.25 310 ALA A N 1
ATOM 2406 C CA . ALA A 1 310 ? -6.770 -12.583 -2.983 1.00 93.25 310 ALA A CA 1
ATOM 2407 C C . ALA A 1 310 ? -7.290 -11.284 -2.347 1.00 93.25 310 ALA A C 1
ATOM 2409 O O . ALA A 1 310 ? -7.004 -10.197 -2.846 1.00 93.25 310 ALA A O 1
ATOM 2410 N N . THR A 1 311 ? -8.004 -11.363 -1.222 1.00 92.56 311 THR A N 1
ATOM 2411 C CA . THR A 1 311 ? -8.525 -10.185 -0.507 1.00 92.56 311 THR A CA 1
ATOM 2412 C C . THR A 1 311 ? -7.398 -9.313 0.039 1.00 92.56 311 THR A C 1
ATOM 2414 O O . THR A 1 311 ? -7.430 -8.093 -0.135 1.00 92.56 311 THR A O 1
ATOM 2417 N N . VAL A 1 312 ? -6.378 -9.923 0.650 1.00 93.75 312 VAL A N 1
ATOM 2418 C CA . VAL A 1 312 ? -5.223 -9.206 1.211 1.00 93.75 312 VAL A CA 1
ATOM 2419 C C . VAL A 1 312 ? -4.417 -8.512 0.117 1.00 93.75 312 VAL A C 1
ATOM 2421 O O . VAL A 1 312 ? -4.166 -7.312 0.209 1.00 93.75 312 VAL A O 1
ATOM 2424 N N . VAL A 1 313 ? -4.059 -9.233 -0.947 1.00 93.06 313 VAL A N 1
ATOM 2425 C CA . VAL A 1 313 ? -3.225 -8.716 -2.040 1.00 93.06 313 VAL A CA 1
ATOM 2426 C C . VAL A 1 313 ? -3.979 -7.685 -2.879 1.00 93.06 313 VAL A C 1
ATOM 2428 O O . VAL A 1 313 ? -3.394 -6.661 -3.214 1.00 93.06 313 VAL A O 1
ATOM 2431 N N . ASN A 1 314 ? -5.277 -7.870 -3.155 1.00 91.94 314 ASN A N 1
ATOM 2432 C CA . ASN A 1 314 ? -6.083 -6.847 -3.839 1.00 91.94 314 ASN A CA 1
ATOM 2433 C C . ASN A 1 314 ? -6.181 -5.540 -3.028 1.00 91.94 314 ASN A C 1
ATOM 2435 O O . ASN A 1 314 ? -6.275 -4.467 -3.621 1.00 91.94 314 ASN A O 1
ATOM 2439 N N . ARG A 1 315 ? -6.167 -5.607 -1.687 1.00 90.62 315 ARG A N 1
ATOM 2440 C CA . ARG A 1 315 ? -6.238 -4.429 -0.802 1.00 90.62 315 ARG A CA 1
ATOM 2441 C C . ARG A 1 315 ? -4.881 -3.778 -0.532 1.00 90.62 315 ARG A C 1
ATOM 2443 O O . ARG A 1 315 ? -4.832 -2.558 -0.402 1.00 90.62 315 ARG A O 1
ATOM 2450 N N . ARG A 1 316 ? -3.806 -4.563 -0.385 1.00 90.75 316 ARG A N 1
ATOM 2451 C CA . ARG A 1 316 ? -2.460 -4.056 -0.070 1.00 90.75 316 ARG A CA 1
ATOM 2452 C C . ARG A 1 316 ? -1.334 -4.950 -0.625 1.00 90.75 316 ARG A C 1
ATOM 2454 O O . ARG A 1 316 ? -0.771 -5.763 0.114 1.00 90.75 316 ARG A O 1
ATOM 2461 N N . PRO A 1 317 ? -0.945 -4.778 -1.901 1.00 90.88 317 PRO A N 1
ATOM 2462 C CA . PRO A 1 317 ? 0.133 -5.548 -2.528 1.00 90.88 317 PRO A CA 1
ATOM 2463 C C . PRO A 1 317 ? 1.507 -5.393 -1.856 1.00 90.88 317 PRO A C 1
ATOM 2465 O O . PRO A 1 317 ? 2.378 -6.243 -2.046 1.00 90.88 317 PRO A O 1
ATOM 2468 N N . GLU A 1 318 ? 1.717 -4.346 -1.048 1.00 89.62 318 GLU A N 1
ATOM 2469 C CA . GLU A 1 318 ? 2.942 -4.156 -0.260 1.00 89.62 318 GLU A CA 1
ATOM 2470 C C . GLU A 1 318 ? 3.209 -5.279 0.751 1.00 89.62 318 GLU A C 1
ATOM 2472 O O . GLU A 1 318 ? 4.337 -5.374 1.228 1.00 89.62 318 GLU A O 1
ATOM 2477 N N . VAL A 1 319 ? 2.233 -6.148 1.056 1.00 92.00 319 VAL A N 1
ATOM 2478 C CA . VAL A 1 319 ? 2.426 -7.316 1.936 1.00 92.00 319 VAL A CA 1
ATOM 2479 C C . VAL A 1 319 ? 3.635 -8.166 1.515 1.00 92.00 319 VAL A C 1
ATOM 2481 O O . VAL A 1 319 ? 4.430 -8.559 2.362 1.00 92.00 319 VAL A O 1
ATOM 2484 N N . PHE A 1 320 ? 3.866 -8.340 0.209 1.00 90.94 320 PHE A N 1
ATOM 2485 C CA . PHE A 1 320 ? 5.015 -9.074 -0.345 1.00 90.94 320 PHE A CA 1
ATOM 2486 C C . PHE A 1 320 ? 6.382 -8.382 -0.154 1.00 90.94 320 PHE A C 1
ATOM 2488 O O . PHE A 1 320 ? 7.420 -8.964 -0.473 1.00 90.94 320 PHE A O 1
ATOM 2495 N N . GLY A 1 321 ? 6.397 -7.125 0.300 1.00 88.56 321 GLY A N 1
ATOM 2496 C CA . GLY A 1 321 ? 7.604 -6.365 0.638 1.00 88.56 321 GLY A CA 1
ATOM 2497 C C . GLY A 1 321 ? 7.946 -6.371 2.133 1.00 88.56 321 GLY A C 1
ATOM 2498 O O . GLY A 1 321 ? 8.985 -5.834 2.514 1.00 88.56 321 GLY A O 1
ATOM 2499 N N . ILE A 1 322 ? 7.092 -6.950 2.981 1.00 90.38 322 ILE A N 1
ATOM 2500 C CA . ILE A 1 322 ? 7.285 -7.013 4.436 1.00 90.38 322 ILE A CA 1
ATOM 2501 C C . ILE A 1 322 ? 8.151 -8.237 4.776 1.00 90.38 322 ILE A C 1
ATOM 2503 O O . ILE A 1 322 ? 8.063 -9.275 4.121 1.00 90.38 322 ILE A O 1
ATOM 2507 N N . SER A 1 323 ? 9.018 -8.138 5.790 1.00 91.62 323 SER A N 1
ATOM 2508 C CA . SER A 1 323 ? 9.827 -9.283 6.224 1.00 91.62 323 SER A CA 1
ATOM 2509 C C . SER A 1 323 ? 8.973 -10.334 6.941 1.00 91.62 323 SER A C 1
ATOM 2511 O O . SER A 1 323 ? 8.090 -10.003 7.734 1.00 91.62 323 SER A O 1
ATOM 2513 N N . MET A 1 324 ? 9.282 -11.615 6.714 1.00 91.44 324 MET A N 1
ATOM 2514 C CA . MET A 1 324 ? 8.606 -12.741 7.378 1.00 91.44 324 MET A CA 1
ATOM 2515 C C . MET A 1 324 ? 8.688 -12.652 8.910 1.00 91.44 324 MET A C 1
ATOM 2517 O O . MET A 1 324 ? 7.752 -13.030 9.605 1.00 91.44 324 MET A O 1
ATOM 2521 N N . GLU A 1 325 ? 9.792 -12.114 9.433 1.00 92.00 325 GLU A N 1
ATOM 2522 C CA . GLU A 1 325 ? 9.988 -11.841 10.859 1.00 92.00 325 GLU A CA 1
ATOM 2523 C C . GLU A 1 325 ? 8.982 -10.808 11.392 1.00 92.00 325 GLU A C 1
ATOM 2525 O O . GLU A 1 325 ? 8.336 -11.051 12.408 1.00 92.00 325 GLU A O 1
ATOM 2530 N N . ASN A 1 326 ? 8.788 -9.687 10.682 1.00 92.06 326 ASN A N 1
ATOM 2531 C CA . ASN A 1 326 ? 7.799 -8.678 11.067 1.00 92.06 326 ASN A CA 1
ATOM 2532 C C . ASN A 1 326 ? 6.375 -9.247 11.011 1.00 92.06 326 ASN A C 1
ATOM 2534 O O . ASN A 1 326 ? 5.601 -8.993 11.929 1.00 92.06 326 ASN A O 1
ATOM 2538 N N . MET A 1 327 ? 6.043 -10.049 9.989 1.00 93.81 327 MET A N 1
ATOM 2539 C CA . MET A 1 327 ? 4.735 -10.714 9.915 1.00 93.81 327 MET A CA 1
ATOM 2540 C C . MET A 1 327 ? 4.501 -11.628 11.122 1.00 93.81 327 MET A C 1
ATOM 2542 O O . MET A 1 327 ? 3.482 -11.491 11.796 1.00 93.81 327 MET A O 1
ATOM 2546 N N . LYS A 1 328 ? 5.466 -12.508 11.429 1.00 94.44 328 LYS A N 1
ATOM 2547 C CA . LYS A 1 328 ? 5.383 -13.440 12.563 1.00 94.44 328 LYS A CA 1
ATOM 2548 C C . LYS A 1 328 ? 5.292 -12.707 13.902 1.00 94.44 328 LYS A C 1
ATOM 2550 O O . LYS A 1 328 ? 4.440 -13.054 14.712 1.00 94.44 328 LYS A O 1
ATOM 2555 N N . ARG A 1 329 ? 6.077 -11.639 14.110 1.00 94.00 329 ARG A N 1
ATOM 2556 C CA . ARG A 1 329 ? 5.980 -10.801 15.319 1.00 94.00 329 ARG A CA 1
ATOM 2557 C C . ARG A 1 329 ? 4.595 -10.165 15.461 1.00 94.00 329 ARG A C 1
ATOM 2559 O O . ARG A 1 329 ? 4.018 -10.242 16.538 1.00 94.00 329 ARG A O 1
ATOM 2566 N N . THR A 1 330 ? 4.042 -9.572 14.399 1.00 93.81 330 THR A N 1
ATOM 2567 C CA . THR A 1 330 ? 2.688 -8.991 14.433 1.00 93.81 330 THR A CA 1
ATOM 2568 C C . THR A 1 330 ? 1.628 -10.044 14.755 1.00 93.81 330 THR A C 1
ATOM 2570 O O . THR A 1 330 ? 0.786 -9.787 15.607 1.00 93.81 330 THR A O 1
ATOM 2573 N N . VAL A 1 331 ? 1.681 -11.226 14.132 1.00 95.56 331 VAL A N 1
ATOM 2574 C CA . VAL A 1 331 ? 0.722 -12.318 14.384 1.00 95.56 331 VAL A CA 1
ATOM 2575 C C . VAL A 1 331 ? 0.791 -12.787 15.836 1.00 95.56 331 VAL A C 1
ATOM 2577 O O . VAL A 1 331 ? -0.212 -12.701 16.537 1.00 95.56 331 VAL A O 1
ATOM 2580 N N . THR A 1 332 ? 1.976 -13.145 16.336 1.00 95.06 332 THR A N 1
ATOM 2581 C CA . THR A 1 332 ? 2.146 -13.587 17.730 1.00 95.06 332 THR A CA 1
ATOM 2582 C C . THR A 1 332 ? 1.769 -12.511 18.750 1.00 95.06 332 THR A C 1
ATOM 2584 O O . THR A 1 332 ? 1.257 -12.837 19.820 1.00 95.06 332 THR A O 1
ATOM 2587 N N . SER A 1 333 ? 1.964 -11.224 18.446 1.00 93.62 333 SER A N 1
ATOM 2588 C CA . SER A 1 333 ? 1.484 -10.148 19.322 1.00 93.62 333 SER A CA 1
ATOM 2589 C C . SER A 1 333 ? -0.038 -9.954 19.269 1.00 93.62 333 SER A C 1
ATOM 2591 O O . SER A 1 333 ? -0.612 -9.589 20.286 1.00 93.62 333 SER A O 1
ATOM 2593 N N . LEU A 1 334 ? -0.714 -10.214 18.142 1.00 94.31 334 LEU A N 1
ATOM 2594 C CA . LEU A 1 334 ? -2.186 -10.215 18.075 1.00 94.31 334 LEU A CA 1
ATOM 2595 C C . LEU A 1 334 ? -2.777 -11.403 18.852 1.00 94.31 334 LEU A C 1
ATOM 2597 O O . LEU A 1 334 ? -3.678 -11.211 19.667 1.00 94.31 334 LEU A O 1
ATOM 2601 N N . GLU A 1 335 ? -2.213 -12.599 18.666 1.00 93.81 335 GLU A N 1
ATOM 2602 C CA . GLU A 1 335 ? -2.610 -13.833 19.362 1.00 93.81 335 GLU A CA 1
ATOM 2603 C C . GLU A 1 335 ? -2.495 -13.683 20.888 1.00 93.81 335 GLU A C 1
ATOM 2605 O O . GLU A 1 335 ? -3.442 -13.981 21.615 1.00 93.81 335 GLU A O 1
ATOM 2610 N N . LYS A 1 336 ? -1.373 -13.130 21.378 1.00 93.56 336 LYS A N 1
ATOM 2611 C CA . LYS A 1 336 ? -1.164 -12.810 22.805 1.00 93.56 336 LYS A CA 1
ATOM 2612 C C . LYS A 1 336 ? -2.198 -11.842 23.384 1.00 93.56 336 LYS A C 1
ATOM 2614 O O . LYS A 1 336 ? -2.458 -11.891 24.580 1.00 93.56 336 LYS A O 1
ATOM 2619 N N . LEU A 1 337 ? -2.768 -10.968 22.555 1.00 91.50 337 LEU A N 1
ATOM 2620 C CA . LEU A 1 337 ? -3.782 -9.986 22.949 1.00 91.50 337 LEU A CA 1
ATOM 2621 C C . LEU A 1 337 ? -5.218 -10.517 22.769 1.00 91.50 337 LEU A C 1
ATOM 2623 O O . LEU A 1 337 ? -6.167 -9.753 22.915 1.00 91.50 337 LEU A O 1
ATOM 2627 N N . GLY A 1 338 ? -5.402 -11.803 22.433 1.00 91.31 338 GLY A N 1
ATOM 2628 C CA . GLY A 1 338 ? -6.719 -12.413 22.197 1.00 91.31 338 GLY A CA 1
ATOM 2629 C C . GLY A 1 338 ? -7.401 -11.970 20.894 1.00 91.31 338 GLY A C 1
ATOM 2630 O O . GLY A 1 338 ? -8.607 -12.168 20.716 1.00 91.31 338 GLY A O 1
ATOM 2631 N N . VAL A 1 339 ? -6.648 -11.344 19.985 1.00 94.12 339 VAL A N 1
ATOM 2632 C CA . VAL A 1 339 ? -7.145 -10.826 18.708 1.00 94.12 339 VAL A CA 1
ATOM 2633 C C . VAL A 1 339 ? -6.981 -11.887 17.622 1.00 94.12 339 VAL A C 1
ATOM 2635 O O . VAL A 1 339 ? -5.896 -12.438 17.440 1.00 94.12 339 VAL A O 1
ATOM 2638 N N . ASP A 1 340 ? -8.044 -12.145 16.858 1.00 94.38 340 ASP A N 1
ATOM 2639 C CA . ASP A 1 340 ? -8.018 -13.113 15.760 1.00 94.38 340 ASP A CA 1
ATOM 2640 C C . ASP A 1 340 ? -7.210 -12.564 14.575 1.00 94.38 340 ASP A C 1
ATOM 2642 O O . ASP A 1 340 ? -7.698 -11.767 13.763 1.00 94.38 340 ASP A O 1
ATOM 2646 N N . ALA A 1 341 ? -5.940 -12.969 14.493 1.00 94.56 341 ALA A N 1
ATOM 2647 C CA . ALA A 1 341 ? -5.019 -12.484 13.475 1.00 94.56 341 ALA A CA 1
ATOM 2648 C C . ALA A 1 341 ? -5.539 -12.710 12.036 1.00 94.56 341 ALA A C 1
ATOM 2650 O O . ALA A 1 341 ? -5.474 -11.752 11.260 1.00 94.56 341 ALA A O 1
ATOM 2651 N N . PRO A 1 342 ? -6.118 -13.869 11.652 1.00 94.75 342 PRO A N 1
ATOM 2652 C CA . PRO A 1 342 ? -6.653 -14.065 10.304 1.00 94.75 342 PRO A CA 1
ATOM 2653 C C . PRO A 1 342 ? -7.772 -13.079 9.939 1.00 94.75 342 PRO A C 1
ATOM 2655 O O . PRO A 1 342 ? -7.712 -12.452 8.878 1.00 94.75 342 PRO A O 1
ATOM 2658 N N . THR A 1 343 ? -8.770 -12.867 10.804 1.00 94.50 343 THR A N 1
ATOM 2659 C CA . THR A 1 343 ? -9.871 -11.915 10.554 1.00 94.50 343 THR A CA 1
ATOM 2660 C C . THR A 1 343 ? -9.370 -10.471 10.479 1.00 94.50 343 THR A C 1
ATOM 2662 O O . THR A 1 343 ? -9.803 -9.705 9.603 1.00 94.50 343 THR A O 1
ATOM 2665 N N . VAL A 1 344 ? -8.403 -10.096 11.327 1.00 94.56 344 VAL A N 1
ATOM 2666 C CA . VAL A 1 344 ? -7.759 -8.777 11.259 1.00 94.56 344 VAL A CA 1
ATOM 2667 C C . VAL A 1 344 ? -6.939 -8.607 9.982 1.00 94.56 344 VAL A C 1
ATOM 2669 O O . VAL A 1 344 ? -7.100 -7.586 9.320 1.00 94.56 344 VAL A O 1
ATOM 2672 N N . ILE A 1 345 ? -6.121 -9.581 9.576 1.00 95.31 345 ILE A N 1
ATOM 2673 C CA . ILE A 1 345 ? -5.286 -9.488 8.365 1.00 95.31 345 ILE A CA 1
ATOM 2674 C C . ILE A 1 345 ? -6.154 -9.434 7.100 1.00 95.31 345 ILE A C 1
ATOM 2676 O O . ILE A 1 345 ? -5.912 -8.591 6.238 1.00 95.31 345 ILE A O 1
ATOM 2680 N N . ASN A 1 346 ? -7.198 -10.266 7.003 1.00 94.00 346 ASN A N 1
ATOM 2681 C CA . ASN A 1 346 ? -8.163 -10.240 5.895 1.00 94.00 346 ASN A CA 1
ATOM 2682 C C . ASN A 1 346 ? -8.830 -8.863 5.734 1.00 94.00 346 ASN A C 1
ATOM 2684 O O . ASN A 1 346 ? -9.046 -8.379 4.619 1.00 94.00 346 ASN A O 1
ATOM 2688 N N . THR A 1 347 ? -9.164 -8.219 6.854 1.00 92.75 347 THR A N 1
ATOM 2689 C CA . THR A 1 347 ? -9.925 -6.965 6.855 1.00 92.75 347 THR A CA 1
ATOM 2690 C C . THR A 1 347 ? -9.026 -5.734 6.738 1.00 92.75 347 THR A C 1
ATOM 2692 O O . THR A 1 347 ? -9.333 -4.813 5.976 1.00 92.75 347 THR A O 1
ATOM 2695 N N . LEU A 1 348 ? -7.901 -5.737 7.452 1.00 92.62 348 LEU A N 1
ATOM 2696 C CA . LEU A 1 348 ? -6.943 -4.645 7.603 1.00 92.62 348 LEU A CA 1
ATOM 2697 C C . LEU A 1 348 ? -5.495 -5.121 7.312 1.00 92.62 348 LEU A C 1
ATOM 2699 O O . LEU A 1 348 ? -4.657 -5.122 8.215 1.00 92.62 348 LEU A O 1
ATOM 2703 N N . PRO A 1 349 ? -5.132 -5.444 6.050 1.00 92.62 349 PRO A N 1
ATOM 2704 C CA . PRO A 1 349 ? -3.756 -5.805 5.659 1.00 92.62 349 PRO A CA 1
ATOM 2705 C C . PRO A 1 349 ? -2.664 -4.793 6.037 1.00 92.62 349 PRO A C 1
ATOM 2707 O O . PRO A 1 349 ? -1.471 -5.095 5.998 1.00 92.62 349 PRO A O 1
ATOM 2710 N N . SER A 1 350 ? -3.044 -3.558 6.374 1.00 91.56 350 SER A N 1
ATOM 2711 C CA . SER A 1 350 ? -2.128 -2.536 6.870 1.00 91.56 350 SER A CA 1
ATOM 2712 C C . SER A 1 350 ? -1.596 -2.799 8.283 1.00 91.56 350 SER A C 1
ATOM 2714 O O . SER A 1 350 ? -0.616 -2.151 8.645 1.00 91.56 350 SER A O 1
ATOM 2716 N N . ILE A 1 351 ? -2.154 -3.761 9.034 1.00 93.75 351 ILE A N 1
ATOM 2717 C CA . ILE A 1 351 ? -1.733 -4.125 10.399 1.00 93.75 351 ILE A CA 1
ATOM 2718 C C . ILE A 1 351 ? -0.227 -4.417 10.509 1.00 93.75 351 ILE A C 1
ATOM 2720 O O . ILE A 1 351 ? 0.426 -3.913 11.415 1.00 93.75 351 ILE A O 1
ATOM 2724 N N . PHE A 1 352 ? 0.361 -5.099 9.520 1.00 91.75 352 PHE A N 1
ATOM 2725 C CA . PHE A 1 352 ? 1.803 -5.382 9.444 1.00 91.75 352 PHE A CA 1
ATOM 2726 C C . PHE A 1 352 ? 2.701 -4.138 9.278 1.00 91.75 352 PHE A C 1
ATOM 2728 O O . PHE A 1 352 ? 3.923 -4.237 9.364 1.00 91.75 352 PHE A O 1
ATOM 2735 N N . GLY A 1 353 ? 2.115 -2.975 8.975 1.00 89.19 353 GLY A N 1
ATOM 2736 C CA . GLY A 1 353 ? 2.802 -1.683 8.917 1.00 89.19 353 GLY A CA 1
ATOM 2737 C C . GLY A 1 353 ? 2.565 -0.797 10.143 1.00 89.19 353 GLY A C 1
ATOM 2738 O O . GLY A 1 353 ? 3.066 0.326 10.164 1.00 89.19 353 GLY A O 1
ATOM 2739 N N . LEU A 1 354 ? 1.794 -1.260 11.132 1.00 89.69 354 LEU A N 1
ATOM 2740 C CA . LEU A 1 354 ? 1.599 -0.571 12.405 1.00 89.69 354 LEU A CA 1
ATOM 2741 C C . LEU A 1 354 ? 2.633 -1.064 13.429 1.00 89.69 354 LEU A C 1
ATOM 2743 O O . LEU A 1 354 ? 3.053 -2.219 13.406 1.00 89.69 354 LEU A O 1
ATOM 2747 N N . ARG A 1 355 ? 3.037 -0.180 14.346 1.00 89.69 355 ARG A N 1
ATOM 2748 C CA . ARG A 1 355 ? 3.783 -0.571 15.553 1.00 89.69 355 ARG A CA 1
ATOM 2749 C C . ARG A 1 355 ? 2.795 -1.155 16.554 1.00 89.69 355 ARG A C 1
ATOM 2751 O O . ARG A 1 355 ? 1.723 -0.574 16.732 1.00 89.69 355 ARG A O 1
ATOM 2758 N N . MET A 1 356 ? 3.127 -2.271 17.196 1.00 89.56 356 MET A N 1
ATOM 2759 C CA . MET A 1 356 ? 2.197 -2.888 18.144 1.00 89.56 356 MET A CA 1
ATOM 2760 C C . MET A 1 356 ? 2.098 -2.009 19.391 1.00 89.56 356 MET A C 1
ATOM 2762 O O . MET A 1 356 ? 1.030 -1.512 19.734 1.00 89.56 356 MET A O 1
ATOM 2766 N N . GLU A 1 357 ? 3.259 -1.711 19.953 1.00 86.88 357 GLU A N 1
ATOM 2767 C CA . GLU A 1 357 ? 3.520 -1.029 21.215 1.00 86.88 357 GLU A CA 1
ATOM 2768 C C . GLU A 1 357 ? 2.929 0.389 21.208 1.00 86.88 357 GLU A C 1
ATOM 2770 O O . GLU A 1 357 ? 2.174 0.766 22.094 1.00 86.88 357 GLU A O 1
ATOM 2775 N N . THR A 1 358 ? 3.190 1.159 20.144 1.00 86.69 358 THR A N 1
ATOM 2776 C CA . THR A 1 358 ? 2.801 2.580 20.052 1.00 86.69 358 THR A CA 1
ATOM 2777 C C . THR A 1 358 ? 1.532 2.829 19.224 1.00 86.69 358 THR A C 1
ATOM 2779 O O . THR A 1 358 ? 1.301 3.960 18.784 1.00 86.69 358 THR A O 1
ATOM 2782 N N . ASN A 1 359 ? 0.747 1.798 18.881 1.00 90.44 359 ASN A N 1
ATOM 2783 C CA . ASN A 1 359 ? -0.458 1.998 18.060 1.00 90.44 359 ASN A CA 1
ATOM 2784 C C . ASN A 1 359 ? -1.568 0.961 18.251 1.00 90.44 359 ASN A C 1
ATOM 2786 O O . ASN A 1 359 ? -2.735 1.343 18.237 1.00 90.44 359 ASN A O 1
ATOM 2790 N N . VAL A 1 360 ? -1.231 -0.323 18.387 1.00 92.44 360 VAL A N 1
ATOM 2791 C CA . VAL A 1 360 ? -2.216 -1.414 18.470 1.00 92.44 360 VAL A CA 1
ATOM 2792 C C . VAL A 1 360 ? -2.560 -1.719 19.929 1.00 92.44 360 VAL A C 1
ATOM 2794 O O . VAL A 1 360 ? -3.737 -1.687 20.280 1.00 92.44 360 VAL A O 1
ATOM 2797 N N . CYS A 1 361 ? -1.560 -1.911 20.795 1.00 91.31 361 CYS A N 1
ATOM 2798 C CA . CYS A 1 361 ? -1.756 -2.179 22.221 1.00 91.31 361 CYS A CA 1
ATOM 2799 C C . CYS A 1 361 ? -2.548 -1.060 22.931 1.00 91.31 361 CYS A C 1
ATOM 2801 O O . CYS A 1 361 ? -3.549 -1.394 23.563 1.00 91.31 361 CYS A O 1
ATOM 2803 N N . PRO A 1 362 ? -2.255 0.249 22.746 1.00 91.56 362 PRO A N 1
ATOM 2804 C CA . PRO A 1 362 ? -3.020 1.316 23.401 1.00 91.56 362 PRO A CA 1
ATOM 2805 C C . PRO A 1 362 ? -4.489 1.371 22.957 1.00 91.56 362 PRO A C 1
ATOM 2807 O O . PRO A 1 362 ? -5.364 1.736 23.736 1.00 91.56 362 PRO A O 1
ATOM 2810 N N . LYS A 1 363 ? -4.795 0.965 21.714 1.00 94.00 363 LYS A N 1
ATOM 2811 C CA . LYS A 1 363 ? -6.180 0.861 21.224 1.00 94.00 363 LYS A CA 1
ATOM 2812 C C . LYS A 1 363 ? -6.918 -0.329 21.829 1.00 94.00 363 LYS A C 1
ATOM 2814 O O . LYS A 1 363 ? -8.123 -0.226 22.037 1.00 94.00 363 LYS A O 1
ATOM 2819 N N . ILE A 1 364 ? -6.228 -1.445 22.062 1.00 93.44 364 ILE A N 1
ATOM 2820 C CA . ILE A 1 364 ? -6.809 -2.636 22.691 1.00 93.44 364 ILE A CA 1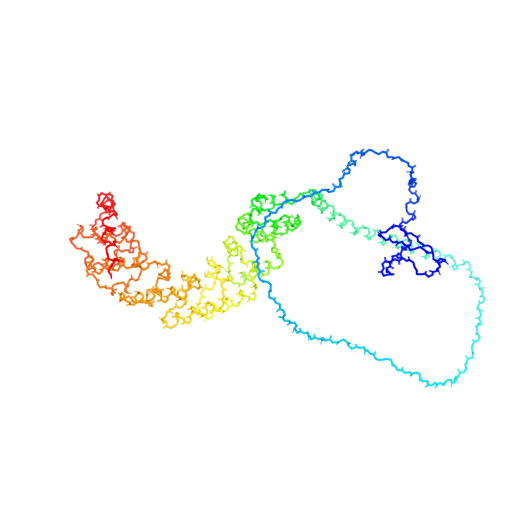
ATOM 2821 C C . ILE A 1 364 ? -7.065 -2.348 24.174 1.00 93.44 364 ILE A C 1
ATOM 2823 O O . ILE A 1 364 ? -8.208 -2.470 24.596 1.00 93.44 364 ILE A O 1
ATOM 2827 N N . HIS A 1 365 ? -6.067 -1.826 24.895 1.00 91.88 365 HIS A N 1
ATOM 2828 C CA . HIS A 1 365 ? -6.181 -1.357 26.283 1.00 91.88 365 HIS A CA 1
ATOM 2829 C C . HIS A 1 365 ? -7.323 -0.345 26.473 1.00 91.88 365 HIS A C 1
ATOM 2831 O O . HIS A 1 365 ? -8.109 -0.446 27.409 1.00 91.88 365 HIS A O 1
ATOM 2837 N N . PHE A 1 366 ? -7.487 0.607 25.546 1.00 91.88 366 PHE A N 1
ATOM 2838 C CA . PHE A 1 366 ? -8.605 1.552 25.602 1.00 91.88 366 PHE A CA 1
ATOM 2839 C C . PHE A 1 366 ? -9.982 0.865 25.490 1.00 91.88 366 PHE A C 1
ATOM 2841 O O . PHE A 1 366 ? -10.934 1.296 26.135 1.00 91.88 366 PHE A O 1
ATOM 2848 N N . VAL A 1 367 ? -10.103 -0.216 24.708 1.00 92.69 367 VAL A N 1
ATOM 2849 C CA . VAL A 1 367 ? -11.345 -1.007 24.601 1.00 92.69 367 VAL A CA 1
ATOM 2850 C C . VAL A 1 367 ? -11.562 -1.882 25.832 1.00 92.69 367 VAL A C 1
ATOM 2852 O O . VAL A 1 367 ? -12.687 -1.937 26.320 1.00 92.69 367 VAL A O 1
ATOM 2855 N N . THR A 1 368 ? -10.527 -2.540 26.352 1.00 92.19 368 THR A N 1
ATOM 2856 C CA . THR A 1 368 ? -10.673 -3.440 27.502 1.00 92.19 368 THR A CA 1
ATOM 2857 C C . THR A 1 368 ? -10.867 -2.669 28.803 1.00 92.19 368 THR A C 1
ATOM 2859 O O . THR A 1 368 ? -11.900 -2.841 29.444 1.00 92.19 368 THR A O 1
ATOM 2862 N N . GLU A 1 369 ? -9.965 -1.746 29.141 1.00 89.88 369 GLU A N 1
ATOM 2863 C CA . GLU A 1 369 ? -9.959 -1.085 30.452 1.00 89.88 369 GLU A CA 1
ATOM 2864 C C . GLU A 1 369 ? -10.882 0.141 30.494 1.00 89.88 369 GLU A C 1
ATOM 2866 O O . GLU A 1 369 ? -11.702 0.281 31.400 1.00 89.88 369 GLU A O 1
ATOM 2871 N N . ARG A 1 370 ? -10.791 1.040 29.499 1.00 88.81 370 ARG A N 1
ATOM 2872 C CA . ARG A 1 370 ? -11.508 2.333 29.530 1.00 88.81 370 ARG A CA 1
ATOM 2873 C C . ARG A 1 370 ? -12.922 2.277 28.940 1.00 88.81 370 ARG A C 1
ATOM 2875 O O . ARG A 1 370 ? -13.781 3.018 29.417 1.00 88.81 370 ARG A O 1
ATOM 2882 N N . MET A 1 371 ? -13.194 1.401 27.965 1.00 91.00 371 MET A N 1
ATOM 2883 C CA . MET A 1 371 ? -14.570 1.092 27.534 1.00 91.00 371 MET A CA 1
ATOM 2884 C C . MET A 1 371 ? -15.218 -0.076 28.298 1.00 91.00 371 MET A C 1
ATOM 2886 O O . MET A 1 371 ? -16.431 -0.240 28.190 1.00 91.00 371 MET A O 1
ATOM 2890 N N . GLY A 1 372 ? -14.457 -0.910 29.019 1.00 90.31 372 GLY A N 1
ATOM 2891 C CA . GLY A 1 372 ? -14.991 -2.099 29.701 1.00 90.31 372 GLY A CA 1
ATOM 2892 C C . GLY A 1 372 ? -15.464 -3.218 28.756 1.00 90.31 372 GLY A C 1
ATOM 2893 O O . GLY A 1 372 ? -16.388 -3.960 29.093 1.00 90.31 372 GLY A O 1
ATOM 2894 N N . ARG A 1 373 ? -14.902 -3.317 2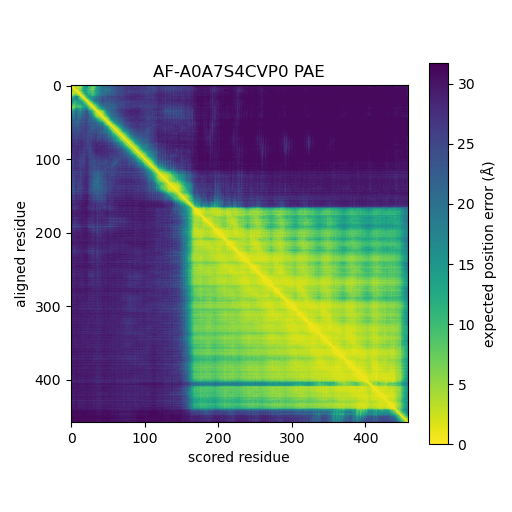7.541 1.00 92.38 373 ARG A N 1
ATOM 2895 C CA . ARG A 1 373 ? -15.406 -4.170 26.448 1.00 92.38 373 ARG A CA 1
ATOM 2896 C C . ARG A 1 373 ? -14.484 -5.338 26.113 1.00 92.38 373 ARG A C 1
ATOM 2898 O O . ARG A 1 373 ? -13.262 -5.246 26.141 1.00 92.38 373 ARG A O 1
ATOM 2905 N N . SER A 1 374 ? -15.083 -6.447 25.682 1.00 92.88 374 SER A N 1
ATOM 2906 C CA . SER A 1 374 ? -14.330 -7.637 25.265 1.00 92.88 374 SER A CA 1
ATOM 2907 C C . SER A 1 374 ? -13.529 -7.413 23.972 1.00 92.88 374 SER A C 1
ATOM 2909 O O . SER A 1 374 ? -14.050 -6.859 23.000 1.00 92.88 374 SER A O 1
ATOM 2911 N N . VAL A 1 375 ? -12.322 -7.988 23.890 1.00 93.31 375 VAL A N 1
ATOM 2912 C CA . VAL A 1 375 ? -11.511 -8.046 22.651 1.00 93.31 375 VAL A CA 1
ATOM 2913 C C . VAL A 1 375 ? -12.282 -8.677 21.477 1.00 93.31 375 VAL A C 1
ATOM 2915 O O . VAL A 1 375 ? -12.068 -8.327 20.318 1.00 93.31 375 VAL A O 1
ATOM 2918 N N . ALA A 1 376 ? -13.272 -9.530 21.753 1.00 92.56 376 ALA A N 1
ATOM 2919 C CA . ALA A 1 376 ? -14.158 -10.089 20.736 1.00 92.56 376 ALA A CA 1
ATOM 2920 C C . ALA A 1 376 ? -14.983 -9.029 19.964 1.00 92.56 376 ALA A C 1
ATOM 2922 O O . ALA A 1 376 ? -15.501 -9.336 18.891 1.00 92.56 376 ALA A O 1
ATOM 2923 N N . GLU A 1 377 ? -15.121 -7.785 20.439 1.00 93.19 377 GLU A N 1
ATOM 2924 C CA . GLU A 1 377 ? -15.642 -6.682 19.609 1.00 93.19 377 GLU A CA 1
ATOM 2925 C C . GLU A 1 377 ? -14.653 -6.233 18.525 1.00 93.19 377 GLU A C 1
ATOM 2927 O O . GLU A 1 377 ? -15.080 -5.905 17.420 1.00 93.19 377 GLU A O 1
ATOM 2932 N N . ILE A 1 378 ? -13.344 -6.296 18.785 1.00 93.62 378 ILE A N 1
ATOM 2933 C CA . ILE A 1 378 ? -12.298 -6.008 17.792 1.00 93.62 378 ILE A CA 1
ATOM 2934 C C . ILE A 1 378 ? -12.292 -7.096 16.712 1.00 93.62 378 ILE A C 1
ATOM 2936 O O . ILE A 1 378 ? -12.203 -6.777 15.531 1.00 93.62 378 ILE A O 1
ATOM 2940 N N . ASN A 1 379 ? -12.505 -8.362 17.084 1.00 92.81 379 ASN A N 1
ATOM 2941 C CA . ASN A 1 379 ? -12.637 -9.462 16.118 1.00 92.81 379 ASN A CA 1
ATOM 2942 C C . ASN A 1 379 ? -13.911 -9.325 15.254 1.00 92.81 379 ASN A C 1
ATOM 2944 O O . ASN A 1 379 ? -13.896 -9.668 14.075 1.00 92.81 379 ASN A O 1
ATOM 2948 N N . ARG A 1 380 ? -15.001 -8.760 15.801 1.00 93.94 380 ARG A N 1
ATOM 2949 C CA . ARG A 1 380 ? -16.228 -8.423 15.044 1.00 93.94 380 ARG A CA 1
ATOM 2950 C C . ARG A 1 380 ? -16.090 -7.157 14.190 1.00 93.94 380 ARG A C 1
ATOM 2952 O O . ARG A 1 380 ? -16.796 -7.022 13.193 1.00 93.94 380 ARG A O 1
ATOM 2959 N N . PHE A 1 381 ? -15.210 -6.227 14.562 1.00 95.25 381 PHE A N 1
ATOM 2960 C CA . PHE A 1 381 ? -14.961 -4.985 13.826 1.00 95.25 381 PHE A CA 1
ATOM 2961 C C . PHE A 1 381 ? -13.459 -4.626 13.743 1.00 95.25 381 PHE A C 1
ATOM 2963 O O . PHE A 1 381 ? -13.030 -3.604 14.290 1.00 95.25 381 PHE A O 1
ATOM 2970 N N . PRO A 1 382 ? -12.645 -5.385 12.978 1.00 94.00 382 PRO A N 1
ATOM 2971 C CA . PRO A 1 382 ? -11.217 -5.102 12.806 1.00 94.00 382 PRO A CA 1
ATOM 2972 C C . PRO A 1 382 ? -10.839 -3.684 12.336 1.00 94.00 382 PRO A C 1
ATOM 2974 O O . PRO A 1 382 ? -9.766 -3.214 12.724 1.00 94.00 382 PRO A O 1
ATOM 2977 N N . PRO A 1 383 ? -11.664 -2.950 11.546 1.00 93.69 383 PRO A N 1
ATOM 2978 C CA . PRO A 1 383 ? -11.367 -1.566 11.178 1.00 93.69 383 PRO A CA 1
ATOM 2979 C C . PRO A 1 383 ? -11.201 -0.623 12.374 1.00 93.69 383 PRO A C 1
ATOM 2981 O O . PRO A 1 383 ? -10.600 0.435 12.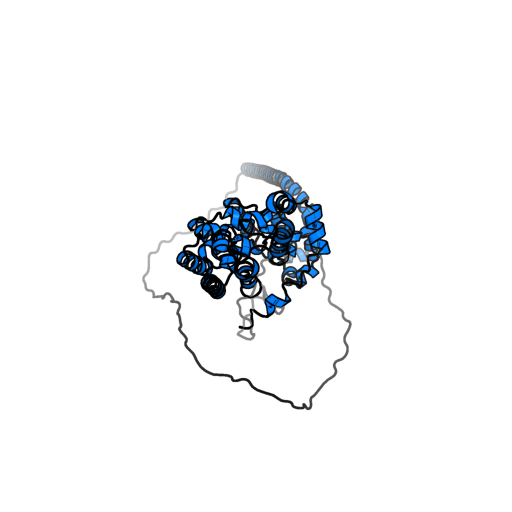203 1.00 93.69 383 PRO A O 1
ATOM 2984 N N . TYR A 1 384 ? -11.647 -1.017 13.577 1.00 95.31 384 TYR A N 1
ATOM 2985 C CA . TYR A 1 384 ? -11.304 -0.363 14.841 1.00 95.31 384 TYR A CA 1
ATOM 2986 C C . TYR A 1 384 ? -9.810 -0.001 14.926 1.00 95.31 384 TYR A C 1
ATOM 2988 O O . TYR A 1 384 ? -9.459 1.162 15.136 1.00 95.31 384 TYR A O 1
ATOM 2996 N N . LEU A 1 385 ? -8.925 -0.969 14.655 1.00 94.50 385 LEU A N 1
ATOM 2997 C CA . LEU A 1 385 ? -7.472 -0.782 14.727 1.00 94.50 385 LEU A CA 1
ATOM 2998 C C . LEU A 1 385 ? -6.931 0.172 13.648 1.00 94.50 385 LEU A C 1
ATOM 3000 O O . LEU A 1 385 ? -5.836 0.710 13.808 1.00 94.50 385 LEU A O 1
ATOM 3004 N N . GLY A 1 386 ? -7.692 0.427 12.579 1.00 92.62 386 GLY A N 1
ATOM 3005 C CA . GLY A 1 386 ? -7.338 1.365 11.513 1.00 92.62 386 GLY A CA 1
ATOM 3006 C C . GLY A 1 386 ? -7.624 2.837 11.834 1.00 92.62 386 GLY A C 1
ATOM 3007 O O . GLY A 1 386 ? -7.037 3.715 11.203 1.00 92.62 386 GLY A O 1
ATOM 3008 N N . TYR A 1 387 ? -8.490 3.140 12.808 1.00 94.50 387 TYR A N 1
ATOM 3009 C CA . TYR A 1 387 ? -8.808 4.524 13.175 1.00 94.50 387 TYR A CA 1
ATOM 3010 C C . TYR A 1 387 ? -7.736 5.158 14.082 1.00 94.50 387 TYR A C 1
ATOM 3012 O O . TYR A 1 387 ? -6.918 4.476 14.705 1.00 94.50 387 TYR A O 1
ATOM 3020 N N . SER A 1 388 ? -7.726 6.493 14.157 1.00 91.69 388 SER A N 1
ATOM 3021 C CA . SER A 1 388 ? -6.879 7.227 15.105 1.00 91.69 388 SER A CA 1
ATOM 3022 C C . SER A 1 388 ? -7.488 7.194 16.506 1.00 91.69 388 SER A C 1
ATOM 3024 O O . SER A 1 388 ? -8.670 7.515 16.665 1.00 91.69 388 SER A O 1
ATOM 3026 N N . LEU A 1 389 ? -6.667 6.846 17.503 1.00 91.06 389 LEU A N 1
ATOM 3027 C CA . LEU A 1 389 ? -7.061 6.810 18.912 1.00 91.06 389 LEU A CA 1
ATOM 3028 C C . LEU A 1 389 ? -7.478 8.215 19.379 1.00 91.06 389 LEU A C 1
ATOM 3030 O O . LEU A 1 389 ? -8.667 8.457 19.585 1.00 91.06 389 LEU A O 1
ATOM 3034 N N . GLN A 1 390 ? -6.534 9.162 19.370 1.00 88.00 390 GLN A N 1
ATOM 3035 C CA . GLN A 1 390 ? -6.744 10.537 19.845 1.00 88.00 390 GLN A CA 1
ATOM 3036 C C . GLN A 1 390 ? -7.705 11.369 18.981 1.00 88.00 390 GLN A C 1
ATOM 3038 O O . GLN A 1 390 ? -8.371 12.263 19.483 1.00 88.00 390 GLN A O 1
ATOM 3043 N N . GLN A 1 391 ? -7.795 11.116 17.668 1.00 88.81 391 GLN A N 1
ATOM 3044 C CA . GLN A 1 391 ? -8.553 12.004 16.767 1.00 88.81 391 GLN A CA 1
ATOM 3045 C C . GLN A 1 391 ? -9.964 11.517 16.416 1.00 88.81 391 GLN A C 1
ATOM 3047 O O . GLN A 1 391 ? -10.745 12.291 15.852 1.00 88.81 391 GLN A O 1
ATOM 3052 N N . ARG A 1 392 ? -10.315 10.261 16.735 1.00 92.94 392 ARG A N 1
ATOM 3053 C CA . ARG A 1 392 ? -11.622 9.682 16.375 1.00 92.94 392 ARG A CA 1
ATOM 3054 C C . ARG A 1 392 ? -12.199 8.699 17.388 1.00 92.94 392 ARG A C 1
ATOM 3056 O O . ARG A 1 392 ? -13.412 8.703 17.552 1.00 92.94 392 ARG A O 1
ATOM 3063 N N . ILE A 1 393 ? -11.383 7.851 18.016 1.00 93.94 393 ILE A N 1
ATOM 3064 C CA . ILE A 1 393 ? -11.888 6.836 18.952 1.00 93.94 393 ILE A CA 1
ATOM 3065 C C . ILE A 1 393 ? -12.253 7.487 20.291 1.00 93.94 393 ILE A C 1
ATOM 3067 O O . ILE A 1 393 ? -13.425 7.480 20.659 1.00 93.94 393 ILE A O 1
ATOM 3071 N N . LEU A 1 394 ? -11.281 8.109 20.965 1.00 91.44 394 LEU A N 1
ATOM 3072 C CA . LEU A 1 394 ? -11.483 8.778 22.254 1.00 91.44 394 LEU A CA 1
ATOM 3073 C C . LEU A 1 394 ? -12.525 9.915 22.193 1.00 91.44 394 LEU A C 1
ATOM 3075 O O . LEU A 1 394 ? -13.492 9.834 22.947 1.00 91.44 394 LEU A O 1
ATOM 3079 N N . PRO A 1 395 ? -12.444 10.900 21.264 1.00 91.69 395 PRO A N 1
ATOM 3080 C CA . PRO A 1 395 ? -13.421 11.992 21.204 1.00 91.69 395 PRO A CA 1
ATOM 3081 C C . PRO A 1 395 ? -14.866 11.520 21.037 1.00 91.69 395 PRO A C 1
ATOM 3083 O O . PRO A 1 395 ? -15.784 12.159 21.533 1.00 91.69 395 PRO A O 1
ATOM 3086 N N . ARG A 1 396 ? -15.091 10.406 20.328 1.00 93.75 396 ARG A N 1
ATOM 3087 C CA . ARG A 1 396 ? -16.440 9.859 20.142 1.00 93.75 396 ARG A CA 1
ATOM 3088 C C . ARG A 1 396 ? -16.902 9.030 21.334 1.00 93.75 396 ARG A C 1
ATOM 3090 O O . ARG A 1 396 ? -18.087 9.062 21.635 1.00 93.75 396 ARG A O 1
ATOM 3097 N N . TYR A 1 397 ? -16.001 8.320 22.010 1.00 93.12 397 TYR A N 1
ATOM 3098 C CA . TYR A 1 397 ? -16.333 7.597 23.236 1.00 93.12 397 TYR A CA 1
ATOM 3099 C C . TYR A 1 397 ? -16.705 8.562 24.370 1.00 93.12 397 TYR A C 1
ATOM 3101 O O . TYR A 1 397 ? -17.812 8.490 24.896 1.00 93.12 397 TYR A O 1
ATOM 3109 N N . GLU A 1 398 ? -15.831 9.522 24.678 1.00 91.44 398 GLU A N 1
ATOM 3110 C CA . GLU A 1 398 ? -16.046 10.473 25.776 1.00 91.44 398 GLU A CA 1
ATOM 3111 C C . GLU A 1 398 ? -17.240 11.411 25.500 1.00 91.44 398 GLU A C 1
ATOM 3113 O O . GLU A 1 398 ? -17.996 11.726 26.417 1.00 91.44 398 GLU A O 1
ATOM 3118 N N . PHE A 1 399 ? -17.512 11.777 24.237 1.00 92.75 399 PHE A N 1
ATOM 3119 C CA . PHE A 1 399 ? -18.735 12.514 23.885 1.00 92.75 399 PHE A CA 1
ATOM 3120 C C . PHE A 1 399 ? -20.017 11.678 24.046 1.00 92.75 399 PHE A C 1
ATOM 3122 O O . PHE A 1 399 ? -21.046 12.217 24.446 1.00 92.75 399 PHE A O 1
ATOM 3129 N N . LEU A 1 400 ? -19.985 10.363 23.783 1.00 93.31 400 LEU A N 1
ATOM 3130 C CA . LEU A 1 400 ? -21.132 9.495 24.082 1.00 93.31 400 LEU A CA 1
ATOM 3131 C C . LEU A 1 400 ? -21.389 9.425 25.591 1.00 93.31 400 LEU A C 1
ATOM 3133 O O . LEU A 1 400 ? -22.530 9.616 26.004 1.00 93.31 400 LEU A O 1
ATOM 3137 N N . VAL A 1 401 ? -20.340 9.240 26.400 1.00 91.69 401 VAL A N 1
ATOM 3138 C CA . VAL A 1 401 ? -20.433 9.281 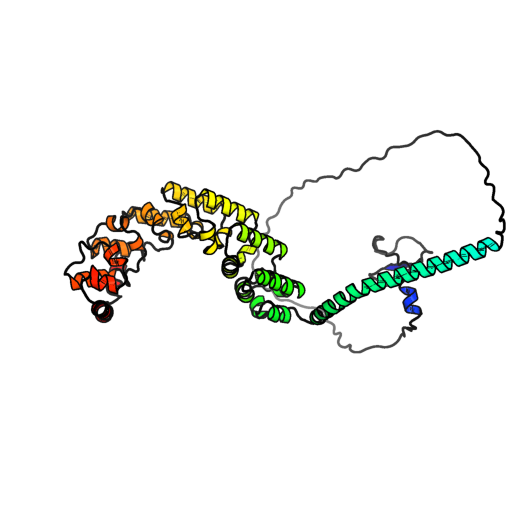27.870 1.00 91.69 401 VAL A CA 1
ATOM 3139 C C . VAL A 1 401 ? -20.992 10.631 28.341 1.00 91.69 401 VAL A C 1
ATOM 3141 O O . VAL A 1 401 ? -21.912 10.657 29.153 1.00 91.69 401 VAL A O 1
ATOM 3144 N N . HIS A 1 402 ? -20.530 11.750 27.775 1.00 89.56 402 HIS A N 1
ATOM 3145 C CA . HIS A 1 402 ? -21.045 13.087 28.086 1.00 89.56 402 HIS A CA 1
ATOM 3146 C C . HIS A 1 402 ? -22.537 13.263 27.737 1.00 89.56 402 HIS A C 1
ATOM 3148 O O . HIS A 1 402 ? -23.298 13.780 28.552 1.00 89.56 402 HIS A O 1
ATOM 3154 N N . CYS A 1 403 ? -22.980 12.816 26.556 1.00 90.12 403 CYS A N 1
ATOM 3155 C CA . CYS A 1 403 ? -24.371 12.978 26.115 1.00 90.12 403 CYS A CA 1
ATOM 3156 C C . CYS A 1 403 ? -25.365 11.980 26.734 1.00 90.12 403 CYS A C 1
ATOM 3158 O O . CYS A 1 403 ? -26.569 12.225 26.666 1.00 90.12 403 CYS A O 1
ATOM 3160 N N . ARG A 1 404 ? -24.905 10.833 27.253 1.00 88.12 404 ARG A N 1
ATOM 3161 C CA . ARG A 1 404 ? -25.779 9.701 27.633 1.00 88.12 404 ARG A CA 1
ATOM 3162 C C . ARG A 1 404 ? -25.525 9.110 29.019 1.00 88.12 404 ARG A C 1
ATOM 3164 O O . ARG A 1 404 ? -26.296 8.257 29.445 1.00 88.12 404 ARG A O 1
ATOM 3171 N N . GLY A 1 405 ? -24.461 9.512 29.708 1.00 82.75 405 GLY A N 1
ATOM 3172 C CA . GLY A 1 405 ? -23.989 8.883 30.946 1.00 82.75 405 GLY A CA 1
ATOM 3173 C C . GLY A 1 405 ? -23.139 7.630 30.705 1.00 82.75 405 GLY A C 1
ATOM 3174 O O . GLY A 1 405 ? -22.151 7.431 31.406 1.00 82.75 405 GLY A O 1
ATOM 3175 N N . ASP A 1 406 ? -23.453 6.830 29.681 1.00 82.25 406 ASP A N 1
ATOM 3176 C CA . ASP A 1 406 ? -22.606 5.731 29.212 1.00 82.25 406 ASP A CA 1
ATOM 3177 C C . ASP A 1 406 ? -22.533 5.644 27.674 1.00 82.25 406 ASP A C 1
ATOM 3179 O O . ASP A 1 406 ? -23.333 6.230 26.943 1.00 82.25 406 ASP A O 1
ATOM 3183 N N . ALA A 1 407 ? -21.538 4.908 27.177 1.00 84.06 407 ALA A N 1
ATOM 3184 C CA . ALA A 1 407 ? -21.366 4.597 25.757 1.00 84.06 407 ALA A CA 1
ATOM 3185 C C . ALA A 1 407 ? -21.577 3.099 25.451 1.00 84.06 407 ALA A C 1
ATOM 3187 O O . ALA A 1 407 ? -21.120 2.601 24.419 1.00 84.06 407 ALA A O 1
ATOM 3188 N N . ASN A 1 408 ? -22.226 2.356 26.346 1.00 79.38 408 ASN A N 1
ATOM 3189 C CA . ASN A 1 408 ? -22.461 0.922 26.232 1.00 79.38 408 ASN A CA 1
ATOM 3190 C C . ASN A 1 408 ? -23.666 0.613 25.331 1.00 79.38 408 ASN A C 1
ATOM 3192 O O . ASN A 1 408 ? -24.439 1.483 24.934 1.00 79.38 408 ASN A O 1
ATOM 3196 N N . GLY A 1 409 ? -23.743 -0.630 24.846 1.00 82.62 409 GLY A N 1
ATOM 3197 C CA . GLY A 1 409 ? -24.698 -1.038 23.803 1.00 82.62 409 GLY A CA 1
ATOM 3198 C C . GLY A 1 409 ? -24.447 -0.434 22.406 1.00 82.62 409 GLY A C 1
ATOM 3199 O O . GLY A 1 409 ? -24.881 -1.004 21.405 1.00 82.62 409 GLY A O 1
ATOM 3200 N N . VAL A 1 410 ? -23.698 0.670 22.285 1.00 90.75 410 VAL A N 1
ATOM 3201 C CA . VAL A 1 410 ? -23.309 1.257 20.995 1.00 90.75 410 VAL A CA 1
ATOM 3202 C C . VAL A 1 410 ? -22.190 0.427 20.358 1.00 90.75 410 VAL A C 1
ATOM 3204 O O . VAL A 1 410 ? -21.043 0.453 20.806 1.00 90.75 410 VAL A O 1
ATOM 3207 N N . ALA A 1 411 ? -22.496 -0.295 19.279 1.00 93.31 411 ALA A N 1
ATOM 3208 C CA . ALA A 1 411 ? -21.502 -1.065 18.529 1.00 93.31 411 ALA A CA 1
ATOM 3209 C C . ALA A 1 411 ? -20.378 -0.171 17.959 1.00 93.31 411 ALA A C 1
ATOM 3211 O O . ALA A 1 411 ? -20.651 0.906 17.420 1.00 93.31 411 ALA A O 1
ATOM 3212 N N . LEU A 1 412 ? -19.122 -0.644 18.003 1.00 94.56 412 LEU A N 1
ATOM 3213 C CA . LEU A 1 412 ? -17.947 0.111 17.524 1.00 94.56 412 LEU A CA 1
ATOM 3214 C C . LEU A 1 412 ? -18.096 0.612 16.076 1.00 94.56 412 LEU A C 1
ATOM 3216 O O . LEU A 1 412 ? -17.699 1.735 15.771 1.00 94.56 412 LEU A O 1
ATOM 3220 N N . ALA A 1 413 ? -18.716 -0.179 15.194 1.00 94.81 413 ALA A N 1
ATOM 3221 C CA . ALA A 1 413 ? -19.018 0.225 13.818 1.00 94.81 413 ALA A CA 1
ATOM 3222 C C . ALA A 1 413 ? -19.953 1.449 13.754 1.00 94.81 413 ALA A C 1
ATOM 3224 O O . ALA A 1 413 ? -19.667 2.409 13.039 1.00 94.81 413 ALA A O 1
ATOM 3225 N N . SER A 1 414 ? -21.027 1.462 14.548 1.00 94.06 414 SER A N 1
ATOM 3226 C CA . SER A 1 414 ? -21.960 2.592 14.636 1.00 94.06 414 SER A CA 1
ATOM 3227 C C . SER A 1 414 ? -21.285 3.842 15.201 1.00 94.06 414 SER A C 1
ATOM 3229 O O . SER A 1 414 ? -21.504 4.939 14.695 1.00 94.06 414 SER A O 1
ATOM 3231 N N . MET A 1 415 ? -20.416 3.684 16.204 1.00 94.94 415 MET A N 1
ATOM 3232 C CA . MET A 1 415 ? -19.646 4.789 16.778 1.00 94.94 415 MET A CA 1
ATOM 3233 C C . MET A 1 415 ? -18.610 5.356 15.795 1.00 94.94 415 MET A C 1
ATOM 3235 O O . MET A 1 415 ? -18.460 6.572 15.701 1.00 94.94 415 MET A O 1
ATOM 3239 N N . LEU A 1 416 ? -17.885 4.515 15.049 1.00 96.19 416 LEU A N 1
ATOM 3240 C CA . LEU A 1 416 ? -16.647 4.920 14.365 1.00 96.19 416 LEU A CA 1
ATOM 3241 C C . LEU A 1 416 ? -16.738 5.011 12.839 1.00 96.19 416 LEU A C 1
ATOM 3243 O O . LEU A 1 416 ? -15.958 5.757 12.243 1.00 96.19 416 LEU A O 1
ATOM 3247 N N . THR A 1 417 ? -17.668 4.320 12.179 1.00 95.62 417 THR A N 1
ATOM 3248 C CA . THR A 1 417 ? -17.796 4.379 10.712 1.00 95.62 417 THR A CA 1
ATOM 3249 C C . THR A 1 417 ? -18.423 5.684 10.193 1.00 95.62 417 THR A C 1
ATOM 3251 O O . THR A 1 417 ? -17.845 6.255 9.267 1.00 95.62 417 THR A O 1
ATOM 3254 N N . PRO A 1 418 ? -19.528 6.223 10.754 1.00 95.50 418 PRO A N 1
ATOM 3255 C CA . PRO A 1 418 ? -20.219 7.379 10.171 1.00 95.50 418 PRO A CA 1
ATOM 3256 C C . PRO A 1 418 ? -19.396 8.677 10.146 1.00 95.50 418 PRO A C 1
ATOM 3258 O O . PRO A 1 418 ? -18.460 8.859 10.933 1.00 95.50 418 PRO A O 1
ATOM 3261 N N . ALA A 1 419 ? -19.783 9.620 9.281 1.00 95.06 419 ALA A N 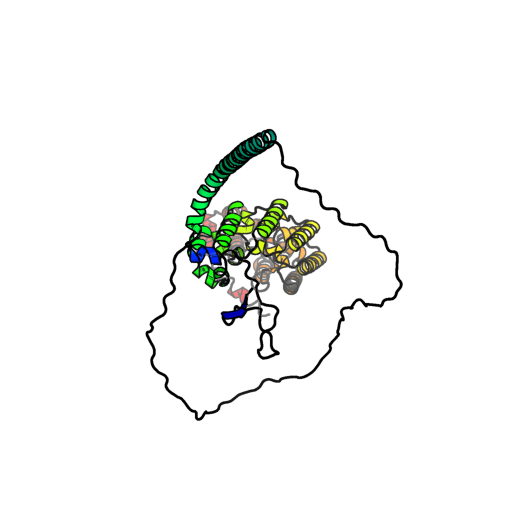1
ATOM 3262 C CA . ALA A 1 419 ? -19.335 11.016 9.352 1.00 95.06 419 ALA A CA 1
ATOM 3263 C C . ALA A 1 419 ? -19.783 11.676 10.673 1.00 95.06 419 ALA A C 1
ATOM 3265 O O . ALA A 1 419 ? -20.726 11.200 11.304 1.00 95.06 419 ALA A O 1
ATOM 3266 N N . ASP A 1 420 ? -19.111 12.750 11.097 1.00 94.94 420 ASP A N 1
ATOM 3267 C CA . ASP A 1 420 ? -19.340 13.366 12.416 1.00 94.94 420 ASP A CA 1
ATOM 3268 C C . ASP A 1 420 ? -20.785 13.861 12.613 1.00 94.94 420 ASP A C 1
ATOM 3270 O O . ASP A 1 420 ? -21.356 13.631 13.672 1.00 94.94 420 ASP A O 1
ATOM 3274 N N . GLU A 1 421 ? -21.427 14.414 11.577 1.00 94.50 421 GLU A N 1
ATOM 3275 C CA . GLU A 1 421 ? -22.844 14.824 11.611 1.00 94.50 421 GLU A CA 1
ATOM 3276 C C . GLU A 1 421 ? -23.790 13.642 11.891 1.00 94.50 421 GLU A C 1
ATOM 3278 O O . GLU A 1 421 ? -24.712 13.726 12.703 1.00 94.50 421 GLU A O 1
ATOM 3283 N N . VAL A 1 422 ? -23.550 12.512 11.220 1.00 96.00 422 VAL A N 1
ATOM 3284 C CA . VAL A 1 422 ? -24.374 11.302 11.340 1.00 96.00 422 VAL A CA 1
ATOM 3285 C C . VAL A 1 422 ? -24.130 10.622 12.688 1.00 96.00 422 VAL A C 1
ATOM 3287 O O . VAL A 1 422 ? -25.075 10.116 13.290 1.00 96.00 422 VAL A O 1
ATOM 3290 N N . PHE A 1 423 ? -22.887 10.646 13.175 1.00 96.19 423 PHE A N 1
ATOM 3291 C CA . PHE A 1 423 ? -22.5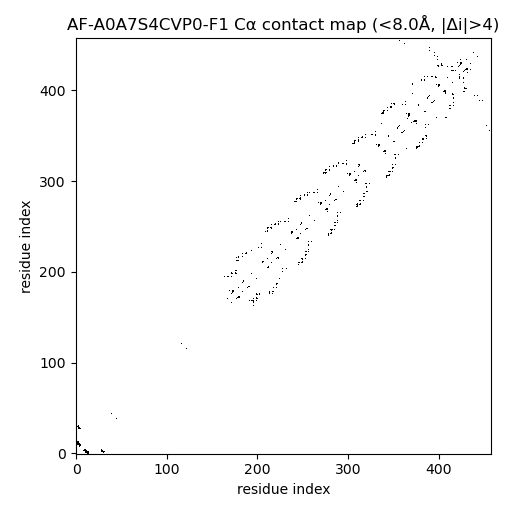27 10.209 14.521 1.00 96.19 423 PHE A CA 1
ATOM 3292 C C . PHE A 1 423 ? -23.238 11.059 15.586 1.00 96.19 423 PHE A C 1
ATOM 3294 O O . PHE A 1 423 ? -23.990 10.504 16.385 1.00 96.19 423 PHE A O 1
ATOM 3301 N N . ALA A 1 424 ? -23.093 12.386 15.555 1.00 94.38 424 ALA A N 1
ATOM 3302 C CA . ALA A 1 424 ? -23.725 13.270 16.530 1.00 94.38 424 ALA A CA 1
ATOM 3303 C C . ALA A 1 424 ? -25.253 13.095 16.528 1.00 94.38 424 ALA A C 1
ATOM 3305 O O . ALA A 1 424 ? -25.834 12.732 17.553 1.00 94.38 424 ALA A O 1
ATOM 3306 N N . ARG A 1 425 ? -25.904 13.209 15.360 1.00 94.44 425 ARG A N 1
ATOM 3307 C CA . ARG A 1 425 ? -27.372 13.187 15.269 1.00 94.44 425 ARG A CA 1
ATOM 3308 C C . ARG A 1 425 ? -27.996 11.819 15.553 1.00 94.44 425 ARG A C 1
ATOM 3310 O O . ARG A 1 425 ? -29.054 11.764 16.169 1.00 94.44 425 ARG A O 1
ATOM 3317 N N . ARG A 1 426 ? -27.397 10.713 15.083 1.00 92.50 426 ARG A N 1
ATOM 3318 C CA . ARG A 1 426 ? -28.007 9.365 15.185 1.00 92.50 426 ARG A CA 1
ATOM 3319 C C . ARG A 1 426 ? -27.424 8.482 16.287 1.00 92.50 426 ARG A C 1
ATOM 3321 O O . ARG A 1 426 ? -28.082 7.522 16.676 1.00 92.50 426 ARG A O 1
ATOM 3328 N N . VAL A 1 427 ? -26.204 8.755 16.751 1.00 92.75 427 VAL A N 1
ATOM 3329 C CA . VAL A 1 427 ? -25.460 7.865 17.663 1.00 92.75 427 VAL A CA 1
ATOM 3330 C C . VAL A 1 427 ? -25.222 8.514 19.023 1.00 92.75 427 VAL A C 1
ATOM 3332 O O . VAL A 1 427 ? -25.338 7.810 20.018 1.00 92.75 427 VAL A O 1
ATOM 3335 N N . ALA A 1 428 ? -24.998 9.832 19.096 1.00 92.75 428 ALA A N 1
ATOM 3336 C CA . ALA A 1 428 ? -25.055 10.573 20.360 1.00 92.75 428 ALA A CA 1
ATOM 3337 C C . ALA A 1 428 ? -26.489 11.025 20.693 1.00 92.75 428 ALA A C 1
ATOM 3339 O O . ALA A 1 428 ? -26.988 10.732 21.776 1.00 92.75 428 ALA A O 1
ATOM 3340 N N . GLY A 1 429 ? -27.204 11.617 19.733 1.00 92.56 429 GLY A N 1
ATOM 3341 C CA . GLY A 1 429 ? -28.495 12.287 19.954 1.00 92.56 429 GLY A CA 1
ATOM 3342 C C . GLY A 1 429 ? -28.360 13.804 20.141 1.00 92.56 429 GLY A C 1
ATOM 3343 O O . GLY A 1 429 ? -29.173 14.408 20.828 1.00 92.56 429 GLY A O 1
ATOM 3344 N N . SER A 1 430 ? -27.323 14.399 19.547 1.00 93.56 430 SER A N 1
ATOM 3345 C CA . SER A 1 430 ? -26.926 15.809 19.672 1.00 93.56 430 SER A CA 1
ATOM 3346 C C . SER A 1 430 ? -26.632 16.402 18.280 1.00 93.56 430 SER A C 1
ATOM 3348 O O . SER A 1 430 ? -26.637 15.694 17.268 1.00 93.56 430 SER A O 1
ATOM 3350 N N . THR A 1 431 ? -26.436 17.714 18.190 1.00 95.06 431 THR A N 1
ATOM 3351 C CA . THR A 1 431 ? -26.109 18.430 16.949 1.00 95.06 431 THR A CA 1
ATOM 3352 C C . THR A 1 431 ? -24.630 18.286 16.554 1.00 95.06 431 THR A C 1
ATOM 3354 O O . THR A 1 431 ? -23.779 17.893 17.355 1.00 95.06 431 THR A O 1
ATOM 3357 N N . LEU A 1 432 ? -24.297 18.598 15.295 1.00 94.81 432 LEU A N 1
ATOM 3358 C CA . LEU A 1 432 ? -22.899 18.602 14.839 1.00 94.81 432 LEU A CA 1
ATOM 3359 C C . LEU A 1 432 ? -22.114 19.724 15.532 1.00 94.81 432 LEU A C 1
ATOM 3361 O O . LEU A 1 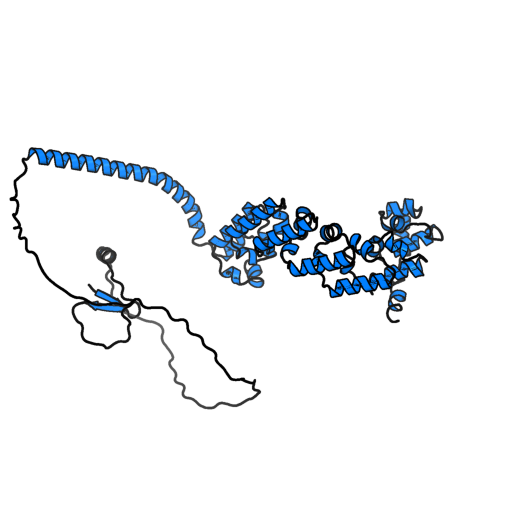432 ? -20.949 19.558 15.880 1.00 94.81 432 LEU A O 1
ATOM 3365 N N . GLU A 1 433 ? -22.786 20.848 15.732 1.00 94.75 433 GLU A N 1
ATOM 3366 C CA . GLU A 1 433 ? -22.295 22.091 16.300 1.00 94.75 433 GLU A CA 1
ATOM 3367 C C . GLU A 1 433 ? -21.914 21.909 17.777 1.00 94.75 433 GLU A C 1
ATOM 3369 O O . GLU A 1 433 ? -20.863 22.383 18.201 1.00 94.75 433 GLU A O 1
ATOM 3374 N N . GLU A 1 434 ? -22.715 21.168 18.549 1.00 92.81 434 GLU A N 1
ATOM 3375 C CA . GLU A 1 434 ? -22.393 20.769 19.927 1.00 92.81 434 GLU A CA 1
ATOM 3376 C C . GLU A 1 434 ? -21.193 19.818 19.987 1.00 92.81 434 GLU A C 1
ATOM 3378 O O . GLU A 1 434 ? -20.279 20.059 20.771 1.00 92.81 434 GLU A O 1
ATOM 3383 N N . TYR A 1 435 ? -21.139 18.785 19.136 1.00 93.69 435 TYR A N 1
ATOM 3384 C CA . TYR A 1 435 ? -19.993 17.867 19.090 1.00 93.69 435 TYR A CA 1
ATOM 3385 C C . TYR A 1 435 ? -18.692 18.577 18.685 1.00 93.69 435 TYR A C 1
ATOM 3387 O O . TYR A 1 435 ? -17.642 18.340 19.282 1.00 93.69 435 TYR A O 1
ATOM 3395 N N . GLN A 1 436 ? -18.746 19.476 17.697 1.00 92.62 436 GLN A N 1
ATOM 3396 C CA . GLN A 1 436 ? -17.591 20.278 17.286 1.00 92.62 436 GLN A CA 1
ATOM 3397 C C . GLN A 1 436 ? -17.155 21.257 18.379 1.00 92.62 436 GLN A C 1
ATOM 3399 O O . GLN A 1 436 ? -15.956 21.382 18.616 1.00 92.62 436 GLN A O 1
ATOM 3404 N N . ARG A 1 437 ? -18.105 21.905 19.069 1.00 93.00 437 ARG A N 1
ATOM 3405 C CA . ARG A 1 437 ? -17.822 22.793 20.203 1.00 93.00 437 ARG A CA 1
ATOM 3406 C C . ARG A 1 437 ? -17.174 22.029 21.357 1.00 93.00 437 ARG A C 1
ATOM 3408 O O . ARG A 1 437 ? -16.082 22.390 21.778 1.00 93.00 437 ARG A O 1
ATOM 3415 N N . TRP A 1 438 ? -17.772 20.920 21.790 1.00 91.50 438 TRP A N 1
ATOM 3416 C CA . TRP A 1 438 ? -17.208 20.042 22.819 1.00 91.50 438 TRP A CA 1
ATOM 3417 C C . TRP A 1 438 ? -15.798 19.554 22.441 1.00 91.50 438 TRP A C 1
ATOM 3419 O O . TRP A 1 438 ? -14.886 19.591 23.265 1.00 91.50 438 TRP A O 1
ATOM 3429 N N . LYS A 1 439 ? -15.568 19.195 21.169 1.00 88.19 439 LYS A N 1
ATOM 3430 C CA . LYS A 1 439 ? -14.242 18.786 20.672 1.00 88.19 439 LYS A CA 1
ATOM 3431 C C . LYS A 1 439 ? -13.237 19.953 20.538 1.00 88.19 439 LYS A C 1
ATOM 3433 O O . LYS A 1 439 ? -12.050 19.705 20.341 1.00 88.19 439 LYS A O 1
ATOM 3438 N N . ALA A 1 440 ? -13.674 21.206 20.645 1.00 86.94 440 ALA A N 1
ATOM 3439 C CA . ALA A 1 440 ? -12.800 22.381 20.694 1.00 86.94 440 ALA A CA 1
ATOM 3440 C C . ALA A 1 440 ? -12.553 22.886 22.130 1.00 86.94 440 ALA A C 1
ATOM 3442 O O . ALA A 1 440 ? -11.487 23.426 22.403 1.00 86.94 440 ALA A O 1
ATOM 3443 N N . GLU A 1 441 ? -13.524 22.712 23.032 1.00 83.06 441 GLU A N 1
ATOM 3444 C CA . GLU A 1 441 ? -13.517 23.273 24.393 1.00 83.06 441 GLU A CA 1
ATOM 3445 C C . GLU A 1 441 ? -13.124 22.261 25.482 1.00 83.06 441 GLU A C 1
ATOM 3447 O O . GLU A 1 441 ? -12.541 22.647 26.490 1.00 83.06 441 GLU A O 1
ATOM 3452 N N . SER A 1 442 ? -13.459 20.977 25.313 1.00 67.25 442 SER A N 1
ATOM 3453 C CA . SER A 1 442 ? -13.300 19.927 26.339 1.00 67.25 442 SER A CA 1
ATOM 3454 C C . SER A 1 442 ? -12.359 18.787 25.938 1.00 67.25 442 SER A C 1
ATOM 3456 O O . SER A 1 442 ? -11.995 17.975 26.785 1.00 67.25 442 SER A O 1
ATOM 3458 N N . TRP A 1 443 ? -11.968 18.697 24.664 1.00 65.44 443 TRP A N 1
ATOM 3459 C CA . TRP A 1 443 ? -11.082 17.639 24.175 1.00 65.44 443 TRP A CA 1
ATOM 3460 C C . TRP A 1 443 ? -9.603 18.054 24.229 1.00 65.44 443 TRP A C 1
ATOM 3462 O O . TRP A 1 443 ? -9.036 18.550 23.251 1.00 65.44 443 TRP A O 1
ATOM 3472 N N . ASP A 1 444 ? -8.975 17.808 25.377 1.00 64.56 444 ASP A N 1
ATOM 3473 C CA . ASP A 1 444 ? -7.516 17.796 25.506 1.00 64.56 444 ASP A CA 1
ATOM 3474 C C . ASP A 1 444 ? -6.936 16.511 24.875 1.00 64.56 444 ASP A C 1
ATOM 3476 O O . ASP A 1 444 ? -7.465 15.413 25.052 1.00 64.56 444 ASP A O 1
ATOM 3480 N N . GLN A 1 445 ? -5.851 16.651 24.110 1.00 60.03 445 GLN A N 1
ATOM 3481 C CA . GLN A 1 445 ? -5.172 15.537 23.442 1.00 60.03 445 GLN A CA 1
ATOM 3482 C C . GLN A 1 445 ? -4.161 14.824 24.349 1.00 60.03 445 GLN A C 1
ATOM 3484 O O . GLN A 1 445 ? -3.837 13.665 24.075 1.00 60.03 445 GLN A O 1
ATOM 3489 N N . ASP A 1 446 ? -3.698 15.475 25.419 1.00 58.19 446 ASP A N 1
ATOM 3490 C CA . ASP A 1 446 ? -2.649 14.950 26.299 1.00 58.19 446 ASP A CA 1
ATOM 3491 C C . ASP A 1 446 ? -3.209 14.067 27.433 1.00 58.19 446 ASP A C 1
ATOM 3493 O O . ASP A 1 446 ? -2.482 13.231 27.979 1.00 58.19 446 ASP A O 1
ATOM 3497 N N . LEU A 1 447 ? -4.525 14.144 27.697 1.00 57.50 447 LEU A N 1
ATOM 3498 C CA . LEU A 1 447 ? -5.273 13.330 28.676 1.00 57.50 447 LEU A CA 1
ATOM 3499 C C . LEU A 1 447 ? -5.011 11.816 28.597 1.00 57.50 447 LEU A C 1
ATOM 3501 O O . LEU A 1 447 ? -5.127 11.132 29.607 1.00 57.50 447 LEU A O 1
ATOM 3505 N N . TYR A 1 448 ? -4.680 11.289 27.412 1.00 57.19 448 TYR A N 1
ATOM 3506 C CA . TYR A 1 448 ? -4.405 9.860 27.197 1.00 57.19 448 TYR A CA 1
ATOM 3507 C C . TYR A 1 448 ? -2.975 9.578 26.699 1.00 57.19 448 TYR A C 1
ATOM 3509 O O . TYR A 1 448 ? -2.701 8.521 26.128 1.00 57.19 448 TYR A O 1
ATOM 3517 N N . VAL A 1 449 ? -2.061 10.540 26.870 1.00 52.41 449 VAL A N 1
ATOM 3518 C CA . VAL A 1 449 ? -0.621 10.392 26.582 1.00 52.41 449 VAL A CA 1
ATOM 3519 C C . VAL A 1 449 ? 0.155 10.043 27.856 1.00 52.41 449 VAL A C 1
ATOM 3521 O O . VAL A 1 449 ? 1.099 9.259 27.797 1.00 52.41 449 VAL A O 1
ATOM 3524 N N . SER A 1 450 ? -0.278 10.566 29.007 1.00 43.06 450 SER A N 1
ATOM 3525 C CA . SER A 1 450 ? 0.293 10.288 30.331 1.00 43.06 450 SER A CA 1
ATOM 3526 C C . SER A 1 450 ? 0.131 8.821 30.753 1.00 43.06 450 SER A C 1
ATOM 3528 O O . SER A 1 450 ? 1.125 8.143 31.004 1.00 43.06 450 SER A O 1
ATOM 3530 N N . GLU A 1 451 ? -1.102 8.306 30.782 1.00 43.47 451 GLU A N 1
ATOM 3531 C CA . GLU A 1 451 ? -1.398 6.927 31.207 1.00 43.47 451 GLU A CA 1
ATOM 3532 C C . GLU A 1 451 ? -0.772 5.887 30.263 1.00 43.47 451 GLU A C 1
ATOM 3534 O O . GLU A 1 451 ? -0.170 4.908 30.702 1.00 43.47 451 GLU A O 1
ATOM 3539 N N . GLY A 1 452 ? -0.839 6.134 28.949 1.00 41.00 452 GLY A N 1
ATOM 3540 C CA . GLY A 1 452 ? -0.337 5.218 27.921 1.00 41.00 452 GLY A CA 1
ATOM 3541 C C . GLY A 1 452 ? 1.184 5.022 27.902 1.00 41.00 452 GLY A C 1
ATOM 3542 O O . GLY A 1 452 ? 1.653 4.119 27.212 1.00 41.00 452 GLY A O 1
ATOM 3543 N N . SER A 1 453 ? 1.951 5.838 28.635 1.00 38.50 453 SER A N 1
ATOM 3544 C CA . SER A 1 453 ? 3.403 5.668 28.772 1.00 38.50 453 SER A CA 1
ATOM 3545 C C . SER A 1 453 ? 3.805 4.742 29.923 1.00 38.50 453 SER A C 1
ATOM 3547 O O . SER A 1 453 ? 4.909 4.210 29.881 1.00 38.50 453 SER A O 1
ATOM 3549 N N . ALA A 1 454 ? 2.950 4.548 30.933 1.00 37.19 454 ALA A N 1
ATOM 3550 C CA . ALA A 1 454 ? 3.257 3.693 32.085 1.00 37.19 454 ALA A CA 1
ATOM 3551 C C . ALA A 1 454 ? 3.064 2.198 31.766 1.00 37.19 454 ALA A C 1
ATOM 3553 O O . ALA A 1 454 ? 3.848 1.357 32.193 1.00 37.19 454 ALA A O 1
ATOM 3554 N N . VAL A 1 455 ? 2.066 1.867 30.938 1.00 43.03 455 VAL A N 1
ATOM 3555 C CA . VAL A 1 455 ? 1.670 0.483 30.584 1.00 43.03 455 VAL A CA 1
ATOM 3556 C C . VAL A 1 455 ? 2.595 -0.153 29.519 1.00 43.03 455 VAL A C 1
ATOM 3558 O O . VAL A 1 455 ? 2.192 -1.032 28.761 1.00 43.03 455 VAL A O 1
ATOM 3561 N N . LEU A 1 456 ? 3.836 0.330 29.399 1.00 39.09 456 LEU A N 1
ATOM 3562 C CA . LEU A 1 456 ? 4.863 -0.193 28.485 1.00 39.09 456 LEU A CA 1
ATOM 3563 C C . LEU A 1 456 ? 6.207 -0.483 29.187 1.00 39.09 456 LEU A C 1
ATOM 3565 O O . LEU A 1 456 ? 7.172 -0.828 28.502 1.00 39.09 456 LEU A O 1
ATOM 3569 N N . GLU A 1 457 ? 6.276 -0.353 30.519 1.00 33.12 457 GLU A N 1
ATOM 3570 C CA . GLU A 1 457 ? 7.471 -0.654 31.330 1.00 33.12 457 GLU A CA 1
ATOM 3571 C C . GLU A 1 457 ? 7.308 -1.880 32.264 1.00 33.12 457 GLU A C 1
ATOM 3573 O O . GLU A 1 457 ? 8.263 -2.238 32.955 1.00 33.12 457 GLU A O 1
ATOM 3578 N N . GLU A 1 458 ? 6.150 -2.561 32.227 1.00 30.45 458 GLU A N 1
ATOM 3579 C CA . GLU A 1 458 ? 5.870 -3.868 32.870 1.00 30.45 458 GLU A CA 1
ATOM 3580 C C . GLU A 1 458 ? 5.629 -4.986 31.830 1.00 30.45 458 GLU A C 1
ATOM 3582 O O . GLU A 1 458 ? 6.121 -6.116 32.066 1.00 30.45 458 GLU A O 1
#

Nearest PDB structures (foldseek):
  3m66-assembly1_A  TM=8.180E-01  e=7.558E-09  Homo sapiens